Protein AF-I0EUM6-F1 (afdb_monomer_lite)

pLDDT: mean 79.21, std 15.5, range [24.44, 98.31]

Sequence (733 aa):
MSYIPNLTALPLHEILLDNGYVYNKDKTSKNNPVLKHENEEGNLVIFKNKNENGSISYTYKDTHTDKVGNIITFCKDRNISVEDLLAGKLEDYRNKKDTLQARDNAQENNKEVQKIREEFKNLKPYDLNNATLIKKRGIDVKLLEPYKDHLKTDNFNNLILATYLAFEDKKLNVIPIQQCGVNKRLNTPLATDKEGNIRDKPLKSIAQGNKGIEVLMPKDFSLVKNVILTENIFDSLAYLELQNLEPKESILISTAGQFNAQKLELFFQSFFKQLHNRQQGVYNNYLRQEQKWQELVKLGKASDDFNSVVVETYTDIIKNYQKEKNMPIYNKQVEKTREFRKPKPISKPQESFNVILAFDNDIKGKGYKEKCEGILYAITQQFPTIYTPFSKDCNDDLKLAHIIGNKEVHLKSVSAFIKNALTDLQSQEKAQTALEILETIHSLKPFKSTFKQSLNEPSKALDLLNHTSIFIENKHDEIIDTFNILKPLENNHPYFNNLDADLLENYKHSFKLDENKEVCVALFNAKGNKTAMQEISALNHSKDIKNISVLKNPTTKLDHIKQIIIANDPTNALSFMQLHRELDPKNSLVVSVFQSDFLETTKPFLDLLLQDVSKDTKIILSTNNEFSIPLTKYALNVTRKPPTIHTPFSQSFSNDLRLSKLLNTKTLNEESFKTAINAKIGILQKPCNSAFKQQTLNTLNQIDRLIALPFNFKKQLVAFNENLNNKQNRHAI

Secondary structure (DSSP, 8-state):
----TTGGGS-HHHHHHHTT-EE-TTT-BTTB-EEE-TTSSS-EEEEEEE-TTS-EEEEEEETTT--EE-HHHHHHHHT--HHHHHTT-HHHHHH----PPPEETTTHHHHHHHHHHHHHHHSEEP-STT-HHHHHTT--GGGGGGGGGG-EE-TT--EEEEEEEE---TT-SS--EEEEEEEEEEEEEEEE-TTSPEEEEEEEEEEEES--EEEE--S-GGG--EEEEESSHHHHHHHHHHTT--GGGEEEEE-TT---HHHHHHHHHHHHHHHHHHHHHHHHHHHHHHHHHHHHHHTTSS-SSTT-EEEEEEEEEEEEE-TTT--EEEEEEEEEEEEEEPPPP-PPPPSS-EEEE---SSHHHHHHHHHHHHHHHHHHSSPPEE---SSSSHHHHHHHHHHHT-S--SHHHHHHHHHHHHHHTTSTTTHHHHHHHHHHHHHHSPBPHHHHHHTTSHHHHHHHHHHS--B--SHHHHHHHHHHHSEEPPTTSTTTTTS-HHHHHHHGGGEEE-TTS-EEE--PPPTT-SSTTSSGGG---SS---S-EEEE-TT--GGG--EEEEESSHHHHHHHHHH-TTS-GGGEEEEE--TT-IIIIIHHHHHHHTTSS-TTPEEEEE--HHHHHHHHHHHHHHHSSPPEEE--SSS-HHHHHHHHHHHT-SS-SHHHHHHHHHHHHHHHHSS--HHHHHHHHHHHHHHHHHSPPPHHHHHHHHHHHHHHH-GGGTT--

Radius of gyration: 37.05 Å; chains: 1; bounding box: 90×75×125 Å

Organism: Helicobacter cetorum (strain ATCC BAA-540 / CCUG 52418 / MIT 99-5656) (NCBI:txid1163745)

Structure (mmCIF, N/CA/C/O backbone):
data_AF-I0EUM6-F1
#
_entry.id   AF-I0EUM6-F1
#
loop_
_atom_site.group_PDB
_atom_site.id
_atom_site.type_symbol
_atom_site.label_atom_id
_atom_site.label_alt_id
_atom_site.label_comp_id
_atom_site.label_asym_id
_atom_site.label_entity_id
_atom_site.label_seq_id
_atom_site.pdbx_PDB_ins_code
_atom_site.Cartn_x
_atom_site.Cartn_y
_atom_site.Cartn_z
_atom_site.occupancy
_atom_site.B_iso_or_equiv
_atom_site.auth_seq_id
_atom_site.auth_comp_id
_atom_site.auth_asym_id
_atom_site.auth_atom_id
_atom_site.pdbx_PDB_model_num
ATOM 1 N N . MET A 1 1 ? 25.614 43.577 -2.156 1.00 41.62 1 MET A N 1
ATOM 2 C CA . MET A 1 1 ? 24.260 43.006 -2.296 1.00 41.62 1 MET A CA 1
ATOM 3 C C . MET A 1 1 ? 23.255 44.127 -2.115 1.00 41.62 1 MET A C 1
ATOM 5 O O . MET A 1 1 ? 23.163 44.672 -1.022 1.00 41.62 1 MET A O 1
ATOM 9 N N . SER A 1 2 ? 22.577 44.541 -3.183 1.00 38.97 2 SER A N 1
ATOM 10 C CA . SER A 1 2 ? 21.417 45.428 -3.080 1.00 38.97 2 SER A CA 1
ATOM 11 C C . SER A 1 2 ? 20.310 44.664 -2.351 1.00 38.97 2 SER A C 1
ATOM 13 O O . SER A 1 2 ? 19.883 43.601 -2.788 1.00 38.97 2 SER A O 1
ATOM 15 N N . TYR A 1 3 ? 19.894 45.168 -1.193 1.00 43.41 3 TYR A N 1
ATOM 16 C CA . TYR A 1 3 ? 18.807 44.601 -0.401 1.00 43.41 3 TYR A CA 1
ATOM 17 C C . TYR A 1 3 ? 17.525 44.590 -1.245 1.00 43.41 3 TYR A C 1
ATOM 19 O O . TYR A 1 3 ? 16.993 45.655 -1.550 1.00 43.41 3 TYR A O 1
ATOM 27 N N . ILE A 1 4 ? 17.044 43.411 -1.653 1.00 55.72 4 ILE A N 1
ATOM 28 C CA . ILE A 1 4 ? 15.740 43.252 -2.308 1.00 55.72 4 ILE A CA 1
ATOM 29 C C . ILE A 1 4 ? 14.694 43.153 -1.190 1.00 55.72 4 ILE A C 1
ATOM 31 O O . ILE A 1 4 ? 14.635 42.121 -0.514 1.00 55.72 4 ILE A O 1
ATOM 35 N N . PRO A 1 5 ? 13.856 44.180 -0.947 1.00 57.34 5 PRO A N 1
ATOM 36 C CA . PRO A 1 5 ? 12.857 44.094 0.102 1.00 57.34 5 PRO A CA 1
ATOM 37 C C . PRO A 1 5 ? 11.810 43.041 -0.274 1.00 57.34 5 PRO A C 1
ATOM 39 O O . PRO A 1 5 ? 11.210 43.101 -1.347 1.00 57.34 5 PRO A O 1
ATOM 42 N N . ASN A 1 6 ? 11.589 42.106 0.649 1.00 77.00 6 ASN A N 1
ATOM 43 C CA . ASN A 1 6 ? 10.471 41.166 0.694 1.00 77.00 6 ASN A CA 1
ATOM 44 C C . ASN A 1 6 ? 10.327 40.198 -0.501 1.00 77.00 6 ASN A C 1
ATOM 46 O O . ASN A 1 6 ? 9.275 40.109 -1.130 1.00 77.00 6 ASN A O 1
ATOM 50 N N . LEU A 1 7 ? 11.365 39.391 -0.746 1.00 86.25 7 LEU A N 1
ATOM 51 C CA . LEU A 1 7 ? 11.354 38.281 -1.716 1.00 86.25 7 LEU A CA 1
ATOM 52 C C . LEU A 1 7 ? 10.148 37.339 -1.568 1.00 86.25 7 LEU A C 1
ATOM 54 O O . LEU A 1 7 ? 9.656 36.793 -2.550 1.00 86.25 7 LEU A O 1
ATOM 58 N N . THR A 1 8 ? 9.635 37.166 -0.347 1.00 88.88 8 THR A N 1
ATOM 59 C CA . THR A 1 8 ? 8.486 36.287 -0.093 1.00 88.88 8 THR A CA 1
ATOM 60 C C . THR A 1 8 ? 7.180 36.792 -0.704 1.00 88.88 8 THR A C 1
ATOM 62 O O . THR A 1 8 ? 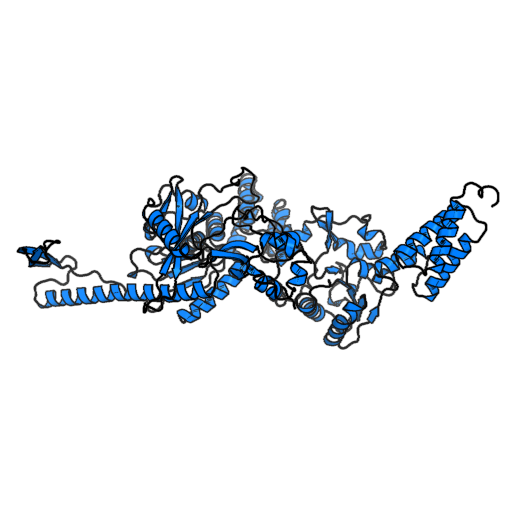6.245 36.011 -0.827 1.00 88.88 8 THR A O 1
ATOM 65 N N . ALA A 1 9 ? 7.106 38.059 -1.121 1.00 88.88 9 ALA A N 1
ATOM 66 C CA . ALA A 1 9 ? 5.945 38.630 -1.798 1.00 88.88 9 ALA A CA 1
ATOM 67 C C . ALA A 1 9 ? 5.942 38.395 -3.320 1.00 88.88 9 ALA A C 1
ATOM 69 O O . ALA A 1 9 ? 4.983 38.783 -3.985 1.00 88.88 9 ALA A O 1
ATOM 70 N N . LEU A 1 10 ? 6.987 37.783 -3.887 1.00 90.75 10 LEU A N 1
ATOM 71 C CA . LEU A 1 10 ? 7.046 37.499 -5.320 1.00 90.75 10 LEU A CA 1
ATOM 72 C C . LEU A 1 10 ? 6.200 36.262 -5.679 1.00 90.75 10 LEU A C 1
ATOM 74 O O . LEU A 1 10 ? 6.213 35.289 -4.919 1.00 90.75 10 LEU A O 1
ATOM 78 N N . PRO A 1 11 ? 5.491 36.261 -6.828 1.00 91.31 11 PRO A N 1
ATOM 79 C CA . PRO A 1 11 ? 4.606 35.171 -7.238 1.00 91.31 11 PRO A CA 1
ATOM 80 C C . PRO A 1 11 ? 5.397 33.895 -7.550 1.00 91.31 11 PRO A C 1
ATOM 82 O O . PRO A 1 11 ? 5.780 33.635 -8.688 1.00 91.31 11 PRO A O 1
ATOM 85 N N . LEU A 1 12 ? 5.618 33.072 -6.522 1.00 92.50 12 LEU A N 1
ATOM 86 C CA . LEU A 1 12 ? 6.504 31.907 -6.594 1.00 92.50 12 LEU A CA 1
ATOM 87 C C . LEU A 1 12 ? 6.133 30.935 -7.724 1.00 92.50 12 LEU A C 1
ATOM 89 O O . LEU A 1 12 ? 7.019 30.402 -8.374 1.00 92.50 12 LEU A O 1
ATOM 93 N N . HIS A 1 13 ? 4.842 30.723 -7.992 1.00 91.19 13 HIS A N 1
ATOM 94 C CA . HIS A 1 13 ? 4.418 29.826 -9.071 1.00 91.19 13 HIS A CA 1
ATOM 95 C C . HIS A 1 13 ? 4.868 30.307 -10.458 1.00 91.19 13 HIS A C 1
ATOM 97 O O . HIS A 1 13 ? 5.317 29.492 -11.250 1.00 91.19 13 HIS A O 1
ATOM 103 N N . GLU A 1 14 ? 4.796 31.610 -10.732 1.00 90.69 14 GLU A N 1
ATOM 104 C CA . GLU A 1 14 ? 5.239 32.199 -12.001 1.00 90.69 14 GLU A CA 1
ATOM 105 C C . GLU A 1 14 ? 6.754 32.082 -12.163 1.00 90.69 14 GLU A C 1
ATOM 107 O O . GLU A 1 14 ? 7.233 31.703 -13.225 1.00 90.69 14 GLU A O 1
ATOM 112 N N . ILE A 1 15 ? 7.499 32.343 -11.084 1.00 91.88 15 ILE A N 1
ATOM 113 C CA . ILE A 1 15 ? 8.960 32.199 -11.074 1.00 91.88 15 ILE A CA 1
ATOM 114 C C . ILE A 1 15 ? 9.349 30.755 -11.392 1.00 91.88 15 ILE A C 1
ATOM 116 O O . ILE A 1 15 ? 10.233 30.517 -12.207 1.00 91.88 15 ILE A O 1
ATOM 120 N N . LEU A 1 16 ? 8.689 29.781 -10.766 1.00 91.62 16 LEU A N 1
ATOM 121 C CA . LEU A 1 16 ? 9.000 28.370 -10.977 1.00 91.62 16 LEU A CA 1
ATOM 122 C C . LEU A 1 16 ? 8.635 27.899 -12.392 1.00 91.62 16 LEU A C 1
ATOM 124 O O . LEU A 1 16 ? 9.400 27.142 -12.983 1.00 91.62 16 LEU A O 1
ATOM 128 N N . LEU A 1 17 ? 7.513 28.360 -12.955 1.00 89.38 17 LEU A N 1
ATOM 129 C CA . LEU A 1 17 ? 7.123 28.048 -14.339 1.00 89.38 17 LEU A CA 1
ATOM 130 C C . LEU A 1 17 ? 8.163 28.545 -15.352 1.00 89.38 17 LEU A C 1
ATOM 132 O O . LEU A 1 17 ? 8.530 27.814 -16.269 1.00 89.38 17 LEU A O 1
ATOM 136 N N . ASP A 1 18 ? 8.693 29.751 -15.144 1.00 87.88 18 ASP A N 1
ATOM 137 C CA . ASP A 1 18 ? 9.780 30.307 -15.958 1.00 87.88 18 ASP A CA 1
ATOM 138 C C . ASP A 1 18 ? 11.104 29.531 -15.799 1.00 87.88 18 ASP A C 1
ATOM 140 O O . ASP A 1 18 ? 11.972 29.613 -16.666 1.00 87.88 18 ASP A O 1
ATOM 144 N N . ASN A 1 19 ? 11.245 28.754 -14.721 1.00 85.62 19 ASN A N 1
ATOM 145 C CA . ASN A 1 19 ? 12.410 27.927 -14.401 1.00 85.62 19 ASN A CA 1
ATOM 146 C C . ASN A 1 19 ? 12.154 26.424 -14.636 1.00 85.62 19 ASN A C 1
ATOM 148 O O . ASN A 1 19 ? 12.679 25.576 -13.919 1.00 85.62 19 ASN A O 1
ATOM 152 N N . GLY A 1 20 ? 11.331 26.080 -15.632 1.00 84.81 20 GLY A N 1
ATOM 153 C CA . GLY A 1 20 ? 11.174 24.699 -16.107 1.00 84.81 20 GLY A CA 1
ATOM 154 C C . GLY A 1 20 ? 10.168 23.844 -15.334 1.00 84.81 20 GLY A C 1
ATOM 155 O O . GLY A 1 20 ? 9.950 22.683 -15.685 1.00 84.81 20 GLY A O 1
ATOM 156 N N . TYR A 1 21 ? 9.496 24.388 -14.314 1.00 89.19 21 TYR A N 1
ATOM 157 C CA . TYR A 1 21 ? 8.378 23.682 -13.694 1.00 89.19 21 TYR A CA 1
ATOM 158 C C . TYR A 1 21 ? 7.157 23.694 -14.608 1.00 89.19 21 TYR A C 1
ATOM 160 O O . TYR A 1 21 ? 6.907 24.633 -15.358 1.00 89.19 21 TYR A O 1
ATOM 168 N N . VAL A 1 22 ? 6.328 22.664 -14.480 1.00 87.88 22 VAL A N 1
ATOM 169 C CA . VAL A 1 22 ? 5.065 22.544 -15.207 1.00 87.88 22 VAL A CA 1
ATOM 170 C C . VAL A 1 22 ? 3.917 22.250 -14.254 1.00 87.88 22 VAL A C 1
ATOM 172 O O . VAL A 1 22 ? 4.095 21.671 -13.181 1.00 87.88 22 VAL A O 1
ATOM 175 N N . TYR A 1 23 ? 2.697 22.607 -14.649 1.00 86.75 23 TYR A N 1
ATOM 176 C CA . TYR A 1 23 ? 1.513 22.244 -13.878 1.00 86.75 23 TYR A CA 1
ATOM 177 C C . TYR A 1 23 ? 1.317 20.724 -13.837 1.00 86.75 23 TYR A C 1
ATOM 179 O O . TYR A 1 23 ? 1.270 20.039 -14.863 1.00 86.75 23 TYR A O 1
ATOM 187 N N . ASN A 1 24 ? 1.102 20.194 -12.637 1.00 84.69 24 ASN A N 1
ATOM 188 C CA . ASN A 1 24 ? 0.516 18.880 -12.456 1.00 84.69 24 ASN A CA 1
ATOM 189 C C . ASN A 1 24 ? -1.000 18.978 -12.672 1.00 84.69 24 ASN A C 1
ATOM 191 O O . ASN A 1 24 ? -1.752 19.261 -11.736 1.00 84.69 24 ASN A O 1
ATOM 195 N N . LYS A 1 25 ? -1.436 18.751 -13.915 1.00 77.88 25 LYS A N 1
ATOM 196 C CA . LYS A 1 25 ? -2.840 18.879 -14.340 1.00 77.88 25 LYS A CA 1
ATOM 197 C C . LYS A 1 25 ? -3.817 18.068 -13.479 1.00 77.88 25 LYS A C 1
ATOM 199 O O . LYS A 1 25 ? -4.913 18.544 -13.217 1.00 77.88 25 LYS A O 1
ATOM 204 N N . ASP A 1 26 ? -3.403 16.918 -12.947 1.00 65.81 26 ASP A N 1
ATOM 205 C CA . ASP A 1 26 ? -4.278 16.055 -12.142 1.00 65.81 26 ASP A CA 1
ATOM 206 C C . ASP A 1 26 ? -4.578 16.598 -10.740 1.00 65.81 26 ASP A C 1
ATOM 208 O O . ASP A 1 26 ? -5.588 16.229 -10.126 1.00 65.81 26 ASP A O 1
ATOM 212 N N . LYS A 1 27 ? -3.667 17.425 -10.209 1.00 72.88 27 LYS A N 1
ATOM 213 C CA . LYS A 1 27 ? -3.660 17.880 -8.809 1.00 72.88 27 LYS A CA 1
ATOM 214 C C . LYS A 1 27 ? -3.813 19.390 -8.654 1.00 72.88 27 LYS A C 1
ATOM 216 O O . LYS A 1 27 ? -4.154 19.849 -7.565 1.00 72.88 27 LYS A O 1
ATOM 221 N N . THR A 1 28 ? -3.515 20.153 -9.701 1.00 81.19 28 THR A N 1
ATOM 222 C CA . THR A 1 28 ? -3.581 21.612 -9.684 1.00 81.19 28 THR A CA 1
ATOM 223 C C . THR A 1 28 ? -5.025 22.090 -9.535 1.00 81.19 28 THR A C 1
ATOM 225 O O . THR A 1 28 ? -5.963 21.452 -10.007 1.00 81.19 28 THR A O 1
ATOM 228 N N . SER A 1 29 ? -5.226 23.224 -8.868 1.00 74.88 29 SER A N 1
ATOM 229 C CA . SER A 1 29 ? -6.525 23.905 -8.832 1.00 74.88 29 SER A CA 1
ATOM 230 C C . SER A 1 29 ? -6.341 25.405 -9.025 1.00 74.88 29 SER A C 1
ATOM 232 O O . SER A 1 29 ? -5.254 25.924 -8.781 1.00 74.88 29 SER A O 1
ATOM 234 N N . LYS A 1 30 ? -7.415 26.113 -9.405 1.00 76.00 30 LYS A N 1
ATOM 235 C CA . LYS A 1 30 ? -7.385 27.551 -9.736 1.00 76.00 30 LYS A CA 1
ATOM 236 C C . LYS A 1 30 ? -6.648 28.421 -8.707 1.00 76.00 30 LYS A C 1
ATOM 238 O O . LYS A 1 30 ? -5.940 29.336 -9.094 1.00 76.00 30 LYS A O 1
ATOM 243 N N . ASN A 1 31 ? -6.814 28.130 -7.416 1.00 78.06 31 ASN A N 1
ATOM 244 C CA . ASN A 1 31 ? -6.220 28.918 -6.330 1.00 78.06 31 ASN A CA 1
ATOM 245 C C . ASN A 1 31 ? -4.992 28.256 -5.688 1.00 78.06 31 ASN A C 1
ATOM 247 O O . ASN A 1 31 ? -4.332 28.891 -4.875 1.00 78.06 31 ASN A O 1
ATOM 251 N N . ASN A 1 32 ? -4.697 26.993 -6.019 1.00 83.75 32 ASN A N 1
ATOM 252 C CA . ASN A 1 32 ? -3.558 26.251 -5.469 1.00 83.75 32 ASN A CA 1
ATOM 253 C C . ASN A 1 32 ? -2.858 25.503 -6.601 1.00 83.75 32 ASN A C 1
ATOM 255 O O . ASN A 1 32 ? -3.155 24.320 -6.828 1.00 83.75 32 ASN A O 1
ATOM 259 N N . PRO A 1 33 ? -1.980 26.197 -7.344 1.00 88.88 33 PRO A N 1
ATOM 260 C CA . PRO A 1 33 ? -1.124 25.583 -8.336 1.00 88.88 33 PRO A CA 1
ATOM 261 C C . PRO A 1 33 ? -0.350 24.428 -7.728 1.00 88.88 33 PRO A C 1
ATOM 263 O O . PRO A 1 33 ? 0.284 24.583 -6.687 1.00 88.88 33 PRO A O 1
ATOM 266 N N . VAL A 1 34 ? -0.385 23.279 -8.388 1.00 91.38 34 VAL A N 1
ATOM 267 C CA . VAL A 1 34 ? 0.514 22.175 -8.061 1.00 91.38 34 VAL A CA 1
ATOM 268 C C . VAL A 1 34 ? 1.516 22.082 -9.191 1.00 91.38 34 VAL A C 1
ATOM 270 O O . VAL A 1 34 ? 1.151 21.718 -10.306 1.00 91.38 34 VAL A O 1
ATOM 273 N N . LEU A 1 35 ? 2.754 22.462 -8.908 1.00 91.44 35 LEU A N 1
ATOM 274 C CA . LEU A 1 35 ? 3.849 22.447 -9.865 1.00 91.44 35 LEU A CA 1
ATOM 275 C C . LEU A 1 35 ? 4.684 21.186 -9.679 1.00 91.44 35 LEU A C 1
ATOM 277 O O . LEU A 1 35 ? 4.852 20.700 -8.563 1.00 91.44 35 LEU A O 1
ATOM 281 N N . LYS A 1 36 ? 5.201 20.652 -10.774 1.00 90.56 36 LYS A N 1
ATOM 282 C CA . LYS A 1 36 ? 6.155 19.546 -10.782 1.00 90.56 36 LYS A CA 1
ATOM 283 C C . LYS A 1 36 ? 7.339 19.933 -11.651 1.00 90.56 36 LYS A C 1
ATOM 285 O O . LYS A 1 36 ? 7.157 20.629 -12.649 1.00 90.56 36 LYS A O 1
ATOM 290 N N . HIS A 1 37 ? 8.515 19.473 -11.270 1.00 85.62 37 HIS A N 1
ATOM 291 C CA . HIS A 1 37 ? 9.716 19.578 -12.079 1.00 85.62 37 HIS A CA 1
ATOM 292 C C . HIS A 1 37 ? 10.161 18.171 -12.452 1.00 85.62 37 HIS A C 1
ATOM 294 O O . HIS A 1 37 ? 9.947 17.235 -11.686 1.00 85.62 37 HIS A O 1
ATOM 300 N N . GLU A 1 38 ? 10.739 18.009 -13.636 1.00 70.69 38 GLU A N 1
ATOM 301 C CA . GLU A 1 38 ? 11.194 16.698 -14.109 1.00 70.69 38 GLU A CA 1
ATOM 302 C C . GLU A 1 38 ? 12.314 16.111 -13.239 1.00 70.69 38 GLU A C 1
ATOM 304 O O . GLU A 1 38 ? 12.324 14.910 -12.996 1.00 70.69 38 GLU A O 1
ATOM 309 N N . ASN A 1 39 ? 13.178 16.972 -12.693 1.00 69.88 39 ASN A N 1
ATOM 310 C CA . ASN A 1 39 ? 14.335 16.588 -11.875 1.00 69.88 39 ASN A CA 1
ATOM 311 C C . ASN A 1 39 ? 14.059 16.577 -10.359 1.00 69.88 39 ASN A C 1
ATOM 313 O O . ASN A 1 39 ? 15.001 16.586 -9.573 1.00 69.88 39 ASN A O 1
ATOM 317 N N . GLU A 1 40 ? 12.796 16.633 -9.923 1.00 72.00 40 GLU A N 1
ATOM 318 C CA . GLU A 1 40 ? 12.462 16.666 -8.493 1.00 72.00 40 GLU A CA 1
ATOM 319 C C . GLU A 1 40 ? 11.414 15.628 -8.106 1.00 72.00 40 GLU A C 1
ATOM 321 O O . GLU A 1 40 ? 10.337 15.540 -8.701 1.00 72.00 40 GLU A O 1
ATOM 326 N N . GLU A 1 41 ? 11.695 14.881 -7.037 1.00 59.12 41 GLU A N 1
ATOM 327 C CA . GLU A 1 41 ? 10.704 13.995 -6.443 1.00 59.12 41 GLU A CA 1
ATOM 328 C C . GLU A 1 41 ? 9.657 14.799 -5.670 1.00 59.12 41 GLU A C 1
ATOM 330 O O . GLU A 1 41 ? 9.923 15.393 -4.629 1.00 59.12 41 GLU A O 1
ATOM 335 N N . GLY A 1 42 ? 8.418 14.766 -6.157 1.00 71.44 42 GLY A N 1
ATOM 336 C CA . GLY A 1 42 ? 7.291 15.408 -5.495 1.00 71.44 42 GLY A CA 1
ATOM 337 C C . GLY A 1 42 ? 6.631 16.470 -6.357 1.00 71.44 42 GLY A C 1
ATOM 338 O O . GLY A 1 42 ? 6.792 16.540 -7.568 1.00 71.44 42 GLY A O 1
ATOM 339 N N . ASN A 1 43 ? 5.762 17.245 -5.729 1.00 87.75 43 ASN A N 1
ATOM 340 C CA . ASN A 1 43 ? 5.097 18.377 -6.345 1.00 87.75 43 ASN A CA 1
ATOM 341 C C . ASN A 1 43 ? 5.124 19.512 -5.333 1.00 87.75 43 ASN A C 1
ATOM 343 O O . ASN A 1 43 ? 5.039 19.272 -4.129 1.00 87.75 43 ASN A O 1
ATOM 347 N N . LEU A 1 44 ? 5.164 20.739 -5.821 1.00 91.81 44 LEU A N 1
ATOM 348 C CA . LEU A 1 44 ? 5.090 21.934 -5.006 1.00 91.81 44 LEU A CA 1
ATOM 349 C C . LEU A 1 44 ? 3.677 22.490 -5.101 1.00 91.81 44 LEU A C 1
ATOM 351 O O . LEU A 1 44 ? 3.246 22.955 -6.154 1.00 91.81 44 LEU A O 1
ATOM 355 N N . VAL A 1 45 ? 2.937 22.420 -3.998 1.00 91.69 45 VAL A N 1
ATOM 356 C CA . VAL A 1 45 ? 1.647 23.102 -3.879 1.00 91.69 45 VAL A CA 1
ATOM 357 C C . VAL A 1 45 ? 1.922 24.544 -3.490 1.00 91.69 45 VAL A C 1
ATOM 359 O O . VAL A 1 45 ? 2.453 24.786 -2.410 1.00 91.69 45 VAL A O 1
ATOM 362 N N . ILE A 1 46 ? 1.583 25.491 -4.357 1.00 93.25 46 ILE A N 1
ATOM 363 C CA . ILE A 1 46 ? 1.833 26.914 -4.135 1.00 93.25 46 ILE A CA 1
ATOM 364 C C . ILE A 1 46 ? 0.622 27.556 -3.466 1.00 93.25 46 ILE A C 1
ATOM 366 O O . ILE A 1 46 ? -0.520 27.351 -3.881 1.00 93.25 46 ILE A O 1
ATOM 370 N N . PHE A 1 47 ? 0.889 28.365 -2.447 1.00 90.12 47 PHE A N 1
ATOM 371 C CA . PHE A 1 47 ? -0.104 29.132 -1.714 1.00 90.12 47 PHE A CA 1
ATOM 372 C C . PHE A 1 47 ? 0.227 30.613 -1.783 1.00 90.12 47 PHE A C 1
ATOM 374 O O . PHE A 1 47 ? 1.364 31.018 -1.542 1.00 90.12 47 PHE A O 1
ATOM 381 N N . LYS A 1 48 ? -0.798 31.419 -2.048 1.00 90.12 48 LYS A N 1
ATOM 382 C CA . LYS A 1 48 ? -0.781 32.857 -1.808 1.00 90.12 48 LYS A CA 1
ATOM 383 C C . LYS A 1 48 ? -1.464 33.123 -0.476 1.00 90.12 48 LYS A C 1
ATOM 385 O O . LYS A 1 48 ? -2.624 32.760 -0.292 1.00 90.12 48 LYS A O 1
ATOM 390 N N . ASN A 1 49 ? -0.755 33.763 0.438 1.00 86.56 49 ASN A N 1
ATOM 391 C CA . ASN A 1 49 ? -1.210 34.033 1.792 1.00 86.56 49 ASN A CA 1
ATOM 392 C C . ASN A 1 49 ? -1.332 35.538 2.007 1.00 86.56 49 ASN A C 1
ATOM 394 O O . ASN A 1 49 ? -0.492 36.310 1.545 1.00 86.56 49 ASN A O 1
ATOM 398 N N . LYS A 1 50 ? -2.357 35.937 2.750 1.00 84.88 50 LYS A N 1
ATOM 399 C CA . LYS A 1 50 ? -2.485 37.255 3.353 1.00 84.88 50 LYS A CA 1
ATOM 400 C C . LYS A 1 50 ? -2.055 37.142 4.814 1.00 84.88 50 LYS A C 1
ATOM 402 O O . LYS A 1 50 ? -2.602 36.348 5.576 1.00 84.88 50 LYS A O 1
ATOM 407 N N . ASN A 1 51 ? -1.024 37.891 5.171 1.00 80.69 51 ASN A N 1
ATOM 408 C CA . ASN A 1 51 ? -0.489 37.960 6.523 1.00 80.69 51 ASN A CA 1
ATOM 409 C C . ASN A 1 51 ? -1.391 38.852 7.397 1.00 80.69 51 ASN A C 1
ATOM 411 O O . ASN A 1 51 ? -2.163 39.658 6.877 1.00 80.69 51 ASN A O 1
ATOM 415 N N . GLU A 1 52 ? -1.257 38.767 8.724 1.00 73.31 52 GLU A N 1
ATOM 416 C CA . GLU A 1 52 ? -2.077 39.535 9.683 1.00 73.31 52 GLU A CA 1
ATOM 417 C C . GLU A 1 52 ? -2.018 41.054 9.455 1.00 73.31 52 GLU A C 1
ATOM 419 O O . GLU A 1 52 ? -3.013 41.757 9.603 1.00 73.31 52 GLU A O 1
ATOM 424 N N . ASN A 1 53 ? -0.864 41.563 9.017 1.00 77.12 53 ASN A N 1
ATOM 425 C CA . ASN A 1 53 ? -0.660 42.970 8.662 1.00 77.12 53 ASN A CA 1
ATOM 426 C C . ASN A 1 53 ? -1.191 43.345 7.259 1.00 77.12 53 ASN A C 1
ATOM 428 O O . ASN A 1 53 ? -0.891 44.422 6.750 1.00 77.12 53 ASN A O 1
ATOM 432 N N . GLY A 1 54 ? -1.921 42.446 6.595 1.00 76.81 54 GLY A N 1
ATOM 433 C CA . GLY A 1 54 ? -2.468 42.624 5.251 1.00 76.81 54 GLY A CA 1
ATOM 434 C C . GLY A 1 54 ? -1.473 42.404 4.105 1.00 76.81 54 GLY A C 1
ATOM 435 O O . GLY A 1 54 ? -1.892 42.405 2.948 1.00 76.81 54 GLY A O 1
ATOM 436 N N . SER A 1 55 ? -0.182 42.191 4.391 1.00 84.12 55 SER A N 1
ATOM 437 C CA . SER A 1 55 ? 0.827 41.931 3.355 1.00 84.12 55 SER A CA 1
ATOM 438 C C . SER A 1 55 ? 0.646 40.557 2.707 1.00 84.12 55 SER A C 1
ATOM 440 O O . SER A 1 55 ? 0.112 39.633 3.318 1.00 84.12 55 SER A O 1
ATOM 442 N N . ILE A 1 56 ? 1.103 40.414 1.462 1.00 87.44 56 ILE A N 1
ATOM 443 C CA . ILE A 1 56 ? 1.029 39.154 0.717 1.00 87.44 56 ILE A CA 1
ATOM 444 C C . ILE A 1 56 ? 2.351 38.396 0.824 1.00 87.44 56 ILE A C 1
ATOM 446 O O . ILE A 1 56 ? 3.423 38.992 0.723 1.00 87.44 56 ILE A O 1
ATOM 450 N N . SER A 1 57 ? 2.267 37.078 0.992 1.00 89.88 57 SER A N 1
ATOM 451 C CA . SER A 1 57 ? 3.406 36.169 0.878 1.00 89.88 57 SER A CA 1
ATOM 452 C C . SER A 1 57 ? 3.048 34.923 0.069 1.00 89.88 57 SER A C 1
ATOM 454 O O . SER A 1 57 ? 1.915 34.446 0.109 1.00 89.88 57 SER A O 1
ATOM 456 N N . TYR A 1 58 ? 4.020 34.375 -0.653 1.00 91.94 58 TYR A N 1
ATOM 457 C CA . TYR A 1 58 ? 3.900 33.112 -1.366 1.00 91.94 58 TYR A CA 1
ATOM 458 C C . TYR A 1 58 ? 4.736 32.048 -0.670 1.00 91.94 58 TYR A C 1
ATOM 460 O O . TYR A 1 58 ? 5.916 32.243 -0.363 1.00 91.94 58 TYR A O 1
ATOM 468 N N . THR A 1 59 ? 4.112 30.902 -0.437 1.00 92.75 59 THR A N 1
ATOM 469 C CA . THR A 1 59 ? 4.766 29.721 0.120 1.00 92.75 59 THR A CA 1
ATOM 470 C C . THR A 1 59 ? 4.505 28.522 -0.772 1.00 92.75 59 THR A C 1
ATOM 472 O O . THR A 1 59 ? 3.563 28.504 -1.564 1.00 92.75 59 THR A O 1
ATOM 475 N N . TYR A 1 60 ? 5.348 27.508 -0.652 1.00 92.94 60 TYR A N 1
ATOM 476 C CA . TYR A 1 60 ? 5.113 26.202 -1.236 1.00 92.94 60 TYR A CA 1
ATOM 477 C C . TYR A 1 60 ? 5.015 25.156 -0.132 1.00 92.94 60 TYR A C 1
ATOM 479 O O . TYR A 1 60 ? 5.617 25.305 0.932 1.00 92.94 60 TYR A O 1
ATOM 487 N N . LYS A 1 61 ? 4.282 24.078 -0.403 1.00 88.50 61 LYS A N 1
ATOM 488 C CA . LYS A 1 61 ? 4.372 22.827 0.341 1.00 88.50 61 LYS A CA 1
ATOM 489 C C . LYS A 1 61 ? 4.804 21.714 -0.595 1.00 88.50 61 LYS A C 1
ATOM 491 O O . LYS A 1 61 ? 4.118 21.432 -1.576 1.00 88.50 61 LYS A O 1
ATOM 496 N N . ASP A 1 62 ? 5.914 21.081 -0.264 1.00 84.00 62 ASP A N 1
ATOM 497 C CA . ASP A 1 62 ? 6.408 19.908 -0.966 1.00 84.00 62 ASP A CA 1
ATOM 498 C C . ASP A 1 62 ? 5.571 18.680 -0.579 1.00 84.00 62 ASP A C 1
ATOM 500 O O . ASP A 1 62 ? 5.407 18.357 0.596 1.00 84.00 62 ASP A O 1
ATOM 504 N N . THR A 1 63 ? 4.989 18.003 -1.569 1.00 74.56 63 THR A N 1
ATOM 505 C CA . THR A 1 63 ? 4.161 16.814 -1.340 1.00 74.56 63 THR A CA 1
ATOM 506 C C . THR A 1 63 ? 4.951 15.562 -0.965 1.00 74.56 63 THR A C 1
ATOM 508 O O . THR A 1 63 ? 4.331 14.611 -0.498 1.00 74.56 63 THR A O 1
ATOM 511 N N . HIS A 1 64 ? 6.259 15.519 -1.226 1.00 68.94 64 HIS A N 1
ATOM 512 C CA . HIS A 1 64 ? 7.115 14.387 -0.875 1.00 68.94 64 HIS A CA 1
ATOM 513 C C . HIS A 1 64 ? 7.573 14.488 0.584 1.00 68.94 64 HIS A C 1
ATOM 515 O O . HIS A 1 64 ? 7.406 13.547 1.357 1.00 68.94 64 HIS A O 1
ATOM 521 N N . THR A 1 65 ? 8.083 15.655 0.981 1.00 68.88 65 THR A N 1
ATOM 522 C CA . THR A 1 65 ? 8.634 15.879 2.330 1.00 68.88 65 THR A CA 1
ATOM 523 C C . THR A 1 65 ? 7.635 16.472 3.329 1.00 68.88 65 THR A C 1
ATOM 525 O O . THR A 1 65 ? 7.937 16.572 4.516 1.00 68.88 65 THR A O 1
ATOM 528 N N . ASP A 1 66 ? 6.458 16.911 2.869 1.00 67.00 66 ASP A N 1
ATOM 529 C CA . ASP A 1 66 ? 5.511 17.755 3.616 1.00 67.00 66 ASP A CA 1
ATOM 530 C C . ASP A 1 66 ? 6.102 19.105 4.090 1.00 67.00 66 ASP A C 1
ATOM 532 O O . ASP A 1 66 ? 5.425 19.852 4.810 1.00 67.00 66 ASP A O 1
ATOM 536 N N . LYS A 1 67 ? 7.328 19.457 3.667 1.00 77.06 67 LYS A N 1
ATOM 537 C CA . LYS A 1 67 ? 8.018 20.691 4.053 1.00 77.06 67 LYS A CA 1
ATOM 538 C C . LYS A 1 67 ? 7.311 21.903 3.461 1.00 77.06 67 LYS A C 1
ATOM 540 O O . LYS A 1 67 ? 6.956 21.923 2.284 1.00 77.06 67 LYS A O 1
ATOM 545 N N . VAL A 1 68 ? 7.128 22.929 4.289 1.00 83.44 68 VAL A N 1
ATOM 546 C CA . VAL A 1 68 ? 6.620 24.235 3.862 1.00 83.44 68 VAL A CA 1
ATOM 547 C C . VAL A 1 68 ? 7.795 25.197 3.769 1.00 83.44 68 VAL A C 1
ATOM 549 O O . VAL A 1 68 ? 8.585 25.303 4.706 1.00 83.44 68 VAL A O 1
ATOM 552 N N . GLY A 1 69 ? 7.908 25.897 2.648 1.00 89.31 69 GLY A N 1
ATOM 553 C CA . GLY A 1 69 ? 8.970 26.865 2.411 1.00 89.31 69 GLY A CA 1
ATOM 554 C C . GLY A 1 69 ? 8.478 28.081 1.640 1.00 89.31 69 GLY A C 1
ATOM 555 O O . GLY A 1 69 ? 7.323 28.171 1.230 1.00 89.31 69 GLY A O 1
ATOM 556 N N . ASN A 1 70 ? 9.371 29.038 1.444 1.00 93.25 70 ASN A N 1
ATOM 557 C CA . ASN A 1 70 ? 9.190 30.175 0.547 1.00 93.25 70 ASN A CA 1
ATOM 558 C C . ASN A 1 70 ? 10.362 30.218 -0.442 1.00 93.25 70 ASN A C 1
ATOM 560 O O . ASN A 1 70 ? 11.217 29.335 -0.421 1.00 93.25 70 ASN A O 1
ATOM 564 N N . ILE A 1 71 ? 10.430 31.245 -1.288 1.00 91.94 71 ILE A N 1
ATOM 565 C CA . ILE A 1 71 ? 11.508 31.391 -2.278 1.00 91.94 71 ILE A CA 1
ATOM 566 C C . ILE A 1 71 ? 12.923 31.306 -1.668 1.00 91.94 71 ILE A C 1
ATOM 568 O O . ILE A 1 71 ? 13.813 30.712 -2.261 1.00 91.94 71 ILE A O 1
ATOM 572 N N . ILE A 1 72 ? 13.129 31.811 -0.448 1.00 90.25 72 ILE A N 1
ATOM 573 C CA . ILE A 1 72 ? 14.440 31.788 0.220 1.00 90.25 72 ILE A CA 1
ATOM 574 C C . ILE A 1 72 ? 14.798 30.354 0.614 1.00 90.25 72 ILE A C 1
ATOM 576 O O . ILE A 1 72 ? 15.913 29.892 0.381 1.00 90.25 72 ILE A O 1
ATOM 580 N N . THR A 1 73 ? 13.843 29.632 1.206 1.00 90.62 73 THR A N 1
ATOM 581 C CA . THR A 1 73 ? 14.046 28.225 1.583 1.00 90.62 73 THR A CA 1
ATOM 582 C C . THR A 1 73 ? 14.211 27.349 0.348 1.00 90.62 73 THR A C 1
ATOM 584 O O . THR A 1 73 ? 15.058 26.469 0.344 1.00 90.62 73 THR A O 1
ATOM 587 N N . PHE A 1 74 ? 13.449 27.629 -0.711 1.00 91.38 74 PHE A N 1
ATOM 588 C CA . PHE A 1 74 ? 13.552 26.961 -2.003 1.00 91.38 74 PHE A CA 1
ATOM 589 C C . PHE A 1 74 ? 14.974 27.036 -2.576 1.00 91.38 74 PHE A C 1
ATOM 591 O O . PHE A 1 74 ? 15.567 25.997 -2.860 1.00 91.38 74 PHE A O 1
ATOM 598 N N . CYS A 1 75 ? 15.522 28.253 -2.677 1.00 87.06 75 CYS A N 1
ATOM 599 C CA . CYS A 1 75 ? 16.886 28.519 -3.132 1.00 87.06 75 CYS A CA 1
ATOM 600 C C . CYS A 1 75 ? 17.924 27.796 -2.266 1.00 87.06 75 CYS A C 1
ATOM 602 O O . CYS A 1 75 ? 18.783 27.084 -2.783 1.00 87.06 75 CYS A O 1
ATOM 604 N N . LYS A 1 76 ? 17.800 27.913 -0.936 1.00 87.06 76 LYS A N 1
ATOM 605 C CA . LYS A 1 76 ? 18.716 27.272 0.015 1.00 87.06 76 LYS A CA 1
ATOM 606 C C . LYS A 1 76 ? 18.737 25.751 -0.131 1.00 87.06 76 LYS A C 1
ATOM 608 O O . LYS A 1 76 ? 19.810 25.162 -0.154 1.00 87.06 76 LYS A O 1
ATOM 613 N N . ASP A 1 77 ? 17.566 25.129 -0.221 1.00 83.62 77 ASP A N 1
ATOM 614 C CA . ASP A 1 77 ? 17.437 23.671 -0.284 1.00 83.62 77 ASP A CA 1
ATOM 615 C C . ASP A 1 77 ? 18.012 23.086 -1.581 1.00 83.62 77 ASP A C 1
ATOM 617 O O . ASP A 1 77 ? 18.406 21.926 -1.604 1.00 83.62 77 ASP A O 1
ATOM 621 N N . ARG A 1 78 ? 18.066 23.887 -2.651 1.00 83.75 78 ARG A N 1
ATOM 622 C CA . ARG A 1 78 ? 18.568 23.483 -3.974 1.00 83.75 78 ARG A CA 1
ATOM 623 C C . ARG A 1 78 ? 19.969 24.005 -4.275 1.00 83.75 78 ARG A C 1
ATOM 625 O O . ARG A 1 78 ? 20.482 23.759 -5.359 1.00 83.75 78 ARG A O 1
ATOM 632 N N . ASN A 1 79 ? 20.585 24.708 -3.324 1.00 84.25 79 ASN A N 1
ATOM 633 C CA . ASN A 1 79 ? 21.882 25.357 -3.493 1.00 84.25 79 ASN A CA 1
ATOM 634 C C . ASN A 1 79 ? 21.933 26.297 -4.723 1.00 84.25 79 ASN A C 1
ATOM 636 O O . ASN A 1 79 ? 22.925 26.330 -5.446 1.00 84.25 79 ASN A O 1
ATOM 640 N N . ILE A 1 80 ? 20.849 27.050 -4.957 1.00 86.50 80 ILE A N 1
ATOM 641 C CA . ILE A 1 80 ? 20.712 28.041 -6.042 1.00 86.50 80 ILE A CA 1
ATOM 642 C C . ILE A 1 80 ? 20.632 29.436 -5.414 1.00 86.50 80 ILE A C 1
ATOM 644 O O . ILE A 1 80 ? 19.999 29.604 -4.368 1.00 86.50 80 ILE A O 1
ATOM 648 N N . SER A 1 81 ? 21.246 30.449 -6.031 1.00 85.69 81 SER A N 1
ATOM 649 C CA . SER A 1 81 ? 21.088 31.834 -5.573 1.00 85.69 81 SER A CA 1
ATOM 650 C C . SER A 1 81 ? 19.708 32.397 -5.949 1.00 85.69 81 SER A C 1
ATOM 652 O O . SER A 1 81 ? 19.033 31.917 -6.861 1.00 85.69 81 SER A O 1
ATOM 654 N N . VAL A 1 82 ? 19.244 33.419 -5.228 1.00 85.19 82 VAL A N 1
ATOM 655 C CA . VAL A 1 82 ? 17.964 34.067 -5.563 1.00 85.19 82 VAL A CA 1
ATOM 656 C C . VAL A 1 82 ? 18.098 34.834 -6.880 1.00 85.19 82 VAL A C 1
ATOM 658 O O . VAL A 1 82 ? 17.161 34.884 -7.672 1.00 85.19 82 VAL A O 1
ATOM 661 N N . GLU A 1 83 ? 19.270 35.411 -7.121 1.00 84.25 83 GLU A N 1
ATOM 662 C CA . GLU A 1 83 ? 19.617 36.147 -8.328 1.00 84.25 83 GLU A CA 1
ATOM 663 C C . GLU A 1 83 ? 19.535 35.256 -9.572 1.00 84.25 83 GLU A C 1
ATOM 665 O O . GLU A 1 83 ? 18.918 35.661 -10.561 1.00 84.25 83 GLU A O 1
ATOM 670 N N . ASP A 1 84 ? 20.070 34.033 -9.493 1.00 83.94 84 ASP A N 1
ATOM 671 C CA . ASP A 1 84 ? 20.012 33.054 -10.583 1.00 83.94 84 ASP A CA 1
ATOM 672 C C . ASP A 1 84 ? 18.572 32.609 -10.851 1.00 83.94 84 ASP A C 1
ATOM 674 O O . ASP A 1 84 ? 18.143 32.575 -12.001 1.00 83.94 84 ASP A O 1
ATOM 678 N N . LEU A 1 85 ? 17.791 32.342 -9.795 1.00 87.31 85 LEU A N 1
ATOM 679 C CA . LEU A 1 85 ? 16.393 31.918 -9.929 1.00 87.31 85 LEU A CA 1
ATOM 680 C C . LEU A 1 85 ? 15.509 33.004 -10.566 1.00 87.31 85 LEU A C 1
ATOM 682 O O . LEU A 1 85 ? 14.582 32.709 -11.321 1.00 87.31 85 LEU A O 1
ATOM 686 N N . LEU A 1 86 ? 15.767 34.273 -10.247 1.00 87.69 86 LEU A N 1
ATOM 687 C CA . LEU A 1 86 ? 15.033 35.395 -10.831 1.00 87.69 86 LEU A CA 1
ATOM 688 C C . LEU A 1 86 ? 15.532 35.754 -12.236 1.00 87.69 86 LEU A C 1
ATOM 690 O O . LEU A 1 86 ? 14.794 36.414 -12.968 1.00 87.69 86 LEU A O 1
ATOM 694 N N . ALA A 1 87 ? 16.752 35.349 -12.605 1.00 82.50 87 ALA A N 1
ATOM 695 C CA . ALA A 1 87 ? 17.365 35.531 -13.923 1.00 82.50 87 ALA A CA 1
ATOM 696 C C . ALA A 1 87 ? 17.224 36.964 -14.488 1.00 82.50 87 ALA A C 1
ATOM 698 O O . ALA A 1 87 ? 16.928 37.164 -15.665 1.00 82.50 87 ALA A O 1
ATOM 699 N N . GLY A 1 88 ? 17.372 37.984 -13.633 1.00 77.19 88 GLY A N 1
ATOM 700 C CA . GLY A 1 88 ? 17.241 39.398 -14.016 1.00 77.19 88 GLY A CA 1
ATOM 701 C C . GLY A 1 88 ? 15.805 39.916 -14.211 1.00 77.19 88 GLY A C 1
ATOM 702 O O . GLY A 1 88 ? 15.632 41.104 -14.465 1.00 77.19 88 GLY A O 1
ATOM 703 N N . LYS A 1 89 ? 14.770 39.085 -14.024 1.00 83.12 89 LYS A N 1
ATOM 704 C CA . LYS A 1 89 ? 13.345 39.432 -14.223 1.00 83.12 89 LYS A CA 1
ATOM 705 C C . LYS A 1 89 ? 12.631 39.954 -12.963 1.00 83.12 89 LYS A C 1
ATOM 707 O O . LYS A 1 89 ? 11.414 39.842 -12.831 1.00 83.12 89 LYS A O 1
ATOM 712 N N . LEU A 1 90 ? 13.364 40.503 -11.990 1.00 83.44 90 LEU A N 1
ATOM 713 C CA . LEU A 1 90 ? 12.798 40.918 -10.694 1.00 83.44 90 LEU A CA 1
ATOM 714 C C . LEU A 1 90 ? 11.633 41.915 -10.845 1.00 83.44 90 LEU A C 1
ATOM 716 O O . LEU A 1 90 ? 10.601 41.759 -10.189 1.00 83.44 90 LEU A O 1
ATOM 720 N N . GLU A 1 91 ? 11.793 42.927 -11.698 1.00 81.94 91 GLU A N 1
ATOM 721 C CA . GLU A 1 91 ? 10.763 43.950 -11.916 1.00 81.94 91 GLU A CA 1
ATOM 722 C C . GLU A 1 91 ? 9.549 43.410 -12.688 1.00 81.94 91 GLU A C 1
ATOM 724 O O . GLU A 1 91 ? 8.422 43.835 -12.420 1.00 81.94 91 GLU A O 1
ATOM 729 N N . ASP A 1 92 ? 9.733 42.406 -13.550 1.00 84.31 92 ASP A N 1
ATOM 730 C CA . ASP A 1 92 ? 8.619 41.734 -14.226 1.00 84.31 92 ASP A CA 1
ATOM 731 C C . ASP A 1 92 ? 7.729 41.028 -13.201 1.00 84.31 92 ASP A C 1
ATOM 733 O O . ASP A 1 92 ? 6.512 41.208 -13.199 1.00 84.31 92 ASP A O 1
ATOM 737 N N . TYR A 1 93 ? 8.323 40.283 -12.263 1.00 86.75 93 TYR A N 1
ATOM 738 C CA . TYR A 1 93 ? 7.570 39.568 -11.230 1.00 86.75 93 TYR A CA 1
ATOM 739 C C . TYR A 1 93 ? 6.883 40.493 -10.222 1.00 86.75 93 TYR A C 1
ATOM 741 O O . TYR A 1 93 ? 5.809 40.152 -9.729 1.00 86.75 93 TYR A O 1
ATOM 749 N N . ARG A 1 94 ? 7.465 41.662 -9.922 1.00 83.19 94 ARG A N 1
ATOM 750 C CA . ARG A 1 94 ? 6.846 42.669 -9.040 1.00 83.19 94 ARG A CA 1
ATOM 751 C C . ARG A 1 94 ? 5.569 43.256 -9.628 1.00 83.19 94 ARG A C 1
ATOM 753 O O . ARG A 1 94 ? 4.621 43.509 -8.891 1.00 83.19 94 ARG A O 1
ATOM 760 N N . ASN A 1 95 ? 5.556 43.457 -10.943 1.00 79.56 95 ASN A N 1
ATOM 761 C CA . ASN A 1 95 ? 4.449 44.093 -11.652 1.00 79.56 95 ASN A CA 1
ATOM 762 C C . ASN A 1 95 ? 3.478 43.080 -12.282 1.00 79.56 95 ASN A C 1
ATOM 764 O O . ASN A 1 95 ? 2.420 43.467 -12.788 1.00 79.56 95 ASN A O 1
ATOM 768 N N . LYS A 1 96 ? 3.801 41.780 -12.246 1.00 79.94 96 LYS A N 1
ATOM 769 C CA . LYS A 1 96 ? 2.959 40.722 -12.812 1.00 79.94 96 LYS A CA 1
ATOM 770 C C . LYS A 1 96 ? 1.634 40.634 -12.059 1.00 79.94 96 LYS A C 1
ATOM 772 O O . LYS A 1 96 ? 1.582 40.456 -10.841 1.00 79.94 96 LYS A O 1
ATOM 777 N N . LYS A 1 97 ? 0.534 40.728 -12.805 1.00 70.50 97 LYS A N 1
ATOM 778 C CA . LYS A 1 97 ? -0.815 40.590 -12.257 1.00 70.50 97 LYS A CA 1
ATOM 779 C C . LYS A 1 97 ? -1.095 39.121 -11.946 1.00 70.50 97 LYS A C 1
ATOM 781 O O . LYS A 1 97 ? -1.400 38.342 -12.842 1.00 70.50 97 LYS A O 1
ATOM 786 N N . ASP A 1 98 ? -1.007 38.765 -10.672 1.00 72.81 98 ASP A N 1
ATOM 787 C CA . ASP A 1 98 ? -1.307 37.415 -10.203 1.00 72.81 98 ASP A CA 1
ATOM 788 C C . ASP A 1 98 ? -2.825 37.147 -10.136 1.00 72.81 98 ASP A C 1
ATOM 790 O O . ASP A 1 98 ? -3.609 37.973 -9.658 1.00 72.81 98 ASP A O 1
ATOM 794 N N . THR A 1 99 ? -3.229 35.963 -10.596 1.00 73.31 99 THR A N 1
ATOM 795 C CA . THR A 1 99 ? -4.617 35.485 -10.641 1.00 73.31 99 THR A CA 1
ATOM 796 C C . THR A 1 99 ? -5.024 34.658 -9.417 1.00 73.31 99 THR A C 1
ATOM 798 O O . THR A 1 99 ? -6.218 34.402 -9.234 1.00 73.31 99 THR A O 1
ATOM 801 N N . LEU A 1 100 ? -4.076 34.274 -8.552 1.00 84.25 100 LEU A N 1
ATOM 802 C CA . LEU A 1 100 ? -4.368 33.518 -7.336 1.00 84.25 100 LEU A CA 1
ATOM 803 C C . LEU A 1 100 ? -5.089 34.376 -6.290 1.00 84.25 100 LEU A C 1
ATOM 805 O O . LEU A 1 100 ? -4.732 35.531 -6.024 1.00 84.25 100 LEU A O 1
ATOM 809 N N . GLN A 1 101 ? -6.084 33.776 -5.634 1.00 81.50 101 GLN A N 1
ATOM 810 C CA . GLN A 1 101 ? -6.736 34.365 -4.466 1.00 81.50 101 GLN A CA 1
ATOM 811 C C . GLN A 1 101 ? -5.890 34.139 -3.209 1.00 81.50 101 GLN A C 1
ATOM 813 O O . GLN A 1 101 ? -5.441 33.023 -2.948 1.00 81.50 101 GLN A O 1
ATOM 818 N N . ALA A 1 102 ? -5.671 35.205 -2.434 1.00 79.62 102 ALA A N 1
ATOM 819 C CA . ALA A 1 102 ? -4.926 35.127 -1.183 1.00 79.62 102 ALA A CA 1
ATOM 820 C C . ALA A 1 102 ? -5.787 34.500 -0.079 1.00 79.62 102 ALA A C 1
ATOM 822 O O . ALA A 1 102 ? -6.928 34.915 0.122 1.00 79.62 102 ALA A O 1
ATOM 823 N N . ARG A 1 103 ? -5.224 33.526 0.634 1.00 74.19 103 ARG A N 1
ATOM 824 C CA . ARG A 1 103 ? -5.833 32.875 1.801 1.00 74.19 103 ARG A CA 1
ATOM 825 C C . ARG A 1 103 ? -5.587 33.693 3.063 1.00 74.19 103 ARG A C 1
ATOM 827 O O . ARG A 1 103 ? -4.485 34.218 3.227 1.00 74.19 103 ARG A O 1
ATOM 834 N N . ASP A 1 104 ? -6.575 33.794 3.949 1.00 60.94 104 ASP A N 1
ATOM 835 C CA . ASP A 1 104 ? -6.459 34.560 5.195 1.00 60.94 104 ASP A CA 1
ATOM 836 C C . ASP A 1 104 ? -6.103 33.614 6.360 1.00 60.94 104 ASP A C 1
ATOM 838 O O . ASP A 1 104 ? -6.957 33.071 7.066 1.00 60.94 104 ASP A O 1
ATOM 842 N N . ASN A 1 105 ? -4.800 33.377 6.551 1.00 52.69 105 ASN A N 1
ATOM 843 C CA . ASN A 1 105 ? -4.291 32.368 7.492 1.00 52.69 105 ASN A CA 1
ATOM 844 C C . ASN A 1 105 ? -4.514 32.731 8.976 1.00 52.69 105 ASN A C 1
ATOM 846 O O . ASN A 1 105 ? -4.290 31.889 9.846 1.00 52.69 105 ASN A O 1
ATOM 850 N N . ALA A 1 106 ? -4.957 33.958 9.279 1.00 46.66 106 ALA A N 1
ATOM 851 C CA . ALA A 1 106 ? -5.103 34.467 10.644 1.00 46.66 106 ALA A CA 1
ATOM 852 C C . ALA A 1 106 ? -6.249 33.803 11.441 1.00 46.66 106 ALA A C 1
ATOM 854 O O . ALA A 1 106 ? -6.253 33.855 12.671 1.00 46.66 106 ALA A O 1
ATOM 855 N N . GLN A 1 107 ? -7.233 33.170 10.778 1.00 43.00 107 GLN A N 1
ATOM 856 C CA . GLN A 1 107 ? -8.395 32.549 11.450 1.00 43.00 107 GLN A CA 1
ATOM 857 C C . GLN A 1 107 ? -8.918 31.236 10.825 1.00 43.00 107 GLN A C 1
ATOM 859 O O . GLN A 1 107 ? -9.759 30.571 11.442 1.00 43.00 107 GLN A O 1
ATOM 864 N N . GLU A 1 108 ? -8.455 30.838 9.634 1.00 44.69 108 GLU A N 1
ATOM 865 C CA . GLU A 1 108 ? -9.074 29.756 8.842 1.00 44.69 108 GLU A CA 1
ATOM 866 C C . GLU A 1 108 ? -8.975 28.360 9.483 1.00 44.69 108 GLU A C 1
ATOM 868 O O . GLU A 1 108 ? -9.975 27.640 9.523 1.00 44.69 108 GLU A O 1
ATOM 873 N N . ASN A 1 109 ? -7.842 27.993 10.097 1.00 53.81 109 ASN A N 1
ATOM 874 C CA . ASN A 1 109 ? -7.647 26.621 10.591 1.00 53.81 109 ASN A CA 1
ATOM 875 C C . ASN A 1 109 ? -8.609 26.199 11.718 1.00 53.81 109 ASN A C 1
ATOM 877 O O . ASN A 1 109 ? -8.859 25.007 11.862 1.00 53.81 109 ASN A O 1
ATOM 881 N N . ASN A 1 110 ? -9.165 27.124 12.510 1.00 62.56 110 ASN A N 1
ATOM 882 C CA . ASN A 1 110 ? -10.112 26.765 13.576 1.00 62.56 110 ASN A CA 1
ATOM 883 C C . ASN A 1 110 ? -11.576 26.851 13.128 1.00 62.56 110 ASN A C 1
ATOM 885 O O . ASN A 1 110 ? -12.346 25.948 13.449 1.00 62.56 110 ASN A O 1
ATOM 889 N N . LYS A 1 111 ? -11.972 27.886 12.371 1.00 71.56 111 LYS A N 1
ATOM 890 C CA . LYS A 1 111 ? -13.369 28.055 11.924 1.00 71.56 111 LYS A CA 1
ATOM 891 C C . LYS A 1 111 ? -13.771 27.022 10.870 1.00 71.56 111 LYS A C 1
ATOM 893 O O . LYS A 1 111 ? -14.857 26.455 10.958 1.00 71.56 111 LYS A O 1
ATOM 898 N N . GLU A 1 112 ? -12.900 26.737 9.901 1.00 75.44 112 GLU A N 1
ATOM 899 C CA . GLU A 1 112 ? -13.171 25.727 8.869 1.00 75.44 112 GLU A CA 1
ATOM 900 C C . GLU A 1 112 ? -13.222 24.320 9.477 1.00 75.44 112 GLU A C 1
ATOM 902 O O . GLU A 1 112 ? -14.148 23.556 9.212 1.00 75.44 112 GLU A O 1
ATOM 907 N N . VAL A 1 113 ? -12.285 23.997 10.374 1.00 79.88 113 VAL A N 1
ATOM 908 C CA . VAL A 1 113 ? -12.283 22.712 11.085 1.00 79.88 113 VAL A CA 1
ATOM 909 C C . VAL A 1 113 ? -13.513 22.570 11.987 1.00 79.88 113 VAL A C 1
ATOM 911 O O . VAL A 1 113 ? -14.091 21.486 12.044 1.00 79.88 113 VAL A O 1
ATOM 914 N N . GLN A 1 114 ? -13.959 23.637 12.659 1.00 85.00 114 GLN A N 1
ATOM 915 C CA . GLN A 1 114 ? -15.219 23.631 13.414 1.00 85.00 114 GLN A CA 1
ATOM 916 C C . GLN A 1 114 ? -16.418 23.343 12.508 1.00 85.00 114 GLN A C 1
ATOM 918 O O . GLN A 1 114 ? -17.202 22.449 12.819 1.00 85.00 114 GLN A O 1
ATOM 923 N N . LYS A 1 115 ? -16.509 24.015 11.357 1.00 88.81 115 LYS A N 1
ATOM 924 C CA . LYS A 1 115 ? -17.561 23.763 10.368 1.00 88.81 115 LYS A CA 1
ATOM 925 C C . LYS A 1 115 ? -17.560 22.306 9.893 1.00 88.81 115 LYS A C 1
ATOM 927 O O . LYS A 1 115 ? -18.604 21.665 9.907 1.00 88.81 115 LYS A O 1
ATOM 932 N N . ILE A 1 116 ? -16.395 21.748 9.555 1.00 89.38 116 ILE A N 1
ATOM 933 C CA . ILE A 1 116 ? -16.265 20.340 9.137 1.00 89.38 116 ILE A CA 1
ATOM 934 C C . ILE A 1 116 ? -16.720 19.383 10.249 1.00 89.38 116 ILE A C 1
ATOM 936 O O . ILE A 1 116 ? -17.386 18.385 9.972 1.00 89.38 116 ILE A O 1
ATOM 940 N N . ARG A 1 117 ? -16.389 19.672 11.516 1.00 90.56 117 ARG A N 1
ATOM 941 C CA . ARG A 1 117 ? -16.846 18.872 12.668 1.00 90.56 117 ARG A CA 1
ATOM 942 C C . ARG A 1 117 ? -18.367 18.890 12.797 1.00 90.56 117 ARG A C 1
ATOM 944 O O . ARG A 1 117 ? -18.970 17.842 13.023 1.00 90.56 117 ARG A O 1
ATOM 951 N N . GLU A 1 118 ? -18.980 20.062 12.665 1.00 92.50 118 GLU A N 1
ATOM 952 C CA . GLU A 1 118 ? -20.435 20.224 12.735 1.00 92.50 118 GLU A CA 1
ATOM 953 C C . GLU A 1 118 ? -21.137 19.519 11.571 1.00 92.50 118 GLU A C 1
ATOM 955 O O . GLU A 1 118 ? -22.078 18.757 11.794 1.00 92.50 118 GLU A O 1
ATOM 960 N N . GLU A 1 119 ? -20.636 19.690 10.345 1.00 92.88 119 GLU A N 1
ATOM 961 C CA . GLU A 1 119 ? -21.140 18.998 9.157 1.00 92.88 119 GLU A CA 1
ATOM 962 C C . GLU A 1 119 ? -21.056 17.479 9.323 1.00 92.88 119 GLU A C 1
ATOM 964 O O . GLU A 1 119 ? -22.062 16.791 9.155 1.00 92.88 119 GLU A O 1
ATOM 969 N N . PHE A 1 120 ? -19.899 16.951 9.739 1.00 94.88 120 PHE A N 1
ATOM 970 C CA . PHE A 1 120 ? -19.708 15.518 9.969 1.00 94.88 120 PHE A CA 1
ATOM 971 C C . PHE A 1 120 ? -20.657 14.961 11.037 1.00 94.88 120 PHE A C 1
ATOM 973 O O . PHE A 1 120 ? -21.225 13.879 10.867 1.00 94.88 120 PHE A O 1
ATOM 980 N N . LYS A 1 121 ? -20.871 15.704 12.131 1.00 93.44 121 LYS A N 1
ATOM 981 C CA . LYS A 1 121 ? -21.795 15.309 13.203 1.00 93.44 121 LYS A CA 1
ATOM 982 C C . LYS A 1 121 ? -23.233 15.172 12.696 1.00 93.44 121 LYS A C 1
ATOM 984 O O . LYS A 1 121 ? -23.940 14.265 13.138 1.00 93.44 121 LYS A O 1
ATOM 989 N N . ASN A 1 122 ? -23.632 16.031 11.759 1.00 94.75 122 ASN A N 1
ATOM 990 C CA . ASN A 1 122 ? -24.969 16.054 11.167 1.00 94.75 122 ASN A CA 1
ATOM 991 C C . ASN A 1 122 ? -25.163 15.026 10.037 1.00 94.75 122 ASN A C 1
ATOM 993 O O . ASN A 1 122 ? -26.291 14.831 9.582 1.00 94.75 122 ASN A O 1
ATOM 997 N N . LEU A 1 123 ? -24.102 14.343 9.586 1.00 96.19 123 LEU A N 1
ATOM 998 C CA . LEU A 1 123 ? -24.221 13.279 8.590 1.00 96.19 123 LEU A CA 1
ATOM 999 C C . LEU A 1 123 ? -24.970 12.063 9.142 1.00 96.19 123 LEU A C 1
ATOM 1001 O O . LEU A 1 123 ? -24.838 11.670 10.314 1.00 96.19 123 LEU A O 1
ATOM 1005 N N . LYS A 1 124 ? -25.711 11.416 8.240 1.00 96.06 124 LYS A N 1
ATOM 1006 C CA . LYS A 1 124 ? -26.417 10.166 8.522 1.00 96.06 124 LYS A CA 1
ATOM 1007 C C . LYS A 1 124 ? -25.408 9.045 8.818 1.00 96.06 124 LYS A C 1
ATOM 1009 O O . LYS A 1 124 ? -24.317 9.048 8.236 1.00 96.06 124 LYS A O 1
ATOM 1014 N N . PRO A 1 125 ? -25.739 8.094 9.711 1.00 96.50 125 PRO A N 1
ATOM 1015 C CA . PRO A 1 125 ? -24.965 6.865 9.864 1.00 96.50 125 PRO A CA 1
ATOM 1016 C C . PRO A 1 125 ? -24.823 6.131 8.527 1.00 96.50 125 PRO A C 1
ATOM 1018 O O . PRO A 1 125 ? -25.729 6.182 7.694 1.00 96.50 125 PRO A O 1
ATOM 1021 N N . TYR A 1 126 ? -23.688 5.470 8.323 1.00 96.12 126 TYR A N 1
ATOM 1022 C CA . TYR A 1 126 ? -23.444 4.667 7.128 1.00 96.12 126 TYR A CA 1
ATOM 1023 C C . TYR A 1 126 ? -24.368 3.443 7.087 1.00 96.12 126 TYR A C 1
ATOM 1025 O O . TYR A 1 126 ? -24.520 2.740 8.087 1.00 96.12 126 TYR A O 1
ATOM 1033 N N . ASP A 1 127 ? -24.983 3.185 5.931 1.00 92.62 127 ASP A N 1
ATOM 1034 C CA . ASP A 1 127 ? -25.878 2.044 5.745 1.00 92.62 127 ASP A CA 1
ATOM 1035 C C . ASP A 1 127 ? -25.073 0.772 5.453 1.00 92.62 127 ASP A C 1
ATOM 1037 O O . ASP A 1 127 ? -24.615 0.537 4.332 1.00 92.62 127 ASP A O 1
ATOM 1041 N N . LEU A 1 128 ? -24.920 -0.068 6.478 1.00 93.00 128 LEU A N 1
ATOM 1042 C CA . LEU A 1 128 ? -24.205 -1.335 6.362 1.00 93.00 128 LEU A CA 1
ATOM 1043 C C . LEU A 1 128 ? -24.899 -2.310 5.396 1.00 93.00 128 LEU A C 1
ATOM 1045 O O . LEU A 1 128 ? -24.219 -3.020 4.656 1.00 93.00 128 LEU A O 1
ATOM 1049 N N . ASN A 1 129 ? -26.230 -2.304 5.289 1.00 89.69 129 ASN A N 1
ATOM 1050 C CA . ASN A 1 129 ? -26.933 -3.215 4.377 1.00 89.69 129 ASN A CA 1
ATOM 1051 C C . ASN A 1 129 ? -26.574 -2.922 2.910 1.00 89.69 129 ASN A C 1
ATOM 1053 O O . ASN A 1 129 ? -26.371 -3.843 2.106 1.00 89.69 129 ASN A O 1
ATOM 1057 N N . ASN A 1 130 ? -26.387 -1.637 2.597 1.00 89.88 130 ASN A N 1
ATOM 1058 C CA . ASN A 1 130 ? -26.015 -1.130 1.279 1.00 89.88 130 ASN A CA 1
ATOM 1059 C C . ASN A 1 130 ? -24.533 -0.728 1.173 1.00 89.88 130 ASN A C 1
ATOM 1061 O O . ASN A 1 130 ? -24.184 0.122 0.354 1.00 89.88 130 ASN A O 1
ATOM 1065 N N . ALA A 1 131 ? -23.639 -1.358 1.943 1.00 91.88 131 ALA A N 1
ATOM 1066 C CA . ALA A 1 131 ? -22.200 -1.076 1.942 1.00 91.88 131 ALA A CA 1
ATOM 1067 C C . ALA A 1 131 ? -21.469 -1.559 0.667 1.00 91.88 131 ALA A C 1
ATOM 1069 O O . ALA A 1 131 ? -20.589 -2.421 0.707 1.00 91.88 131 ALA A O 1
ATOM 1070 N N . THR A 1 132 ? -21.825 -1.015 -0.500 1.00 90.69 132 THR A N 1
ATOM 1071 C CA . THR A 1 132 ? -21.315 -1.445 -1.812 1.00 90.69 132 THR A CA 1
ATOM 1072 C C . THR A 1 132 ? -19.799 -1.349 -1.929 1.00 90.69 132 THR A C 1
ATOM 1074 O O . THR A 1 132 ? -19.178 -2.231 -2.515 1.00 90.69 132 THR A O 1
ATOM 1077 N N . LEU A 1 133 ? -19.188 -0.307 -1.356 1.00 92.69 133 LEU A N 1
ATOM 1078 C CA . LEU A 1 133 ? -17.735 -0.128 -1.373 1.00 92.69 133 LEU A CA 1
ATOM 1079 C C . LEU A 1 133 ? -17.003 -1.257 -0.636 1.00 92.69 133 LEU A C 1
ATOM 1081 O O . LEU A 1 133 ? -15.972 -1.725 -1.110 1.00 92.69 133 LEU A O 1
ATOM 1085 N N . ILE A 1 134 ? -17.551 -1.690 0.500 1.00 94.75 134 ILE A N 1
ATOM 1086 C CA . ILE A 1 134 ? -16.981 -2.743 1.349 1.00 94.75 134 ILE A CA 1
ATOM 1087 C C . ILE A 1 134 ? -17.093 -4.095 0.640 1.00 94.75 134 ILE A C 1
ATOM 1089 O O . ILE A 1 134 ? -16.096 -4.794 0.482 1.00 94.75 134 ILE A O 1
ATOM 1093 N N . LYS A 1 135 ? -18.274 -4.392 0.080 1.00 93.19 135 LYS A N 1
ATOM 1094 C CA . LYS A 1 135 ? -18.523 -5.617 -0.697 1.00 93.19 135 LYS A CA 1
ATOM 1095 C C . LYS A 1 135 ? -17.619 -5.720 -1.930 1.00 93.19 135 LYS A C 1
ATOM 1097 O O . LYS A 1 135 ? -17.042 -6.772 -2.172 1.00 93.19 135 LYS A O 1
ATOM 1102 N N . LYS A 1 136 ? -17.416 -4.623 -2.678 1.00 91.69 136 LYS A N 1
ATOM 1103 C CA . LYS A 1 136 ? -16.487 -4.580 -3.833 1.00 91.69 136 LYS A CA 1
ATOM 1104 C C . LYS A 1 136 ? -15.034 -4.887 -3.455 1.00 91.69 136 LYS A C 1
ATOM 1106 O O . LYS A 1 136 ? -14.250 -5.268 -4.318 1.00 91.69 136 LYS A O 1
ATOM 1111 N N . ARG A 1 137 ? -14.662 -4.681 -2.191 1.00 91.75 137 ARG A N 1
ATOM 1112 C CA . ARG A 1 137 ? -13.334 -5.007 -1.660 1.00 91.75 137 ARG A CA 1
ATOM 1113 C C . ARG A 1 137 ? -13.225 -6.429 -1.121 1.00 91.75 137 ARG A C 1
ATOM 1115 O O . ARG A 1 137 ? -12.134 -6.798 -0.699 1.00 91.75 137 ARG A O 1
ATOM 1122 N N . GLY A 1 138 ? -14.319 -7.191 -1.156 1.00 92.88 138 GLY A N 1
ATOM 1123 C CA . GLY A 1 138 ? -14.387 -8.557 -0.655 1.00 92.88 138 GLY A CA 1
ATOM 1124 C C . GLY A 1 138 ? -14.352 -8.658 0.867 1.00 92.88 138 GLY A C 1
ATOM 1125 O O . GLY A 1 138 ? -14.026 -9.722 1.348 1.00 92.88 138 GLY A O 1
ATOM 1126 N N . ILE A 1 139 ? -14.640 -7.587 1.612 1.00 95.94 139 ILE A N 1
ATOM 1127 C CA . ILE A 1 139 ? -14.587 -7.586 3.085 1.00 95.94 139 ILE A CA 1
ATOM 1128 C C . ILE A 1 139 ? -15.969 -7.936 3.651 1.00 95.94 139 ILE A C 1
ATOM 1130 O O . ILE A 1 139 ? -16.976 -7.401 3.166 1.00 95.94 139 ILE A O 1
ATOM 1134 N N . ASP A 1 140 ? -16.032 -8.767 4.699 1.00 95.19 140 ASP A N 1
ATOM 1135 C CA . ASP A 1 140 ? -17.290 -9.026 5.409 1.00 95.19 140 ASP A CA 1
ATOM 1136 C C . ASP A 1 140 ? -17.790 -7.753 6.110 1.00 95.19 140 ASP A C 1
ATOM 1138 O O . ASP A 1 140 ? -17.187 -7.202 7.035 1.00 95.19 140 ASP A O 1
ATOM 1142 N N . VAL A 1 141 ? -18.962 -7.289 5.680 1.00 95.69 141 VAL A N 1
ATOM 1143 C CA . VAL A 1 141 ? -19.626 -6.095 6.205 1.00 95.69 141 VAL A CA 1
ATOM 1144 C C . VAL A 1 141 ? -19.929 -6.215 7.702 1.00 95.69 141 VAL A C 1
ATOM 1146 O O . VAL A 1 141 ? -19.945 -5.198 8.396 1.00 95.69 141 VAL A O 1
ATOM 1149 N N . LYS A 1 142 ? -20.131 -7.429 8.234 1.00 94.75 142 LYS A N 1
ATOM 1150 C CA . LYS A 1 142 ? -20.422 -7.640 9.664 1.00 94.75 142 LYS A CA 1
ATOM 1151 C C . LYS A 1 142 ? -19.295 -7.156 10.577 1.00 94.75 142 LYS A C 1
ATOM 1153 O O . LYS A 1 142 ? -19.568 -6.765 11.711 1.00 94.75 142 LYS A O 1
ATOM 1158 N N . LEU A 1 143 ? -18.056 -7.110 10.079 1.00 95.62 143 LEU A N 1
ATOM 1159 C CA . LEU A 1 143 ? -16.894 -6.613 10.824 1.00 95.62 143 LEU A CA 1
ATOM 1160 C C . LEU A 1 143 ? -17.022 -5.129 11.199 1.00 95.62 143 LEU A C 1
ATOM 1162 O O . LEU A 1 143 ? -16.385 -4.676 12.146 1.00 95.62 143 LEU A O 1
ATOM 1166 N N . LEU A 1 144 ? -17.856 -4.368 10.485 1.00 95.94 144 LEU A N 1
ATOM 1167 C CA . LEU A 1 144 ? -18.064 -2.939 10.723 1.00 95.94 144 LEU A CA 1
ATOM 1168 C C . LEU A 1 144 ? -19.051 -2.634 11.853 1.00 95.94 144 LEU A C 1
ATOM 1170 O O . LEU A 1 144 ? -19.081 -1.499 12.330 1.00 95.94 144 LEU A O 1
ATOM 1174 N N . GLU A 1 145 ? -19.851 -3.611 12.291 1.00 95.50 145 GLU A N 1
ATOM 1175 C CA . GLU A 1 145 ? -20.928 -3.384 13.263 1.00 95.50 145 GLU A CA 1
ATOM 1176 C C . GLU A 1 145 ? -20.421 -2.761 14.579 1.00 95.50 145 GLU A C 1
ATOM 1178 O O . GLU A 1 145 ? -21.033 -1.796 15.051 1.00 95.50 145 GLU A O 1
ATOM 1183 N N . PRO A 1 146 ? -19.275 -3.188 15.156 1.00 96.31 146 PRO A N 1
ATOM 1184 C CA . PRO A 1 146 ? -18.741 -2.557 16.367 1.00 96.31 146 PRO A CA 1
ATOM 1185 C C . PRO A 1 146 ? -18.248 -1.119 16.173 1.00 96.31 146 PRO A C 1
ATOM 1187 O O . PRO A 1 146 ? -18.103 -0.400 17.161 1.00 96.31 146 PRO A O 1
ATOM 1190 N N . TYR A 1 147 ? -18.027 -0.688 14.927 1.00 96.88 147 TYR A N 1
ATOM 1191 C CA . TYR A 1 147 ? -17.487 0.627 14.573 1.00 96.88 147 TYR A CA 1
ATOM 1192 C C . TYR A 1 147 ? -18.537 1.599 14.024 1.00 96.88 147 TYR A C 1
ATOM 1194 O O . TYR A 1 147 ? -18.186 2.726 13.675 1.00 96.88 147 TYR A O 1
ATOM 1202 N N . LYS A 1 148 ? -19.814 1.204 13.936 1.00 94.69 148 LYS A N 1
ATOM 1203 C CA . LYS A 1 148 ? -20.878 1.960 13.246 1.00 94.69 148 LYS A CA 1
ATOM 1204 C C . LYS A 1 148 ? -21.023 3.426 13.662 1.00 94.69 148 LYS A C 1
ATOM 1206 O O . LYS A 1 148 ? -21.380 4.258 12.834 1.00 94.69 148 LYS A O 1
ATOM 1211 N N . ASP A 1 149 ? -20.688 3.762 14.908 1.00 92.56 149 ASP A N 1
ATOM 1212 C CA . ASP A 1 149 ? -20.755 5.133 15.430 1.00 92.56 149 ASP A CA 1
ATOM 1213 C C . ASP A 1 149 ? -19.740 6.079 14.748 1.00 92.56 149 ASP A C 1
ATOM 1215 O O . ASP A 1 149 ? -19.930 7.298 14.734 1.00 92.56 149 ASP A O 1
ATOM 1219 N N . HIS A 1 150 ? -18.691 5.523 14.135 1.00 95.19 150 HIS A N 1
ATOM 1220 C CA . HIS A 1 150 ? -17.660 6.252 13.392 1.00 95.19 150 HIS A CA 1
ATOM 1221 C C . HIS A 1 150 ? -17.959 6.382 11.893 1.00 95.19 150 HIS A C 1
ATOM 1223 O O . HIS A 1 150 ? -17.319 7.182 11.209 1.00 95.19 150 HIS A O 1
ATOM 1229 N N . LEU A 1 151 ? -18.907 5.599 11.371 1.00 96.75 151 LEU A N 1
ATOM 1230 C CA . LEU A 1 151 ? -19.159 5.478 9.939 1.00 96.75 151 LEU A CA 1
ATOM 1231 C C . LEU A 1 151 ? -20.303 6.408 9.534 1.00 96.75 151 LEU A C 1
ATOM 1233 O O . LEU A 1 151 ? -21.441 6.257 9.985 1.00 96.75 151 LEU A O 1
ATOM 1237 N N . LYS A 1 152 ? -20.013 7.370 8.657 1.00 97.19 152 LYS A N 1
ATOM 1238 C CA . LYS A 1 152 ? -20.995 8.335 8.150 1.00 97.19 152 LYS A CA 1
ATOM 1239 C C . LYS A 1 152 ? -21.191 8.210 6.648 1.00 97.19 152 LYS A C 1
ATOM 1241 O O . LYS A 1 152 ? -20.350 7.649 5.946 1.00 97.19 152 LYS A O 1
ATOM 1246 N N . THR A 1 153 ? -22.297 8.760 6.155 1.00 96.25 153 THR A N 1
ATOM 1247 C CA . THR A 1 153 ? -22.596 8.789 4.725 1.00 96.25 153 THR A CA 1
ATOM 1248 C C . THR A 1 153 ? -23.222 10.088 4.246 1.00 96.25 153 THR A C 1
ATOM 1250 O O . THR A 1 153 ? -23.792 10.854 5.025 1.00 96.25 153 THR A O 1
ATOM 1253 N N . ASP A 1 154 ? -23.104 10.320 2.941 1.00 92.50 154 ASP A N 1
ATOM 1254 C CA . ASP A 1 154 ? -23.773 11.392 2.215 1.00 92.50 154 ASP A CA 1
ATOM 1255 C C . ASP A 1 154 ? -24.944 10.859 1.374 1.00 92.50 154 ASP A C 1
ATOM 1257 O O . ASP A 1 154 ? -25.283 9.677 1.390 1.00 92.50 154 ASP A O 1
ATOM 1261 N N . ASN A 1 155 ? -25.549 11.739 0.578 1.00 90.88 155 ASN A N 1
ATOM 1262 C CA . ASN A 1 155 ? -26.674 11.391 -0.294 1.00 90.88 155 ASN A CA 1
ATOM 1263 C C . ASN A 1 155 ? -26.310 10.424 -1.439 1.00 90.88 155 ASN A C 1
ATOM 1265 O O . ASN A 1 155 ? -27.203 9.939 -2.123 1.00 90.88 155 ASN A O 1
ATOM 1269 N N . PHE A 1 156 ? -25.023 10.140 -1.655 1.00 90.12 156 PHE A N 1
ATOM 1270 C CA . PHE A 1 156 ? -24.531 9.209 -2.675 1.00 90.12 156 PHE A CA 1
ATOM 1271 C C . PHE A 1 156 ? -24.052 7.883 -2.057 1.00 90.12 156 PHE A C 1
ATOM 1273 O O . PHE A 1 156 ? -23.377 7.087 -2.718 1.00 90.12 156 PHE A O 1
ATOM 1280 N N . ASN A 1 157 ? -24.376 7.653 -0.780 1.00 91.62 157 ASN A N 1
ATOM 1281 C CA . ASN A 1 157 ? -23.985 6.480 -0.006 1.00 91.62 157 ASN A CA 1
ATOM 1282 C C . ASN A 1 157 ? -22.454 6.289 0.110 1.00 91.62 157 ASN A C 1
ATOM 1284 O O . ASN A 1 157 ? -21.959 5.175 0.295 1.00 91.62 157 ASN A O 1
ATOM 1288 N N . ASN A 1 158 ? -21.664 7.358 -0.040 1.00 94.50 158 ASN A N 1
ATOM 1289 C CA . ASN A 1 158 ? -20.210 7.276 0.103 1.00 94.50 158 ASN A CA 1
ATOM 1290 C C . ASN A 1 158 ? -19.833 7.030 1.568 1.00 94.50 158 ASN A C 1
ATOM 1292 O O . ASN A 1 158 ? -20.520 7.506 2.473 1.00 94.50 158 ASN A O 1
ATOM 1296 N N . LEU A 1 159 ? -18.726 6.327 1.811 1.00 96.31 159 LEU A N 1
ATOM 1297 C CA . LEU A 1 159 ? -18.214 6.141 3.169 1.00 96.31 159 LEU A CA 1
ATOM 1298 C C . LEU A 1 159 ? -17.422 7.382 3.586 1.00 96.31 159 LEU A C 1
ATOM 1300 O O . LEU A 1 159 ? -16.463 7.753 2.911 1.00 96.31 159 LEU A O 1
ATOM 1304 N N . ILE A 1 160 ? -17.805 8.016 4.691 1.00 96.56 160 ILE A N 1
ATOM 1305 C CA . ILE A 1 160 ? -17.145 9.212 5.220 1.00 96.56 160 ILE A CA 1
ATOM 1306 C C . ILE A 1 160 ? -16.586 8.899 6.605 1.00 96.56 160 ILE A C 1
ATOM 1308 O O . ILE A 1 160 ? -17.328 8.498 7.502 1.00 96.56 160 ILE A O 1
ATOM 1312 N N . LEU A 1 161 ? -15.282 9.116 6.768 1.00 96.88 161 LEU A N 1
ATOM 1313 C CA . LEU A 1 161 ? -14.542 8.900 8.010 1.00 96.88 161 LEU A CA 1
ATOM 1314 C C . LEU A 1 161 ? -13.943 10.212 8.503 1.00 96.88 161 LEU A C 1
ATOM 1316 O O . LEU A 1 161 ? -13.472 11.021 7.706 1.00 96.88 161 LEU A O 1
ATOM 1320 N N . ALA A 1 162 ? -13.945 10.424 9.815 1.00 95.81 162 ALA A N 1
ATOM 1321 C CA . ALA A 1 162 ? -13.250 11.550 10.422 1.00 95.81 162 ALA A CA 1
ATOM 1322 C C . ALA A 1 162 ? -11.738 11.294 10.486 1.00 95.81 162 ALA A C 1
ATOM 1324 O O . ALA A 1 162 ? -11.298 10.171 10.730 1.00 95.81 162 ALA A O 1
ATOM 1325 N N . THR A 1 163 ? -10.953 12.357 10.310 1.00 94.62 163 THR A N 1
ATOM 1326 C CA . THR A 1 163 ? -9.502 12.342 10.524 1.00 94.62 163 THR A CA 1
ATOM 1327 C C . THR A 1 163 ? -9.146 13.160 11.758 1.00 94.62 163 THR A C 1
ATOM 1329 O O . THR A 1 163 ? -9.771 14.186 12.043 1.00 94.62 163 THR A O 1
ATOM 1332 N N . TYR A 1 164 ? -8.135 12.716 12.500 1.00 93.75 164 TYR A N 1
ATOM 1333 C CA . TYR A 1 164 ? -7.759 13.271 13.795 1.00 93.75 164 TYR A CA 1
ATOM 1334 C C . TYR A 1 164 ? -6.277 13.639 13.852 1.00 93.75 164 TYR A C 1
ATOM 1336 O O . TYR A 1 164 ? -5.431 12.999 13.227 1.00 93.75 164 TYR A O 1
ATOM 1344 N N . LEU A 1 165 ? -5.962 14.661 14.644 1.00 89.88 165 LEU A N 1
ATOM 1345 C CA . LEU A 1 165 ? -4.599 15.032 15.013 1.00 89.88 165 LEU A CA 1
ATOM 1346 C C . LEU A 1 165 ? -4.538 15.360 16.503 1.00 89.88 165 LEU A C 1
ATOM 1348 O O . LEU A 1 165 ? -5.529 15.789 17.101 1.00 89.88 165 LEU A O 1
ATOM 1352 N N . ALA A 1 166 ? -3.360 15.158 17.082 1.00 87.62 166 ALA A N 1
ATOM 1353 C CA . ALA A 1 166 ? -3.028 15.625 18.416 1.00 87.62 166 ALA A CA 1
ATOM 1354 C C . ALA A 1 166 ? -2.263 16.947 18.334 1.00 87.62 166 ALA A C 1
ATOM 1356 O O . ALA A 1 166 ? -1.473 17.158 17.412 1.00 87.62 166 ALA A O 1
ATOM 1357 N N . PHE A 1 167 ? -2.502 17.825 19.302 1.00 80.19 167 PHE A N 1
ATOM 1358 C CA . PHE A 1 167 ? -1.822 19.112 19.403 1.00 80.19 167 PHE A CA 1
ATOM 1359 C C . PHE A 1 167 ? -1.420 19.357 20.849 1.00 80.19 167 PHE A C 1
ATOM 1361 O O . PHE A 1 167 ? -2.182 19.045 21.763 1.00 80.19 167 PHE A O 1
ATOM 1368 N N . GLU A 1 168 ? -0.242 19.931 21.057 1.00 71.50 168 GLU A N 1
ATOM 1369 C CA . GLU A 1 168 ? 0.153 20.415 22.374 1.00 71.50 168 GLU A CA 1
ATOM 1370 C C . GLU A 1 168 ? -0.568 21.729 22.675 1.00 71.50 168 GLU A C 1
ATOM 1372 O O . GLU A 1 168 ? -0.467 22.699 21.923 1.00 71.50 168 GLU A O 1
ATOM 1377 N N . ASP A 1 169 ? -1.284 21.772 23.795 1.00 69.00 169 ASP A N 1
ATOM 1378 C CA . ASP A 1 169 ? -1.811 23.011 24.352 1.00 69.00 169 ASP A CA 1
ATOM 1379 C C . ASP A 1 169 ? -1.079 23.284 25.662 1.00 69.00 169 ASP A C 1
ATOM 1381 O O . ASP A 1 169 ? -1.276 22.580 26.648 1.00 69.00 169 ASP A O 1
ATOM 1385 N N . LYS A 1 170 ? -0.246 24.330 25.685 1.00 66.88 170 LYS A N 1
ATOM 1386 C CA . LYS A 1 170 ? 0.542 24.712 26.869 1.00 66.88 170 LYS A CA 1
ATOM 1387 C C . LYS A 1 170 ? -0.320 25.045 28.094 1.00 66.88 170 LYS A C 1
ATOM 1389 O O . LYS A 1 170 ? 0.212 25.127 29.196 1.00 66.88 170 LYS A O 1
ATOM 1394 N N . LYS A 1 171 ? -1.627 25.272 27.919 1.00 67.81 171 LYS A N 1
ATOM 1395 C CA . LYS A 1 171 ? -2.580 25.527 29.009 1.00 67.81 171 LYS A CA 1
ATOM 1396 C C . LYS A 1 171 ? -3.208 24.248 29.563 1.00 67.81 171 LYS A C 1
ATOM 1398 O O . LYS A 1 171 ? -3.805 24.292 30.636 1.00 67.81 171 LYS A O 1
ATOM 1403 N N . LEU A 1 172 ? -3.112 23.129 28.844 1.00 63.34 172 LEU A N 1
ATOM 1404 C CA . LEU A 1 172 ? -3.680 21.847 29.240 1.00 63.34 172 LEU A CA 1
ATOM 1405 C C . LEU A 1 172 ? -2.560 20.885 29.647 1.00 63.34 172 LEU A C 1
ATOM 1407 O O . LEU A 1 172 ? -1.618 20.653 28.902 1.00 63.34 172 LEU A O 1
ATOM 1411 N N . ASN A 1 173 ? -2.719 20.203 30.782 1.00 67.94 173 ASN A N 1
ATOM 1412 C CA . ASN A 1 173 ? -1.827 19.098 31.180 1.00 67.94 173 ASN A CA 1
ATOM 1413 C C . ASN A 1 173 ? -2.067 17.802 30.366 1.00 67.94 173 ASN A C 1
ATOM 1415 O O . ASN A 1 173 ? -1.690 16.702 30.780 1.00 67.94 173 ASN A O 1
ATOM 1419 N N . VAL A 1 174 ? -2.754 17.905 29.227 1.00 73.25 174 VAL A N 1
ATOM 1420 C CA . VAL A 1 174 ? -3.152 16.795 28.359 1.00 73.25 174 VAL A CA 1
ATOM 1421 C C . VAL A 1 174 ? -2.957 17.236 26.913 1.00 73.25 174 VAL A C 1
ATOM 1423 O O . VAL A 1 174 ? -3.251 18.377 26.582 1.00 73.25 174 VAL A O 1
ATOM 1426 N N . ILE A 1 175 ? -2.511 16.321 26.053 1.00 80.75 175 ILE A N 1
ATOM 1427 C CA . ILE A 1 175 ? -2.412 16.534 24.606 1.00 80.75 175 ILE A CA 1
ATOM 1428 C C . ILE A 1 175 ? -3.776 16.170 23.989 1.00 80.75 175 ILE A C 1
ATOM 1430 O O . ILE A 1 175 ? -4.062 14.979 23.858 1.00 80.75 175 ILE A O 1
ATOM 1434 N N . PRO A 1 176 ? -4.678 17.113 23.663 1.00 83.69 176 PRO A N 1
ATOM 1435 C CA . PRO A 1 176 ? -5.978 16.774 23.090 1.00 83.69 176 PRO A CA 1
ATOM 1436 C C . PRO A 1 176 ? -5.847 16.161 21.690 1.00 83.69 176 PRO A C 1
ATOM 1438 O O . PRO A 1 176 ? -5.136 16.685 20.835 1.00 83.69 176 PRO A O 1
ATOM 1441 N N . ILE A 1 177 ? -6.613 15.096 21.436 1.00 89.69 177 ILE A N 1
ATOM 1442 C CA . ILE A 1 177 ? -6.880 14.600 20.079 1.00 89.69 177 ILE A CA 1
ATOM 1443 C C . ILE A 1 177 ? -8.157 15.269 19.592 1.00 89.69 177 ILE A C 1
ATOM 1445 O O . ILE A 1 177 ? -9.193 15.195 20.256 1.00 89.69 177 ILE A O 1
ATOM 1449 N N . GLN A 1 178 ? -8.098 15.913 18.431 1.00 88.88 178 GLN A N 1
ATOM 1450 C CA . GLN A 1 178 ? -9.254 16.574 17.847 1.00 88.88 178 GLN A CA 1
ATOM 1451 C C . GLN A 1 178 ? -9.429 16.206 16.379 1.00 88.88 178 GLN A C 1
ATOM 1453 O O . GLN A 1 178 ? -8.458 16.008 15.649 1.00 88.88 178 GLN A O 1
ATOM 1458 N N . GLN A 1 179 ? -10.685 16.159 15.934 1.00 91.88 179 GLN A N 1
ATOM 1459 C CA . GLN A 1 179 ? -11.001 15.970 14.523 1.00 91.88 179 GLN A CA 1
ATOM 1460 C C . GLN A 1 179 ? -10.462 17.159 13.720 1.00 91.88 179 GLN A C 1
ATOM 1462 O O . GLN A 1 179 ? -10.756 18.310 14.038 1.00 91.88 179 GLN A O 1
ATOM 1467 N N . CYS A 1 180 ? -9.672 16.905 12.689 1.00 87.69 180 CYS A N 1
ATOM 1468 C CA . CYS A 1 180 ? -9.049 17.939 11.866 1.00 87.69 180 CYS A CA 1
ATOM 1469 C C . CYS A 1 180 ? -9.570 17.949 10.424 1.00 87.69 180 CYS A C 1
ATOM 1471 O O . CYS A 1 180 ? -9.311 18.903 9.692 1.00 87.69 180 CYS A O 1
ATOM 1473 N N . GLY A 1 181 ? -10.312 16.918 10.025 1.00 91.38 181 GLY A N 1
ATOM 1474 C CA . GLY A 1 181 ? -10.875 16.789 8.691 1.00 91.38 181 GLY A CA 1
ATOM 1475 C C . GLY A 1 181 ? -11.787 15.573 8.563 1.00 91.38 181 GLY A C 1
ATOM 1476 O O . GLY A 1 181 ? -12.186 14.953 9.556 1.00 91.38 181 GLY A O 1
ATOM 1477 N N . VAL A 1 182 ? -12.122 15.254 7.317 1.00 94.31 182 VAL A N 1
ATOM 1478 C CA . VAL A 1 182 ? -12.835 14.039 6.922 1.00 94.31 182 VAL A CA 1
ATOM 1479 C C . VAL A 1 182 ? -12.266 13.496 5.615 1.00 94.31 182 VAL A C 1
ATOM 1481 O O . VAL A 1 182 ? -11.764 14.242 4.771 1.00 94.31 182 VAL A O 1
ATOM 1484 N N . ASN A 1 183 ? -12.382 12.188 5.425 1.00 93.88 183 ASN A N 1
ATOM 1485 C CA . ASN A 1 183 ? -12.046 11.504 4.191 1.00 93.88 183 ASN A CA 1
ATOM 1486 C C . ASN A 1 183 ? -13.280 10.780 3.656 1.00 93.88 183 ASN A C 1
ATOM 1488 O O . ASN A 1 183 ? -13.885 9.948 4.332 1.00 93.88 183 ASN A O 1
ATOM 1492 N N . LYS A 1 184 ? -13.656 11.113 2.427 1.00 94.56 184 LYS A N 1
ATOM 1493 C CA . LYS A 1 184 ? -14.809 10.566 1.724 1.00 94.56 184 LYS A CA 1
ATOM 1494 C C . LYS A 1 184 ? -14.330 9.549 0.699 1.00 94.56 184 LYS A C 1
ATOM 1496 O O . LYS A 1 184 ? -13.713 9.922 -0.297 1.00 94.56 184 LYS A O 1
ATOM 1501 N N . ARG A 1 185 ? -14.629 8.269 0.909 1.00 94.69 185 ARG A N 1
ATOM 1502 C CA . ARG A 1 185 ? -14.344 7.180 -0.032 1.00 94.69 185 ARG A CA 1
ATOM 1503 C C . ARG A 1 185 ? -15.538 6.983 -0.963 1.00 94.69 185 ARG A C 1
ATOM 1505 O O . ARG A 1 185 ? -16.661 6.775 -0.506 1.00 94.69 185 ARG A O 1
ATOM 1512 N N . LEU A 1 186 ? -15.291 7.088 -2.265 1.00 93.06 186 LEU A N 1
ATOM 1513 C CA . LEU A 1 186 ? -16.344 7.142 -3.273 1.00 93.06 186 LEU A CA 1
ATOM 1514 C C . LEU A 1 186 ? -16.782 5.740 -3.708 1.00 93.06 186 LEU A C 1
ATOM 1516 O O . LEU A 1 186 ? -15.942 4.913 -4.060 1.00 93.06 186 LEU A O 1
ATOM 1520 N N . ASN A 1 187 ? -18.094 5.490 -3.752 1.00 91.06 187 ASN A N 1
ATOM 1521 C CA . ASN A 1 187 ? -18.652 4.261 -4.341 1.00 91.06 187 ASN A CA 1
ATOM 1522 C C . ASN A 1 187 ? -18.370 4.159 -5.845 1.00 91.06 187 ASN A C 1
ATOM 1524 O O . ASN A 1 187 ? -18.134 3.063 -6.373 1.00 91.06 187 ASN A O 1
ATOM 1528 N N . THR A 1 188 ? -18.408 5.316 -6.506 1.00 90.00 188 THR A N 1
ATOM 1529 C CA . THR A 1 188 ? -18.140 5.498 -7.930 1.00 90.00 188 THR A CA 1
ATOM 1530 C C . THR A 1 188 ? -16.981 6.483 -8.062 1.00 90.00 188 THR A C 1
ATOM 1532 O O . THR A 1 188 ? -17.155 7.663 -7.747 1.00 90.00 188 THR A O 1
ATOM 1535 N N . PRO A 1 189 ? -15.787 6.019 -8.469 1.00 89.88 189 PRO A N 1
ATOM 1536 C CA . PRO A 1 189 ? -14.650 6.898 -8.708 1.00 89.88 189 PRO A CA 1
ATOM 1537 C C . PRO A 1 189 ? -14.961 7.965 -9.764 1.00 89.88 189 PRO A C 1
ATOM 1539 O O . PRO A 1 189 ? -15.663 7.694 -10.736 1.00 89.88 189 PRO A O 1
ATOM 1542 N N . LEU A 1 190 ? -14.406 9.167 -9.601 1.00 87.94 190 LEU A N 1
ATOM 1543 C CA . LEU A 1 190 ? -14.581 10.251 -10.571 1.00 87.94 190 LEU A CA 1
ATOM 1544 C C . LEU A 1 190 ? -13.545 10.113 -11.687 1.00 87.94 190 LEU A C 1
ATOM 1546 O O . LEU A 1 190 ? -12.350 10.283 -11.441 1.00 87.94 190 LEU A O 1
ATOM 1550 N N . ALA A 1 191 ? -14.000 9.798 -12.899 1.00 88.00 191 ALA A N 1
ATOM 1551 C CA . ALA A 1 191 ? -13.140 9.626 -14.071 1.00 88.00 191 ALA A CA 1
ATOM 1552 C C . ALA A 1 191 ? -12.791 10.947 -14.776 1.00 88.00 191 ALA A C 1
ATOM 1554 O O . ALA A 1 191 ? -11.836 10.984 -15.543 1.00 88.00 191 ALA A O 1
ATOM 1555 N N . THR A 1 192 ? -13.526 12.027 -14.502 1.00 82.69 192 THR A N 1
ATOM 1556 C CA . THR A 1 192 ? -13.310 13.341 -15.119 1.00 82.69 192 THR A CA 1
ATOM 1557 C C . THR A 1 192 ? -12.993 14.420 -14.082 1.00 82.69 192 THR A C 1
ATOM 1559 O O . THR A 1 192 ? -13.245 14.260 -12.880 1.00 82.69 192 THR A O 1
ATOM 1562 N N . ASP A 1 193 ? -12.372 15.513 -14.519 1.00 77.38 193 ASP A N 1
ATOM 1563 C CA . ASP A 1 193 ? -12.235 16.737 -13.726 1.00 77.38 193 ASP A CA 1
ATOM 1564 C C . ASP A 1 193 ? -13.522 17.589 -13.755 1.00 77.38 193 ASP A C 1
ATOM 1566 O O . ASP A 1 193 ? -14.583 17.122 -14.181 1.00 77.38 193 ASP A O 1
ATOM 1570 N N . LYS A 1 194 ? -13.461 18.811 -13.208 1.00 74.25 194 LYS A N 1
ATOM 1571 C CA . LYS A 1 194 ? -14.630 19.706 -13.143 1.00 74.25 194 LYS A CA 1
ATOM 1572 C C . LYS A 1 194 ? -14.960 20.315 -14.506 1.00 74.25 194 LYS A C 1
ATOM 1574 O O . LYS A 1 194 ? -16.089 20.740 -14.723 1.00 74.25 194 LYS A O 1
ATOM 1579 N N . GLU A 1 195 ? -13.974 20.363 -15.386 1.00 77.75 195 GLU A N 1
ATOM 1580 C CA . GLU A 1 195 ? -14.011 20.908 -16.733 1.00 77.75 195 GLU A CA 1
ATOM 1581 C C . GLU A 1 195 ? -14.441 19.849 -17.768 1.00 77.75 195 GLU A C 1
ATOM 1583 O O . GLU A 1 195 ? -14.663 20.178 -18.930 1.00 77.75 195 GLU A O 1
ATOM 1588 N N . GLY A 1 196 ? -14.611 18.593 -17.339 1.00 79.12 196 GLY A N 1
ATOM 1589 C CA . GLY A 1 196 ? -15.048 17.471 -18.167 1.00 79.12 196 GLY A CA 1
ATOM 1590 C C . GLY A 1 196 ? -13.908 16.699 -18.833 1.00 79.12 196 GLY A C 1
ATOM 1591 O O . GLY A 1 196 ? -14.179 15.754 -19.573 1.00 79.12 196 GLY A O 1
ATOM 1592 N N . ASN A 1 197 ? -12.645 17.040 -18.564 1.00 78.19 197 ASN A N 1
ATOM 1593 C CA . ASN A 1 197 ? -11.506 16.312 -19.118 1.00 78.19 197 ASN A CA 1
ATOM 1594 C C . ASN A 1 197 ? -11.340 14.960 -18.422 1.00 78.19 197 ASN A C 1
ATOM 1596 O O . ASN A 1 197 ? -11.551 14.830 -17.213 1.00 78.19 197 ASN A O 1
ATOM 1600 N N . ILE A 1 198 ? -10.917 13.956 -19.189 1.00 81.19 198 ILE A N 1
ATOM 1601 C CA . ILE A 1 198 ? -10.617 12.616 -18.682 1.00 81.19 198 ILE A CA 1
ATOM 1602 C C . ILE A 1 198 ? -9.365 12.681 -17.803 1.00 81.19 198 ILE A C 1
ATOM 1604 O O . ILE A 1 198 ? -8.357 13.272 -18.181 1.00 81.19 198 ILE A O 1
ATOM 1608 N N . ARG A 1 199 ? -9.437 12.060 -16.626 1.00 76.50 199 ARG A N 1
ATOM 1609 C CA . ARG A 1 199 ? -8.298 11.883 -15.723 1.00 76.50 199 ARG A CA 1
ATOM 1610 C C . ARG A 1 199 ? -7.511 10.640 -16.110 1.00 76.50 199 ARG A C 1
ATOM 1612 O O . ARG A 1 199 ? -8.110 9.587 -16.320 1.00 76.50 199 ARG A O 1
ATOM 1619 N N . ASP A 1 200 ? -6.187 10.720 -16.022 1.00 73.56 200 ASP A N 1
ATOM 1620 C CA . ASP A 1 200 ? -5.304 9.557 -16.194 1.00 73.56 200 ASP A CA 1
ATOM 1621 C C . ASP A 1 200 ? -5.597 8.457 -15.158 1.00 73.56 200 ASP A C 1
ATOM 1623 O O . ASP A 1 200 ? -5.481 7.262 -15.431 1.00 73.56 200 ASP A O 1
ATOM 1627 N N . LYS A 1 201 ? -6.001 8.853 -13.940 1.00 78.31 201 LYS A N 1
ATOM 1628 C CA . LYS A 1 201 ? -6.446 7.939 -12.878 1.00 78.31 201 LYS A CA 1
ATOM 1629 C C . LYS A 1 201 ? -7.745 8.433 -12.236 1.00 78.31 201 LYS A C 1
ATOM 1631 O O . LYS A 1 201 ? -7.772 9.555 -11.721 1.00 78.31 201 LYS A O 1
ATOM 1636 N N . PRO A 1 202 ? -8.799 7.595 -12.172 1.00 84.56 202 PRO A N 1
ATOM 1637 C CA . PRO A 1 202 ? -10.036 7.962 -11.496 1.00 84.56 202 PRO A CA 1
ATOM 1638 C C . PRO A 1 202 ? -9.817 8.282 -10.015 1.00 84.56 202 PRO A C 1
ATOM 1640 O O . PRO A 1 202 ? -9.139 7.544 -9.291 1.00 84.56 202 PRO A O 1
ATOM 1643 N N . LEU A 1 203 ? -10.435 9.362 -9.538 1.00 85.56 203 LEU A N 1
ATOM 1644 C CA . LEU A 1 203 ? -10.345 9.777 -8.143 1.00 85.56 203 LEU A CA 1
ATOM 1645 C C . LEU A 1 203 ? -11.247 8.887 -7.279 1.00 85.56 203 LEU A C 1
ATOM 1647 O O . LEU A 1 203 ? -12.465 8.898 -7.433 1.00 85.56 203 LEU A O 1
ATOM 1651 N N . LYS A 1 204 ? -10.652 8.118 -6.362 1.00 90.00 204 LYS A N 1
ATOM 1652 C CA . LYS A 1 204 ? -11.366 7.160 -5.490 1.00 90.00 204 LYS A CA 1
ATOM 1653 C C . LYS A 1 204 ? -11.789 7.751 -4.139 1.00 90.00 204 LYS A C 1
ATOM 1655 O O . LYS A 1 204 ? -12.616 7.165 -3.443 1.00 90.00 204 LYS A O 1
ATOM 1660 N N . SER A 1 205 ? -11.216 8.886 -3.745 1.00 90.44 205 SER A N 1
ATOM 1661 C CA . SER A 1 205 ? -11.486 9.525 -2.457 1.00 90.44 205 SER A CA 1
ATOM 1662 C C . SER A 1 205 ? -11.293 11.036 -2.501 1.00 90.44 205 SER A C 1
ATOM 1664 O O . SER A 1 205 ? -10.516 11.545 -3.305 1.00 90.44 205 SER A O 1
ATOM 1666 N N . ILE A 1 206 ? -11.975 11.744 -1.604 1.00 88.88 206 ILE A N 1
ATOM 1667 C CA . ILE A 1 206 ? -11.899 13.197 -1.446 1.00 88.88 206 ILE A CA 1
ATOM 1668 C C . ILE A 1 206 ? -11.618 13.500 0.025 1.00 88.88 206 ILE A C 1
ATOM 1670 O O . ILE A 1 206 ? -12.396 13.112 0.893 1.00 88.88 206 ILE A O 1
ATOM 1674 N N . ALA A 1 207 ? -10.529 14.213 0.300 1.00 87.50 207 ALA A N 1
ATOM 1675 C CA . ALA A 1 207 ? -10.220 14.712 1.635 1.00 87.50 207 ALA A CA 1
ATOM 1676 C C . ALA A 1 207 ? -10.727 16.153 1.793 1.00 87.50 207 ALA A C 1
ATOM 1678 O O . ALA A 1 207 ? -10.605 16.959 0.869 1.00 87.50 207 ALA A O 1
ATOM 1679 N N . GLN A 1 208 ? -11.278 16.472 2.962 1.00 86.94 208 GLN A N 1
ATOM 1680 C CA . GLN A 1 208 ? -11.689 17.821 3.351 1.00 86.94 208 GLN A CA 1
ATOM 1681 C C . GLN A 1 208 ? -11.089 18.162 4.717 1.00 86.94 208 GLN A C 1
ATOM 1683 O O . GLN A 1 208 ? -11.060 17.320 5.616 1.00 86.94 208 GLN A O 1
ATOM 1688 N N . GLY A 1 209 ? -10.610 19.394 4.878 1.00 83.69 209 GLY A N 1
ATOM 1689 C CA . GLY A 1 209 ? -9.847 19.810 6.053 1.00 83.69 209 GLY A CA 1
ATOM 1690 C C . GLY A 1 209 ? -8.412 19.277 6.056 1.00 83.69 209 GLY A C 1
ATOM 1691 O O . GLY A 1 209 ? -7.824 18.971 5.016 1.00 83.69 209 GLY A O 1
ATOM 1692 N N . ASN A 1 210 ? -7.830 19.175 7.248 1.00 78.38 210 ASN A N 1
ATOM 1693 C CA . ASN A 1 210 ? -6.446 18.758 7.422 1.00 78.38 210 ASN A CA 1
ATOM 1694 C C . ASN A 1 210 ? -6.289 17.236 7.305 1.00 78.38 210 ASN A C 1
ATOM 1696 O O . ASN A 1 210 ? -7.075 16.463 7.861 1.00 78.38 210 ASN A O 1
ATOM 1700 N N . LYS A 1 211 ? -5.205 16.805 6.644 1.00 82.19 211 LYS A N 1
ATOM 1701 C CA . LYS A 1 211 ? -4.772 15.401 6.664 1.00 82.19 211 LYS A CA 1
ATOM 1702 C C . LYS A 1 211 ? -4.456 14.981 8.099 1.00 82.19 211 LYS A C 1
ATOM 1704 O O . LYS A 1 211 ? -3.627 15.609 8.762 1.00 82.19 211 LYS A O 1
ATOM 1709 N N . GLY A 1 212 ? -5.067 13.894 8.535 1.00 88.94 212 GLY A N 1
ATOM 1710 C CA . GLY A 1 212 ? -4.890 13.326 9.863 1.00 88.94 212 GLY A CA 1
ATOM 1711 C C . GLY A 1 212 ? -5.109 11.824 9.822 1.00 88.94 212 GLY A C 1
ATOM 1712 O O . GLY A 1 212 ? -5.200 11.242 8.748 1.00 88.94 212 GLY A O 1
ATOM 1713 N N . ILE A 1 213 ? -5.213 11.232 11.000 1.00 95.12 213 ILE A N 1
ATOM 1714 C CA . ILE A 1 213 ? -5.284 9.788 11.200 1.00 95.12 213 ILE A CA 1
ATOM 1715 C C . ILE A 1 213 ? -6.750 9.369 11.304 1.00 95.12 213 ILE A C 1
ATOM 1717 O O . ILE A 1 213 ? -7.533 10.016 11.999 1.00 95.12 213 ILE A O 1
ATOM 1721 N N . GLU A 1 214 ? -7.129 8.302 10.612 1.00 97.12 214 GLU A N 1
ATOM 1722 C CA . GLU A 1 214 ? -8.452 7.680 10.710 1.00 97.12 214 GLU A CA 1
ATOM 1723 C C . GLU A 1 214 ? -8.437 6.661 11.860 1.00 97.12 214 GLU A C 1
ATOM 1725 O O . GLU A 1 214 ? -7.492 5.881 11.987 1.00 97.12 214 GLU A O 1
ATOM 1730 N N . VAL A 1 215 ? -9.474 6.659 12.705 1.00 97.00 215 VAL A N 1
ATOM 1731 C CA . VAL A 1 215 ? -9.589 5.722 13.837 1.00 97.00 215 VAL A CA 1
ATOM 1732 C C . VAL A 1 215 ? -10.994 5.142 13.902 1.00 97.00 215 VAL A C 1
ATOM 1734 O O . VAL A 1 215 ? -11.968 5.888 14.014 1.00 97.00 215 VAL A O 1
ATOM 1737 N N . LEU A 1 216 ? -11.087 3.815 13.901 1.00 97.31 216 LEU A N 1
ATOM 1738 C CA . LEU A 1 216 ? -12.299 3.065 14.213 1.00 97.31 216 LEU A CA 1
ATOM 1739 C C . LEU A 1 216 ? -12.078 2.314 15.525 1.00 97.31 216 LEU A C 1
ATOM 1741 O O . LEU A 1 216 ? -11.161 1.504 15.635 1.00 97.31 216 LEU A O 1
ATOM 1745 N N . MET A 1 217 ? -12.905 2.595 16.527 1.00 94.75 217 MET A N 1
ATOM 1746 C CA . MET A 1 217 ? -12.806 1.984 17.853 1.00 94.75 217 MET A CA 1
ATOM 1747 C C . MET A 1 217 ? -14.156 1.387 18.266 1.00 94.75 217 MET A C 1
ATOM 1749 O O . MET A 1 217 ? -15.198 1.940 17.910 1.00 94.75 217 MET A O 1
ATOM 1753 N N . PRO A 1 218 ? -14.167 0.260 18.993 1.00 94.00 218 PRO A N 1
ATOM 1754 C CA . PRO A 1 218 ? -15.401 -0.299 19.513 1.00 94.00 218 PRO A CA 1
ATOM 1755 C C . PRO A 1 218 ? -15.937 0.569 20.657 1.00 94.00 218 PRO A C 1
ATOM 1757 O O . PRO A 1 218 ? -15.196 1.293 21.326 1.00 94.00 218 PRO A O 1
ATOM 1760 N N . LYS A 1 219 ? -17.243 0.469 20.915 1.00 89.31 219 LYS A N 1
ATOM 1761 C CA . LYS A 1 219 ? -17.906 1.229 21.986 1.00 89.31 219 LYS A CA 1
ATOM 1762 C C . LYS A 1 219 ? -17.423 0.842 23.390 1.00 89.31 219 LYS A C 1
ATOM 1764 O O . LYS A 1 219 ? -17.365 1.696 24.274 1.00 89.31 219 LYS A O 1
ATOM 1769 N N . ASP A 1 220 ? -17.114 -0.437 23.599 1.00 87.88 220 ASP A N 1
ATOM 1770 C CA . ASP A 1 220 ? -16.627 -0.950 24.879 1.00 87.88 220 ASP A CA 1
ATOM 1771 C C . ASP A 1 220 ? -15.096 -1.023 24.895 1.00 87.88 220 ASP A C 1
ATOM 1773 O O . ASP A 1 220 ? -14.483 -1.971 24.410 1.00 87.88 220 ASP A O 1
ATOM 1777 N N . PHE A 1 221 ? -14.475 -0.002 25.485 1.00 84.56 221 PHE A N 1
ATOM 1778 C CA . PHE A 1 221 ? -13.019 0.097 25.592 1.00 84.56 221 PHE A CA 1
ATOM 1779 C C . PHE A 1 221 ? -12.399 -0.973 26.495 1.00 84.56 221 PHE A C 1
ATOM 1781 O O . PHE A 1 221 ? -11.204 -1.235 26.372 1.00 84.56 221 PHE A O 1
ATOM 1788 N N . SER A 1 222 ? -13.170 -1.581 27.404 1.00 83.69 222 SER A N 1
ATOM 1789 C CA . SER A 1 222 ? -12.644 -2.571 28.355 1.00 83.69 222 SER A CA 1
ATOM 1790 C C . SER A 1 222 ? -12.258 -3.896 27.694 1.00 83.69 222 SER A C 1
ATOM 1792 O O . SER A 1 222 ? -11.448 -4.642 28.239 1.00 83.69 222 SER A O 1
ATOM 1794 N N . LEU A 1 223 ? -12.801 -4.162 26.503 1.00 88.12 223 LEU A N 1
ATOM 1795 C CA . LEU A 1 223 ? -12.544 -5.374 25.728 1.00 88.12 223 LEU A CA 1
ATOM 1796 C C . LEU A 1 223 ? -11.355 -5.237 24.775 1.00 88.12 223 LEU A C 1
ATOM 1798 O O . LEU A 1 223 ? -10.910 -6.233 24.215 1.00 88.12 223 LEU A O 1
ATOM 1802 N N . VAL A 1 224 ? -10.850 -4.020 24.564 1.00 92.25 224 VAL A N 1
ATOM 1803 C CA . VAL A 1 224 ? -9.790 -3.761 23.585 1.00 92.25 224 VAL A CA 1
ATOM 1804 C C . VAL A 1 224 ? -8.483 -4.425 24.014 1.00 92.25 224 VAL A C 1
ATOM 1806 O O . VAL A 1 224 ? -7.970 -4.148 25.099 1.00 92.25 224 VAL A O 1
ATOM 1809 N N . LYS A 1 225 ? -7.932 -5.240 23.111 1.00 92.94 225 LYS A N 1
ATOM 1810 C CA . LYS A 1 225 ? -6.640 -5.933 23.232 1.00 92.94 225 LYS A CA 1
ATOM 1811 C C . LYS A 1 225 ? -5.699 -5.600 22.074 1.00 92.94 225 LYS A C 1
ATOM 1813 O O . LYS A 1 225 ? -4.490 -5.520 22.272 1.00 92.94 225 LYS A O 1
ATOM 1818 N N . ASN A 1 226 ? -6.251 -5.384 20.876 1.00 95.88 226 ASN A N 1
ATOM 1819 C CA . ASN A 1 226 ? -5.474 -5.194 19.651 1.00 95.88 226 ASN A CA 1
ATOM 1820 C C . ASN A 1 226 ? -5.569 -3.755 19.130 1.00 95.88 226 ASN A C 1
ATOM 1822 O O . ASN A 1 226 ? -6.643 -3.149 19.129 1.00 95.88 226 ASN A O 1
ATOM 1826 N N . VAL A 1 227 ? -4.456 -3.237 18.611 1.00 97.19 227 VAL A N 1
ATOM 1827 C CA . VAL A 1 227 ? -4.390 -1.974 17.864 1.00 97.19 227 VAL A CA 1
ATOM 1828 C C . VAL A 1 227 ? -3.725 -2.249 16.518 1.00 97.19 227 VAL A C 1
ATOM 1830 O O . VAL A 1 227 ? -2.533 -2.525 16.466 1.00 97.19 227 VAL A O 1
ATOM 1833 N N . ILE A 1 228 ? -4.491 -2.181 15.431 1.00 98.25 228 ILE A N 1
ATOM 1834 C CA . ILE A 1 228 ? -4.031 -2.496 14.072 1.00 98.25 228 ILE A CA 1
ATOM 1835 C C . ILE A 1 228 ? -3.780 -1.191 13.318 1.00 98.25 228 ILE A C 1
ATOM 1837 O O . ILE A 1 228 ? -4.718 -0.429 13.079 1.00 98.25 228 ILE A O 1
ATOM 1841 N N . LEU A 1 229 ? -2.531 -0.947 12.922 1.00 97.44 229 LEU A N 1
ATOM 1842 C CA . LEU A 1 229 ? -2.095 0.244 12.200 1.00 97.44 229 LEU A CA 1
ATOM 1843 C C . LEU A 1 229 ? -1.709 -0.091 10.752 1.00 97.44 229 LEU A C 1
ATOM 1845 O O . LEU A 1 229 ? -0.857 -0.945 10.506 1.00 97.44 229 LEU A O 1
ATOM 1849 N N . THR A 1 230 ? -2.311 0.626 9.802 1.00 96.56 230 THR A N 1
ATOM 1850 C CA . THR A 1 230 ? -2.078 0.475 8.354 1.00 96.56 230 THR A CA 1
ATOM 1851 C C . THR A 1 230 ? -2.034 1.833 7.646 1.00 96.56 230 THR A C 1
ATOM 1853 O O . THR A 1 230 ? -2.279 2.882 8.253 1.00 96.56 230 THR A O 1
ATOM 1856 N N . GLU A 1 231 ? -1.760 1.854 6.338 1.00 91.50 231 GLU A N 1
ATOM 1857 C C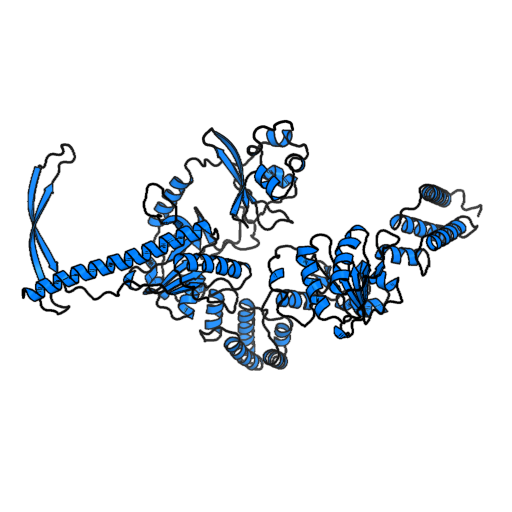A . GLU A 1 231 ? -1.887 3.083 5.542 1.00 91.50 231 GLU A CA 1
ATOM 1858 C C . GLU A 1 231 ? -3.343 3.487 5.323 1.00 91.50 231 GLU A C 1
ATOM 1860 O O . GLU A 1 231 ? -3.683 4.674 5.327 1.00 91.50 231 GLU A O 1
ATOM 1865 N N . ASN A 1 232 ? -4.233 2.510 5.170 1.00 92.75 232 ASN A N 1
ATOM 1866 C CA . ASN A 1 232 ? -5.611 2.710 4.754 1.00 92.75 232 ASN A CA 1
ATOM 1867 C C . ASN A 1 232 ? -6.546 1.769 5.520 1.00 92.75 232 ASN A C 1
ATOM 1869 O O . ASN A 1 232 ? -6.305 0.577 5.638 1.00 92.75 232 ASN A O 1
ATOM 1873 N N . ILE A 1 233 ? -7.667 2.300 6.008 1.00 95.25 233 ILE A N 1
ATOM 1874 C CA . ILE A 1 233 ? -8.571 1.575 6.908 1.00 95.25 233 ILE A CA 1
ATOM 1875 C C . ILE A 1 233 ? -9.118 0.256 6.335 1.00 95.25 233 ILE A C 1
ATOM 1877 O O . ILE A 1 233 ? -9.466 -0.650 7.090 1.00 95.25 233 ILE A O 1
ATOM 1881 N N . PHE A 1 234 ? -9.192 0.135 5.005 1.00 95.81 234 PHE A N 1
ATOM 1882 C CA . PHE A 1 234 ? -9.599 -1.109 4.350 1.00 95.81 234 PHE A CA 1
ATOM 1883 C C . PHE A 1 234 ? -8.574 -2.228 4.537 1.00 95.81 234 PHE A C 1
ATOM 1885 O O . PHE A 1 234 ? -8.974 -3.384 4.620 1.00 95.81 234 PHE A O 1
ATOM 1892 N N . ASP A 1 235 ? -7.292 -1.893 4.659 1.00 96.50 235 ASP A N 1
ATOM 1893 C CA . ASP A 1 235 ? -6.231 -2.856 4.942 1.00 96.50 235 ASP A CA 1
ATOM 1894 C C . ASP A 1 235 ? -6.291 -3.309 6.398 1.00 96.50 235 ASP A C 1
ATOM 1896 O O . ASP A 1 235 ? -6.151 -4.499 6.667 1.00 96.50 235 ASP A O 1
ATOM 1900 N N . SER A 1 236 ? -6.633 -2.411 7.333 1.00 97.25 236 SER A N 1
ATOM 1901 C CA . SER A 1 236 ? -6.897 -2.804 8.725 1.00 97.25 236 SER A CA 1
ATOM 1902 C C . SER A 1 236 ? -8.072 -3.782 8.828 1.00 97.25 236 SER A C 1
ATOM 1904 O O . SER A 1 236 ? -7.993 -4.754 9.574 1.00 97.25 236 SER A O 1
ATOM 1906 N N . LEU A 1 237 ? -9.156 -3.543 8.079 1.00 97.50 237 LEU A N 1
ATOM 1907 C CA . LEU A 1 237 ? -10.311 -4.448 8.023 1.00 97.50 237 LEU A CA 1
ATOM 1908 C C . LEU A 1 237 ? -9.959 -5.787 7.364 1.00 97.50 237 LEU A C 1
ATOM 1910 O O . LEU A 1 237 ? -10.362 -6.834 7.860 1.00 97.50 237 LEU A O 1
ATOM 1914 N N . ALA A 1 238 ? -9.190 -5.761 6.275 1.00 97.50 238 ALA A N 1
ATOM 1915 C CA . ALA A 1 238 ? -8.765 -6.976 5.596 1.00 97.50 238 ALA A CA 1
ATOM 1916 C C . ALA A 1 238 ? -7.848 -7.831 6.479 1.00 97.50 238 ALA A C 1
ATOM 1918 O O . ALA A 1 238 ? -8.041 -9.040 6.580 1.00 97.50 238 ALA A O 1
ATOM 1919 N N . TYR A 1 239 ? -6.909 -7.202 7.186 1.00 97.19 239 TYR A N 1
ATOM 1920 C CA . TYR A 1 239 ? -6.057 -7.876 8.159 1.00 97.19 239 TYR A CA 1
ATOM 1921 C C . TYR A 1 239 ? -6.870 -8.492 9.309 1.00 97.19 239 TYR A C 1
ATOM 1923 O O . TYR A 1 239 ? -6.645 -9.646 9.674 1.00 97.19 239 TYR A O 1
ATOM 1931 N N . LEU A 1 240 ? -7.843 -7.749 9.852 1.00 96.62 240 LEU A N 1
ATOM 1932 C CA . LEU A 1 240 ? -8.754 -8.234 10.894 1.00 96.62 240 LEU A CA 1
ATOM 1933 C C . LEU A 1 240 ? -9.454 -9.538 10.461 1.00 96.62 240 LEU A C 1
ATOM 1935 O O . LEU A 1 240 ? -9.505 -10.496 11.232 1.00 96.62 240 LEU A O 1
ATOM 1939 N N . GLU A 1 241 ? -9.933 -9.594 9.215 1.00 96.31 241 GLU A N 1
ATOM 1940 C CA . GLU A 1 241 ? -10.606 -10.763 8.638 1.00 96.31 241 GLU A CA 1
ATOM 1941 C C . GLU A 1 241 ? -9.656 -11.938 8.354 1.00 96.31 241 GLU A C 1
ATOM 1943 O O . GLU A 1 241 ? -9.984 -13.092 8.660 1.00 96.31 241 GLU A O 1
ATOM 1948 N N . LEU A 1 242 ? -8.475 -11.649 7.794 1.00 95.88 242 LEU A N 1
ATOM 1949 C CA . LEU A 1 242 ? -7.428 -12.633 7.503 1.00 95.88 242 LEU A CA 1
ATOM 1950 C C . LEU A 1 242 ? -6.979 -13.359 8.775 1.00 95.88 242 LEU A C 1
ATOM 1952 O O . LEU A 1 242 ? -6.853 -14.581 8.777 1.00 95.88 242 LEU A O 1
ATOM 1956 N N . GLN A 1 243 ? -6.800 -12.616 9.867 1.00 94.81 243 GLN A N 1
ATOM 1957 C CA . GLN A 1 243 ? -6.308 -13.148 11.138 1.00 94.81 243 GLN A CA 1
ATOM 1958 C C . GLN A 1 243 ? -7.415 -13.634 12.086 1.00 94.81 243 GLN A C 1
ATOM 1960 O O . GLN A 1 243 ? -7.116 -14.055 13.201 1.00 94.81 243 GLN A O 1
ATOM 1965 N N . ASN A 1 244 ? -8.688 -13.592 11.669 1.00 93.88 244 ASN A N 1
ATOM 1966 C CA . ASN A 1 244 ? -9.845 -13.930 12.513 1.00 93.88 244 ASN A CA 1
ATOM 1967 C C . ASN A 1 244 ? -9.865 -13.174 13.857 1.00 93.88 244 ASN A C 1
ATOM 1969 O O . ASN A 1 244 ? -10.234 -13.735 14.890 1.00 93.88 244 ASN A O 1
ATOM 1973 N N . LEU A 1 245 ? -9.445 -11.909 13.860 1.00 95.25 245 LEU A N 1
ATOM 1974 C CA . LEU A 1 245 ? -9.442 -11.096 15.072 1.00 95.25 245 LEU A CA 1
ATOM 1975 C C . LEU A 1 245 ? -10.848 -10.565 15.370 1.00 95.25 245 LEU A C 1
ATOM 1977 O O . LEU A 1 245 ? -11.572 -10.135 14.473 1.00 95.25 245 LEU A O 1
ATOM 1981 N N . GLU A 1 246 ? -11.224 -10.552 16.650 1.00 95.88 246 GLU A N 1
ATOM 1982 C CA . GLU A 1 246 ? -12.538 -10.073 17.084 1.00 95.88 246 GLU A CA 1
ATOM 1983 C C . GLU A 1 246 ? -12.629 -8.538 16.934 1.00 95.88 246 GLU A C 1
ATOM 1985 O O . GLU A 1 246 ? -11.857 -7.811 17.579 1.00 95.88 246 GLU A O 1
ATOM 1990 N N . PRO A 1 247 ? -13.581 -7.997 16.144 1.00 96.62 247 PRO A N 1
ATOM 1991 C CA . PRO A 1 247 ? -13.676 -6.552 15.926 1.00 96.62 247 PRO A CA 1
ATOM 1992 C C . PRO A 1 247 ? -14.010 -5.772 17.208 1.00 96.62 247 PRO A C 1
ATOM 1994 O O . PRO A 1 247 ? -13.551 -4.647 17.400 1.00 96.62 247 PRO A O 1
ATOM 1997 N N . LYS A 1 248 ? -14.758 -6.373 18.146 1.00 95.94 248 LYS A N 1
ATOM 1998 C CA . LYS A 1 248 ? -15.060 -5.753 19.452 1.00 95.94 248 LYS A CA 1
ATOM 1999 C C . LYS A 1 248 ? -13.836 -5.593 20.355 1.00 95.94 248 LYS A C 1
ATOM 2001 O O . LYS A 1 248 ? -13.873 -4.777 21.271 1.00 95.94 248 LYS A O 1
ATOM 2006 N N . GLU A 1 249 ? -12.771 -6.348 20.100 1.00 95.44 249 GLU A N 1
ATOM 2007 C CA . GLU A 1 249 ? -11.524 -6.312 20.871 1.00 95.44 249 GLU A CA 1
ATOM 2008 C C . GLU A 1 249 ? -10.407 -5.541 20.147 1.00 95.44 249 GLU A C 1
ATOM 2010 O O . GLU A 1 249 ? -9.272 -5.495 20.627 1.00 95.44 249 GLU A O 1
ATOM 2015 N N . SER A 1 250 ? -10.703 -4.931 18.994 1.00 97.44 250 SER A N 1
ATOM 2016 C CA . SER A 1 250 ? -9.683 -4.412 18.080 1.00 97.44 250 SER A CA 1
ATOM 2017 C C . SER A 1 250 ? -9.961 -2.966 17.675 1.00 97.44 250 SER A C 1
ATOM 2019 O O . SER A 1 250 ? -11.058 -2.637 17.226 1.00 97.44 250 SER A O 1
ATOM 2021 N N . ILE A 1 251 ? -8.960 -2.094 17.804 1.00 97.88 251 ILE A N 1
ATOM 2022 C CA . ILE A 1 251 ? -8.981 -0.730 17.261 1.00 97.88 251 ILE A CA 1
ATOM 2023 C C . ILE A 1 251 ? -8.262 -0.725 15.916 1.00 97.88 251 ILE A C 1
ATOM 2025 O O . ILE A 1 251 ? -7.159 -1.258 15.799 1.00 97.88 251 ILE A O 1
ATOM 2029 N N . LEU A 1 252 ? -8.864 -0.083 14.918 1.00 98.31 252 LEU A N 1
ATOM 2030 C CA . LEU A 1 252 ? -8.288 0.073 13.588 1.00 98.31 252 LEU A CA 1
ATOM 2031 C C . LEU A 1 252 ? -7.822 1.515 13.411 1.00 98.31 252 LEU A C 1
ATOM 2033 O O . LEU A 1 252 ? -8.606 2.453 13.563 1.00 98.31 252 LEU A O 1
ATOM 2037 N N . ILE A 1 253 ? -6.548 1.689 13.084 1.00 97.69 253 ILE A N 1
ATOM 2038 C CA . ILE A 1 253 ? -5.925 2.983 12.832 1.00 97.69 253 ILE A CA 1
ATOM 2039 C C . ILE A 1 253 ? -5.370 2.979 11.411 1.00 97.69 253 ILE A C 1
ATOM 2041 O O . ILE A 1 253 ? -4.686 2.044 11.001 1.00 97.69 253 ILE A O 1
ATOM 2045 N N . SER A 1 254 ? -5.647 4.045 10.669 1.00 95.56 254 SER A N 1
ATOM 2046 C CA . SER A 1 254 ? -5.061 4.281 9.355 1.00 95.56 254 SER A CA 1
ATOM 2047 C C . SER A 1 254 ? -4.373 5.636 9.325 1.00 95.56 254 SER A C 1
ATOM 2049 O O . SER A 1 254 ? -4.939 6.644 9.752 1.00 95.56 254 SER A O 1
ATOM 2051 N N . THR A 1 255 ? -3.151 5.677 8.794 1.00 90.75 255 THR A N 1
ATOM 2052 C CA . THR A 1 255 ? -2.422 6.942 8.636 1.00 90.75 255 THR A CA 1
ATOM 2053 C C . THR A 1 255 ? -3.085 7.861 7.610 1.00 90.75 255 THR A C 1
ATOM 2055 O O . THR A 1 255 ? -2.867 9.067 7.658 1.00 90.75 255 THR A O 1
ATOM 2058 N N . ALA A 1 256 ? -3.887 7.323 6.682 1.00 85.38 256 ALA A N 1
ATOM 2059 C CA . ALA A 1 256 ? -4.612 8.058 5.644 1.00 85.38 256 ALA A CA 1
ATOM 2060 C C . ALA A 1 256 ? -3.724 9.058 4.870 1.00 85.38 256 ALA A C 1
ATOM 2062 O O . ALA A 1 256 ? -4.161 10.136 4.452 1.00 85.38 256 ALA A O 1
ATOM 2063 N N . GLY A 1 257 ? -2.447 8.707 4.685 1.00 74.44 257 GLY A N 1
ATOM 2064 C CA . GLY A 1 257 ? -1.455 9.557 4.029 1.00 74.44 257 GLY A CA 1
ATOM 2065 C C . GLY A 1 257 ? -0.843 10.656 4.910 1.00 74.44 257 GLY A C 1
ATOM 2066 O O . GLY A 1 257 ? -0.269 11.600 4.362 1.00 74.44 257 GLY A O 1
ATOM 2067 N N . GLN A 1 258 ? -0.988 10.583 6.239 1.00 76.94 258 GLN A N 1
ATOM 2068 C CA . GLN A 1 258 ? -0.289 11.411 7.225 1.00 76.94 258 GLN A CA 1
ATOM 2069 C C . GLN A 1 258 ? 0.951 10.673 7.746 1.00 76.94 258 GLN A C 1
ATOM 2071 O O . GLN A 1 258 ? 0.844 9.793 8.593 1.00 76.94 258 GLN A O 1
ATOM 2076 N N . PHE A 1 259 ? 2.132 11.066 7.268 1.00 75.19 259 PHE A N 1
ATOM 2077 C CA . PHE A 1 259 ? 3.405 10.419 7.617 1.00 75.19 259 PHE A CA 1
ATOM 2078 C C . PHE A 1 259 ? 4.415 11.363 8.275 1.00 75.19 259 PHE A C 1
ATOM 2080 O O . PHE A 1 259 ? 5.605 11.057 8.368 1.00 75.19 259 PHE A O 1
ATOM 2087 N N . ASN A 1 260 ? 3.955 12.522 8.749 1.00 81.31 260 ASN A N 1
ATOM 2088 C CA . ASN A 1 260 ? 4.786 13.408 9.548 1.00 81.31 260 ASN A CA 1
ATOM 2089 C C . ASN A 1 260 ? 5.061 12.770 10.923 1.00 81.31 260 ASN A C 1
ATOM 2091 O O . ASN A 1 260 ? 4.144 12.615 11.729 1.00 81.31 260 ASN A O 1
ATOM 2095 N N . ALA A 1 261 ? 6.327 12.434 11.185 1.00 76.44 261 ALA A N 1
ATOM 2096 C CA . ALA A 1 261 ? 6.748 11.701 12.379 1.00 76.44 261 ALA A CA 1
ATOM 2097 C C . ALA A 1 261 ? 6.342 12.390 13.691 1.00 76.44 261 ALA A C 1
ATOM 2099 O O . ALA A 1 261 ? 5.782 11.738 14.562 1.00 76.44 261 ALA A O 1
ATOM 2100 N N . GLN A 1 262 ? 6.518 13.712 13.799 1.00 79.56 262 GLN A N 1
ATOM 2101 C CA . GLN A 1 262 ? 6.160 14.467 15.008 1.00 79.56 262 GLN A CA 1
ATOM 2102 C C . GLN A 1 262 ? 4.652 14.423 15.281 1.00 79.56 262 GLN A C 1
ATOM 2104 O O . GLN A 1 262 ? 4.213 14.254 16.416 1.00 79.56 262 GLN A O 1
ATOM 2109 N N . LYS A 1 263 ? 3.831 14.549 14.231 1.00 84.88 263 LYS A N 1
ATOM 2110 C CA . LYS A 1 263 ? 2.370 14.454 14.366 1.00 84.88 263 LYS A CA 1
ATOM 2111 C C . LYS A 1 263 ? 1.921 13.048 14.757 1.00 84.88 263 LYS A C 1
ATOM 2113 O O . LYS A 1 263 ? 0.990 12.924 15.549 1.00 84.88 263 LYS A O 1
ATOM 2118 N N . LEU A 1 264 ? 2.558 12.017 14.197 1.00 88.31 264 LEU A N 1
ATOM 2119 C CA . LEU A 1 264 ? 2.299 10.621 14.554 1.00 88.31 264 LEU A CA 1
ATOM 2120 C C . LEU A 1 264 ? 2.686 10.345 16.010 1.00 88.31 264 LEU A C 1
ATOM 2122 O O . LEU A 1 264 ? 1.889 9.774 16.744 1.00 88.31 264 LEU A O 1
ATOM 2126 N N . GLU A 1 265 ? 3.859 10.803 16.441 1.00 90.12 265 GLU A N 1
ATOM 2127 C CA . GLU A 1 265 ? 4.353 10.656 17.812 1.00 90.12 265 GLU A CA 1
ATOM 2128 C C . GLU A 1 265 ? 3.407 11.300 18.829 1.00 90.12 265 GLU A C 1
ATOM 2130 O O . GLU A 1 265 ? 2.906 10.613 19.721 1.00 90.12 265 GLU A O 1
ATOM 2135 N N . LEU A 1 266 ? 3.062 12.580 18.637 1.00 89.31 266 LEU A N 1
ATOM 2136 C CA . LEU A 1 266 ? 2.100 13.284 19.492 1.00 89.31 266 LEU A CA 1
ATOM 2137 C C . LEU A 1 266 ? 0.745 12.574 19.535 1.00 89.31 266 LEU A C 1
ATOM 2139 O O . LEU A 1 266 ? 0.104 12.480 20.588 1.00 89.31 266 LEU A O 1
ATOM 2143 N N . PHE A 1 267 ? 0.293 12.074 18.383 1.00 92.94 267 PHE A N 1
ATOM 2144 C CA . PHE A 1 267 ? -0.961 11.348 18.305 1.00 92.94 267 PHE A CA 1
ATOM 2145 C C . PHE A 1 267 ? -0.906 10.037 19.079 1.00 92.94 267 PHE A C 1
ATOM 2147 O O . PHE A 1 267 ? -1.772 9.821 19.924 1.00 92.94 267 PHE A O 1
ATOM 2154 N N . PHE A 1 268 ? 0.090 9.183 18.838 1.00 94.00 268 PHE A N 1
ATOM 2155 C CA . PHE A 1 268 ? 0.204 7.891 19.510 1.00 94.00 268 PHE A CA 1
ATOM 2156 C C . PHE A 1 268 ? 0.402 8.060 21.014 1.00 94.00 268 PHE A C 1
ATOM 2158 O O . PHE A 1 268 ? -0.270 7.382 21.790 1.00 94.00 268 PHE A O 1
ATOM 2165 N N . GLN A 1 269 ? 1.219 9.024 21.441 1.00 92.19 269 GLN A N 1
ATOM 2166 C CA . GLN A 1 269 ? 1.431 9.315 22.856 1.00 92.19 269 GLN A CA 1
ATOM 2167 C C . GLN A 1 269 ? 0.110 9.676 23.544 1.00 92.19 269 GLN A C 1
ATOM 2169 O O . GLN A 1 269 ? -0.231 9.127 24.596 1.00 92.19 269 GLN A O 1
ATOM 2174 N N . SER A 1 270 ? -0.670 10.574 22.935 1.00 92.25 270 SER A N 1
ATOM 2175 C CA . SER A 1 270 ? -1.982 10.939 23.464 1.00 92.25 270 SER A CA 1
ATOM 2176 C C . SER A 1 270 ? -2.974 9.776 23.403 1.00 92.25 270 SER A C 1
ATOM 2178 O O . SER A 1 270 ? -3.705 9.531 24.364 1.00 92.25 270 SER A O 1
ATOM 2180 N N . PHE A 1 271 ? -2.989 9.041 22.293 1.00 94.19 271 PHE A N 1
ATOM 2181 C CA . PHE A 1 271 ? -3.931 7.963 22.030 1.00 94.19 271 PHE A CA 1
ATOM 2182 C C . PHE A 1 271 ? -3.780 6.826 23.044 1.00 94.19 271 PHE A C 1
ATOM 2184 O O . PHE A 1 271 ? -4.754 6.491 23.717 1.00 94.19 271 PHE A O 1
ATOM 2191 N N . PHE A 1 272 ? -2.568 6.291 23.226 1.00 92.44 272 PHE A N 1
ATOM 2192 C CA . PHE A 1 272 ? -2.323 5.202 24.176 1.00 92.44 272 PHE A CA 1
ATOM 2193 C C . PHE A 1 272 ? -2.565 5.640 25.623 1.00 92.44 272 PHE A C 1
ATOM 2195 O O . PHE A 1 272 ? -3.203 4.910 26.385 1.00 92.44 272 PHE A O 1
ATOM 2202 N N . LYS A 1 273 ? -2.168 6.868 25.990 1.00 90.62 273 LYS A N 1
ATOM 2203 C CA . LYS A 1 273 ? -2.464 7.433 27.316 1.00 90.62 273 LYS A CA 1
ATOM 2204 C C . LYS A 1 273 ? -3.971 7.524 27.567 1.00 90.62 273 LYS A C 1
ATOM 2206 O O . LYS A 1 273 ? -4.448 7.141 28.634 1.00 90.62 273 LYS A O 1
ATOM 2211 N N . GLN A 1 274 ? -4.740 8.027 26.600 1.00 89.81 274 GLN A N 1
ATOM 2212 C CA . GLN A 1 274 ? -6.198 8.111 26.714 1.00 89.81 274 GLN A CA 1
ATOM 2213 C C . GLN A 1 274 ? -6.857 6.730 26.757 1.00 89.81 274 GLN A C 1
ATOM 2215 O O . GLN A 1 274 ? -7.791 6.542 27.536 1.00 89.81 274 GLN A O 1
ATOM 2220 N N . LEU A 1 275 ? -6.384 5.775 25.954 1.00 90.56 275 LEU A N 1
ATOM 2221 C CA . LEU A 1 275 ? -6.910 4.412 25.919 1.00 90.56 275 LEU A CA 1
ATOM 2222 C C . LEU A 1 275 ? -6.727 3.711 27.272 1.00 90.56 275 LEU A C 1
ATOM 2224 O O . LEU A 1 275 ? -7.706 3.234 27.848 1.00 90.56 275 LEU A O 1
ATOM 2228 N N . HIS A 1 276 ? -5.510 3.741 27.822 1.00 90.06 276 HIS A N 1
ATOM 2229 C CA . HIS A 1 276 ? -5.211 3.169 29.135 1.00 90.06 276 HIS A CA 1
ATOM 2230 C C . HIS A 1 276 ? -6.039 3.838 30.245 1.00 90.06 276 HIS A C 1
ATOM 2232 O O . HIS A 1 276 ? -6.706 3.160 31.026 1.00 90.06 276 HIS A O 1
ATOM 2238 N N . ASN A 1 277 ? -6.106 5.176 30.262 1.00 89.12 277 ASN A N 1
ATOM 2239 C CA . ASN A 1 277 ? -6.902 5.912 31.249 1.00 89.12 277 ASN A CA 1
ATOM 2240 C C . ASN A 1 277 ? -8.399 5.578 31.181 1.00 89.12 277 ASN A C 1
ATOM 2242 O O . ASN A 1 277 ? -9.064 5.527 32.217 1.00 89.12 277 ASN A O 1
ATOM 2246 N N . ARG A 1 278 ? -8.950 5.350 29.980 1.00 88.31 278 ARG A N 1
ATOM 2247 C CA . ARG A 1 278 ? -10.350 4.932 29.815 1.00 88.31 278 ARG A CA 1
ATOM 2248 C C . ARG A 1 278 ? -10.582 3.534 30.380 1.00 88.31 278 ARG A C 1
ATOM 2250 O O . ARG A 1 278 ? -11.530 3.369 31.144 1.00 88.31 278 ARG A O 1
ATOM 2257 N N . GLN A 1 279 ? -9.717 2.564 30.072 1.00 90.44 279 GLN A N 1
ATOM 2258 C CA . GLN A 1 279 ? -9.813 1.217 30.652 1.00 90.44 279 GLN A CA 1
ATOM 2259 C C . GLN A 1 279 ? -9.703 1.256 32.181 1.00 90.44 279 GLN A C 1
ATOM 2261 O O . GLN A 1 279 ? -10.559 0.706 32.876 1.00 90.44 279 GLN A O 1
ATOM 2266 N N . GLN A 1 280 ? -8.722 1.991 32.711 1.00 90.62 280 GLN A N 1
ATOM 2267 C CA . GLN A 1 280 ? -8.544 2.170 34.151 1.00 90.62 280 GLN A CA 1
ATOM 2268 C C . GLN A 1 280 ? -9.760 2.835 34.804 1.00 90.62 280 GLN A C 1
ATOM 2270 O O . GLN A 1 280 ? -10.190 2.423 35.880 1.00 90.62 280 GLN A O 1
ATOM 2275 N N . GLY A 1 281 ? -10.345 3.849 34.162 1.00 89.94 281 GLY A N 1
ATOM 2276 C CA . GLY A 1 281 ? -11.545 4.526 34.649 1.00 89.94 281 GLY A CA 1
ATOM 2277 C C . GLY A 1 281 ? -12.758 3.597 34.733 1.00 89.94 281 GLY A C 1
ATOM 2278 O O . GLY A 1 281 ? -13.449 3.589 35.754 1.00 89.94 281 GLY A O 1
ATOM 2279 N N . VAL A 1 282 ? -12.990 2.784 33.695 1.00 88.31 282 VAL A N 1
ATOM 2280 C CA . VAL A 1 282 ? -14.067 1.778 33.672 1.00 88.31 282 VAL A CA 1
ATOM 2281 C C . VAL A 1 282 ? -13.854 0.737 34.772 1.00 88.31 282 VAL A C 1
ATOM 2283 O O . VAL A 1 282 ? -14.777 0.464 35.540 1.00 88.31 282 VAL A O 1
ATOM 2286 N N . TYR A 1 283 ? -12.632 0.224 34.915 1.00 90.94 283 TYR A N 1
ATOM 2287 C CA . TYR A 1 283 ? -12.303 -0.769 35.935 1.00 90.94 283 TYR A CA 1
ATOM 2288 C C . TYR A 1 283 ? -12.416 -0.219 37.365 1.00 90.94 283 TYR A C 1
ATOM 2290 O O . TYR A 1 283 ? -13.013 -0.850 38.235 1.00 90.94 283 TYR A O 1
ATOM 2298 N N . ASN A 1 284 ? -11.936 1.002 37.615 1.00 91.69 284 ASN A N 1
ATOM 2299 C CA . ASN A 1 284 ? -12.082 1.662 38.914 1.00 91.69 284 ASN A CA 1
ATOM 2300 C C . ASN A 1 284 ? -13.557 1.901 39.272 1.00 91.69 284 ASN A C 1
ATOM 2302 O O . ASN A 1 284 ? -13.932 1.809 40.440 1.00 91.69 284 ASN A O 1
ATOM 2306 N N . ASN A 1 285 ? -14.402 2.218 38.286 1.00 90.56 285 ASN A N 1
ATOM 2307 C CA . ASN A 1 285 ? -15.841 2.345 38.506 1.00 90.56 285 ASN A CA 1
ATOM 2308 C C . ASN A 1 285 ? -16.473 0.992 38.863 1.00 90.56 285 ASN A C 1
ATOM 2310 O O . ASN A 1 285 ? -17.244 0.929 39.818 1.00 90.56 285 ASN A O 1
ATOM 2314 N N . TYR A 1 286 ? -16.094 -0.083 38.162 1.00 91.31 286 TYR A N 1
ATOM 2315 C CA . TYR A 1 286 ? -16.503 -1.448 38.504 1.00 91.31 286 TYR A CA 1
ATOM 2316 C C . TYR A 1 286 ? -16.120 -1.809 39.946 1.00 91.31 286 TYR A C 1
ATOM 2318 O O . TYR A 1 286 ? -16.997 -2.177 40.720 1.00 91.31 286 TYR A O 1
ATOM 2326 N N . LEU A 1 287 ? -14.862 -1.599 40.353 1.00 92.25 287 LEU A N 1
ATOM 2327 C CA . LEU A 1 287 ? -14.414 -1.886 41.723 1.00 92.25 287 LEU A CA 1
ATOM 2328 C C . LEU A 1 287 ? -15.225 -1.129 42.783 1.00 92.25 287 LEU A C 1
ATOM 2330 O O . LEU A 1 287 ? -15.582 -1.702 43.809 1.00 92.25 287 LEU A O 1
ATOM 2334 N N . ARG A 1 288 ? -15.561 0.144 42.536 1.00 92.06 288 ARG A N 1
ATOM 2335 C CA . ARG A 1 288 ? -16.408 0.929 43.452 1.00 92.06 288 ARG A CA 1
ATOM 2336 C C . ARG A 1 288 ? -17.832 0.386 43.537 1.00 92.06 288 ARG A C 1
ATOM 2338 O O . ARG A 1 288 ? -18.429 0.435 44.609 1.00 92.06 288 ARG A O 1
ATOM 2345 N N . GLN A 1 289 ? -18.402 -0.057 42.418 1.00 90.50 289 GLN A N 1
ATOM 2346 C CA . GLN A 1 289 ? -19.740 -0.651 42.396 1.00 90.50 289 GLN A CA 1
ATOM 2347 C C . GLN A 1 289 ? -19.746 -2.006 43.103 1.00 90.50 289 GLN A C 1
ATOM 2349 O O . GLN A 1 289 ? -20.644 -2.256 43.900 1.00 90.50 289 GLN A O 1
ATOM 2354 N N . GLU A 1 290 ? -18.724 -2.828 42.870 1.00 91.44 290 GLU A N 1
ATOM 2355 C CA . GLU A 1 290 ? -18.576 -4.141 43.493 1.00 91.44 290 GLU A CA 1
ATOM 2356 C C . GLU A 1 290 ? -18.395 -4.000 45.003 1.00 91.44 290 GLU A C 1
ATOM 2358 O O . GLU A 1 290 ? -19.101 -4.641 45.770 1.00 91.44 290 GLU A O 1
ATOM 2363 N N . GLN A 1 291 ? -17.543 -3.077 45.454 1.00 91.88 291 GLN A N 1
ATOM 2364 C CA . GLN A 1 291 ? -17.369 -2.801 46.880 1.00 91.88 291 GLN A CA 1
ATOM 2365 C C . GLN A 1 291 ? -18.689 -2.392 47.554 1.00 91.88 291 GLN A C 1
ATOM 2367 O O . GLN A 1 291 ? -19.031 -2.932 48.604 1.00 91.88 291 GLN A O 1
ATOM 2372 N N . LYS A 1 292 ? -19.460 -1.488 46.932 1.00 89.75 292 LYS A N 1
ATOM 2373 C CA . LYS A 1 292 ? -20.786 -1.087 47.435 1.00 89.75 292 LYS A CA 1
ATOM 2374 C C . LYS A 1 292 ? -21.774 -2.250 47.461 1.00 89.75 292 LYS A C 1
ATOM 2376 O O . LYS A 1 292 ? -22.561 -2.362 48.395 1.00 89.75 292 LYS A O 1
ATOM 2381 N N . TRP A 1 293 ? -21.751 -3.108 46.444 1.00 91.38 293 TRP A N 1
ATOM 2382 C CA . TRP A 1 293 ? -22.605 -4.289 46.399 1.00 91.38 293 TRP A CA 1
ATOM 2383 C C . TRP A 1 293 ? -22.258 -5.272 47.521 1.00 91.38 293 TRP A C 1
ATOM 2385 O O . TRP A 1 293 ? -23.141 -5.704 48.258 1.00 91.38 293 TRP A O 1
ATOM 2395 N N . GLN A 1 294 ? -20.968 -5.544 47.728 1.00 90.44 294 GLN A N 1
ATOM 2396 C CA . GLN A 1 294 ? -20.485 -6.399 48.812 1.00 90.44 294 GLN A CA 1
ATOM 2397 C C . GLN A 1 294 ? -20.836 -5.840 50.201 1.00 90.44 294 GLN A C 1
ATOM 2399 O O . GLN A 1 294 ? -21.110 -6.606 51.122 1.00 90.44 294 GLN A O 1
ATOM 2404 N N . GLU A 1 295 ? -20.888 -4.516 50.375 1.00 90.94 295 GLU A N 1
ATOM 2405 C CA . GLU A 1 295 ? -21.409 -3.894 51.601 1.00 90.94 295 GLU A CA 1
ATOM 2406 C C . GLU A 1 295 ? -22.908 -4.172 51.807 1.00 90.94 295 GLU A C 1
ATOM 2408 O O . GLU A 1 295 ? -23.311 -4.530 52.913 1.00 90.94 295 GLU A O 1
ATOM 2413 N N . LEU A 1 296 ? -23.735 -4.087 50.758 1.00 88.94 296 LEU A N 1
ATOM 2414 C CA . LEU A 1 296 ? -25.162 -4.436 50.838 1.00 88.94 296 LEU A CA 1
ATOM 2415 C C . LEU A 1 296 ? -25.379 -5.918 51.171 1.00 88.94 296 LEU A C 1
ATOM 2417 O O . LEU A 1 296 ? -26.258 -6.233 51.976 1.00 88.94 296 LEU A O 1
ATOM 2421 N N . VAL A 1 297 ? -24.563 -6.812 50.604 1.00 88.81 297 VAL A N 1
ATOM 2422 C CA . VAL A 1 297 ? -24.582 -8.249 50.925 1.00 88.81 297 VAL A CA 1
ATOM 2423 C C . VAL A 1 297 ? -24.212 -8.480 52.392 1.00 88.81 297 VAL A C 1
ATOM 2425 O O . VAL A 1 297 ? -24.930 -9.180 53.102 1.00 88.81 297 VAL A O 1
ATOM 2428 N N . LYS A 1 298 ? -23.150 -7.832 52.894 1.00 90.75 298 LYS A N 1
ATOM 2429 C CA . LYS A 1 298 ? -22.749 -7.910 54.314 1.00 90.75 298 LYS A CA 1
ATOM 2430 C C . LYS A 1 298 ? -23.829 -7.407 55.272 1.00 90.75 298 LYS A C 1
ATOM 2432 O O . LYS A 1 298 ? -23.969 -7.948 56.362 1.00 90.75 298 LYS A O 1
ATOM 2437 N N . LEU A 1 299 ? -24.589 -6.388 54.872 1.00 90.00 299 LEU A N 1
ATOM 2438 C CA . LEU A 1 299 ? -25.719 -5.857 55.641 1.00 90.00 299 LEU A CA 1
ATOM 2439 C C . LEU A 1 299 ? -26.993 -6.716 55.522 1.00 90.00 299 LEU A C 1
ATOM 2441 O O . LEU A 1 299 ? -28.023 -6.338 56.077 1.00 90.00 299 LEU A O 1
ATOM 2445 N N . GLY A 1 300 ? -26.958 -7.829 54.779 1.00 86.38 300 GLY A N 1
ATOM 2446 C CA . GLY A 1 300 ? -28.113 -8.700 54.545 1.00 86.38 300 GLY A CA 1
ATOM 2447 C C . GLY A 1 300 ? -29.197 -8.083 53.655 1.00 86.38 300 GLY A C 1
ATOM 2448 O O . GLY A 1 300 ? -30.302 -8.610 53.579 1.00 86.38 300 GLY A O 1
ATOM 2449 N N . LYS A 1 301 ? -28.902 -6.961 52.985 1.00 85.62 301 LYS A N 1
ATOM 2450 C CA . LYS A 1 301 ? -29.844 -6.239 52.112 1.00 85.62 301 LYS A CA 1
ATOM 2451 C C . LYS A 1 301 ? -29.880 -6.779 50.681 1.00 85.62 301 LYS A C 1
ATOM 2453 O O . LYS A 1 301 ? -30.803 -6.459 49.941 1.00 85.62 301 LYS A O 1
ATOM 2458 N N . ALA A 1 302 ? -28.874 -7.553 50.284 1.00 87.19 302 ALA A N 1
ATOM 2459 C CA . ALA A 1 302 ? -28.753 -8.162 48.963 1.00 87.19 302 ALA A CA 1
ATOM 2460 C C . ALA A 1 302 ? -28.231 -9.600 49.082 1.00 87.19 302 ALA A C 1
ATOM 2462 O O . ALA A 1 302 ? -27.508 -9.919 50.024 1.00 87.19 302 ALA A O 1
ATOM 2463 N N . SER A 1 303 ? -28.537 -10.449 48.100 1.00 85.56 303 SER A N 1
ATOM 2464 C CA . SER A 1 303 ? -27.811 -11.706 47.882 1.00 85.56 303 SER A CA 1
ATOM 2465 C C . SER A 1 303 ? -26.677 -11.520 46.867 1.00 85.56 303 SER A C 1
ATOM 2467 O O . SER A 1 303 ? -26.707 -10.600 46.045 1.00 85.56 303 SER A O 1
ATOM 2469 N N . ASP A 1 304 ? -25.684 -12.413 46.895 1.00 83.75 304 ASP A N 1
ATOM 2470 C CA . ASP A 1 304 ? -24.545 -12.403 45.963 1.00 83.75 304 ASP A CA 1
ATOM 2471 C C . ASP A 1 304 ? -24.883 -12.984 44.565 1.00 83.75 304 ASP A C 1
ATOM 2473 O O . ASP A 1 304 ? -24.029 -13.520 43.858 1.00 83.75 304 ASP A O 1
ATOM 2477 N N . ASP A 1 305 ? -26.144 -12.866 44.144 1.00 83.69 305 ASP A N 1
ATOM 2478 C CA . ASP A 1 305 ? -26.656 -13.291 42.837 1.00 83.69 305 ASP A CA 1
ATOM 2479 C C . ASP A 1 305 ? -26.752 -12.091 41.873 1.00 83.69 305 ASP A C 1
ATOM 2481 O O . ASP A 1 305 ? -27.114 -10.983 42.264 1.00 83.69 305 ASP A O 1
ATOM 2485 N N . PHE A 1 306 ? -26.473 -12.306 40.586 1.00 83.88 306 PHE A N 1
ATOM 2486 C CA . PHE A 1 306 ? -26.661 -11.304 39.533 1.00 83.88 306 PHE A CA 1
ATOM 2487 C C . PHE A 1 306 ? -28.128 -10.939 39.278 1.00 83.88 306 PHE A C 1
ATOM 2489 O O . PHE A 1 306 ? -28.392 -9.876 38.713 1.00 83.88 306 PHE A O 1
ATOM 2496 N N . ASN A 1 307 ? -29.078 -11.779 39.698 1.00 83.38 307 ASN A N 1
ATOM 2497 C CA . ASN A 1 307 ? -30.508 -11.469 39.610 1.00 83.38 307 ASN A CA 1
ATOM 2498 C C . ASN A 1 307 ? -31.022 -10.613 40.778 1.00 83.38 307 ASN A C 1
ATOM 2500 O O . ASN A 1 307 ? -32.150 -10.125 40.728 1.00 83.38 307 ASN A O 1
ATOM 2504 N N . SER A 1 308 ? -30.212 -10.421 41.821 1.00 82.62 308 SER A N 1
ATOM 2505 C CA . SER A 1 308 ? -30.571 -9.622 42.989 1.00 82.62 308 SER A CA 1
ATOM 2506 C C . SER A 1 308 ? -30.635 -8.133 42.636 1.00 82.62 308 SER A C 1
ATOM 2508 O O . SER A 1 308 ? -29.749 -7.581 41.974 1.00 82.62 308 SER A O 1
ATOM 2510 N N . VAL A 1 309 ? -31.706 -7.474 43.081 1.00 85.50 309 VAL A N 1
ATOM 2511 C CA . VAL A 1 309 ? -31.962 -6.046 42.870 1.00 85.50 309 VAL A CA 1
ATOM 2512 C C . VAL A 1 309 ? -32.329 -5.424 44.207 1.00 85.50 309 VAL A C 1
ATOM 2514 O O . VAL A 1 309 ? -33.239 -5.898 44.883 1.00 85.50 309 VAL A O 1
ATOM 2517 N N . VAL A 1 310 ? -31.647 -4.340 44.570 1.00 85.38 310 VAL A N 1
ATOM 2518 C CA . VAL A 1 310 ? -31.983 -3.537 45.750 1.00 85.38 310 VAL A CA 1
ATOM 2519 C C . VAL A 1 310 ? -32.554 -2.211 45.279 1.00 85.38 310 VAL A C 1
ATOM 2521 O O . VAL A 1 310 ? -31.910 -1.502 44.509 1.00 85.38 310 VAL A O 1
ATOM 2524 N N . VAL A 1 311 ? -33.751 -1.863 45.740 1.00 84.62 311 VAL A N 1
ATOM 2525 C CA . VAL A 1 311 ? -34.380 -0.571 45.452 1.00 84.62 311 VAL A CA 1
ATOM 2526 C C . VAL A 1 311 ? -34.362 0.260 46.725 1.00 84.62 311 VAL A C 1
ATOM 2528 O O . VAL A 1 311 ? -34.962 -0.127 47.724 1.00 84.62 311 VAL A O 1
ATOM 2531 N N . GLU A 1 312 ? -33.675 1.398 46.694 1.00 83.75 312 GLU A N 1
ATOM 2532 C CA . GLU A 1 312 ? -33.690 2.365 47.792 1.00 83.75 312 GLU A CA 1
ATOM 2533 C C . GLU A 1 312 ? -34.457 3.617 47.366 1.00 83.75 312 GLU A C 1
ATOM 2535 O O . GLU A 1 312 ? -34.150 4.240 46.344 1.00 83.75 312 GLU A O 1
ATOM 2540 N N . THR A 1 313 ? -35.458 3.994 48.157 1.00 81.81 313 THR A N 1
ATOM 2541 C CA . THR A 1 313 ? -36.188 5.254 47.994 1.00 81.81 313 THR A CA 1
ATOM 2542 C C . THR A 1 313 ? -35.487 6.339 48.803 1.00 81.81 313 THR A C 1
ATOM 2544 O O . THR A 1 313 ? -35.169 6.136 49.974 1.00 81.81 313 THR A O 1
ATOM 2547 N N . TYR A 1 314 ? -35.229 7.490 48.190 1.00 79.81 314 TYR A N 1
ATOM 2548 C CA . TYR A 1 314 ? -34.598 8.633 48.840 1.00 79.81 314 TYR A CA 1
ATOM 2549 C C . TYR A 1 314 ? -35.286 9.939 48.443 1.00 79.81 314 TYR A C 1
ATOM 2551 O O . TYR A 1 314 ? -35.782 10.096 47.326 1.00 79.81 314 TYR A O 1
ATOM 2559 N N . THR A 1 315 ? -35.293 10.904 49.356 1.00 79.38 315 THR A N 1
ATOM 2560 C CA . THR A 1 315 ? -35.859 12.232 49.109 1.00 79.38 315 THR A CA 1
ATOM 2561 C C . THR A 1 315 ? -34.779 13.143 48.533 1.00 79.38 315 THR A C 1
ATOM 2563 O O . THR A 1 315 ? -33.804 13.470 49.207 1.00 79.38 315 THR A O 1
ATOM 2566 N N . ASP A 1 316 ? -34.935 13.547 47.274 1.00 77.25 316 ASP A N 1
ATOM 2567 C CA . ASP A 1 316 ? -34.052 14.495 46.590 1.00 77.25 316 ASP A CA 1
ATOM 2568 C C . ASP A 1 316 ? -34.625 15.918 46.680 1.00 77.25 316 ASP A C 1
ATOM 2570 O O . ASP A 1 316 ? -35.842 16.106 46.734 1.00 77.25 316 ASP A O 1
ATOM 2574 N N . ILE A 1 317 ? -33.769 16.940 46.674 1.00 76.56 317 ILE A N 1
ATOM 2575 C CA . ILE A 1 317 ? -34.200 18.344 46.721 1.00 76.56 317 ILE A CA 1
ATOM 2576 C C . ILE A 1 317 ? -33.899 18.996 45.376 1.00 76.56 317 ILE A C 1
ATOM 2578 O O . ILE A 1 317 ? -32.755 19.340 45.076 1.00 76.56 317 ILE A O 1
ATOM 2582 N N . ILE A 1 318 ? -34.938 19.230 44.571 1.00 71.50 318 ILE A N 1
ATOM 2583 C CA . ILE A 1 318 ? -34.803 19.974 43.317 1.00 71.50 318 ILE A CA 1
ATOM 2584 C C . ILE A 1 318 ? -34.843 21.470 43.636 1.00 71.50 318 ILE A C 1
ATOM 2586 O O . ILE A 1 318 ? -35.859 22.001 44.092 1.00 71.50 318 ILE A O 1
ATOM 2590 N N . LYS A 1 319 ? -33.724 22.154 43.384 1.00 66.81 319 LYS A N 1
ATOM 2591 C CA . LYS A 1 319 ? -33.608 23.610 43.514 1.00 66.81 319 LYS A CA 1
ATOM 2592 C C . LYS A 1 319 ? -34.017 24.276 42.201 1.00 66.81 319 LYS A C 1
ATOM 2594 O O . LYS A 1 319 ? -33.299 24.170 41.209 1.00 66.81 319 LYS A O 1
ATOM 2599 N N . ASN A 1 320 ? -35.152 24.975 42.199 1.00 58.28 320 ASN A N 1
ATOM 2600 C CA . ASN A 1 320 ? -35.557 25.822 41.077 1.00 58.28 320 ASN A CA 1
ATOM 2601 C C . ASN A 1 320 ? -34.982 27.236 41.245 1.00 58.28 320 ASN A C 1
ATOM 2603 O O . ASN A 1 320 ? -35.262 27.918 42.233 1.00 58.28 320 ASN A O 1
ATOM 2607 N N . TYR A 1 321 ? -34.201 27.677 40.258 1.00 57.66 321 TYR A N 1
ATOM 2608 C CA . TYR A 1 321 ? -33.634 29.024 40.182 1.00 57.66 321 TYR A CA 1
ATOM 2609 C C . TYR A 1 321 ? -34.410 29.858 39.150 1.00 57.66 321 TYR A C 1
ATOM 2611 O O . TYR A 1 321 ? -34.541 29.431 38.002 1.00 57.66 321 TYR A O 1
ATOM 2619 N N . GLN A 1 322 ? -34.882 31.063 39.506 1.00 55.81 322 GLN A N 1
ATOM 2620 C CA . GLN A 1 322 ? -35.234 32.057 38.481 1.00 55.81 322 GLN A CA 1
ATOM 2621 C C . GLN A 1 322 ? -33.939 32.622 37.906 1.00 55.81 322 GLN A C 1
ATOM 2623 O O . GLN A 1 322 ? -33.167 33.282 38.606 1.00 55.81 322 GLN A O 1
ATOM 2628 N N . LYS A 1 323 ? -33.734 32.382 36.609 1.00 51.34 323 LYS A N 1
ATOM 2629 C CA . LYS A 1 323 ? -32.557 32.814 35.843 1.00 51.34 323 LYS A CA 1
ATOM 2630 C C . LYS A 1 323 ? -32.279 34.324 35.909 1.00 51.34 323 LYS A C 1
ATOM 2632 O O . LYS A 1 323 ? -31.144 34.716 35.682 1.00 51.34 323 LYS A O 1
ATOM 2637 N N . GLU A 1 324 ? -33.272 35.153 36.229 1.00 53.94 324 GLU A N 1
ATOM 2638 C CA . GLU A 1 324 ? -33.156 36.619 36.169 1.00 53.94 324 GLU A CA 1
ATOM 2639 C C . GLU A 1 324 ? -32.756 37.298 37.489 1.00 53.94 324 GLU A C 1
ATOM 2641 O O . GLU A 1 324 ? -32.330 38.447 37.462 1.00 53.94 324 GLU A O 1
ATOM 2646 N N . LYS A 1 325 ? -32.863 36.627 38.649 1.00 54.44 325 LYS A N 1
ATOM 2647 C CA . LYS A 1 325 ? -32.614 37.271 39.962 1.00 54.44 325 LYS A CA 1
ATOM 2648 C C . LYS A 1 325 ? -31.676 36.520 40.906 1.00 54.44 325 LYS A C 1
ATOM 2650 O O . LYS A 1 325 ? -31.417 37.013 41.998 1.00 54.44 325 LYS A O 1
ATOM 2655 N N . ASN A 1 326 ? -31.170 35.347 40.515 1.00 54.12 326 ASN A N 1
ATOM 2656 C CA . ASN A 1 326 ? -30.256 34.526 41.325 1.00 54.12 326 ASN A CA 1
ATOM 2657 C C . ASN A 1 326 ? -30.732 34.280 42.780 1.00 54.12 326 ASN A C 1
ATOM 2659 O O . ASN A 1 326 ? -29.926 34.077 43.684 1.00 54.12 326 ASN A O 1
ATOM 2663 N N . MET A 1 327 ? -32.052 34.273 43.001 1.00 52.72 327 MET A N 1
ATOM 2664 C CA . MET A 1 327 ? -32.698 33.985 44.284 1.00 52.72 327 MET A CA 1
ATOM 2665 C C . MET A 1 327 ? -33.436 32.635 44.192 1.00 52.72 327 MET A C 1
ATOM 2667 O O . MET A 1 327 ? -34.121 32.392 43.191 1.00 52.72 327 MET A O 1
ATOM 2671 N N . PRO A 1 328 ? -33.301 31.734 45.185 1.00 53.72 328 PRO A N 1
ATOM 2672 C CA . PRO A 1 328 ? -34.011 30.454 45.206 1.00 53.72 328 PRO A CA 1
ATOM 2673 C C . PRO A 1 328 ? -35.501 30.667 45.507 1.00 53.72 328 PRO A C 1
ATOM 2675 O O . PRO A 1 328 ? -35.840 31.420 46.416 1.00 53.72 328 PRO A O 1
ATOM 2678 N N . ILE A 1 329 ? -36.393 30.011 44.753 1.00 58.28 329 ILE A N 1
ATOM 2679 C CA . ILE A 1 329 ? -37.841 30.297 44.836 1.00 58.28 329 ILE A CA 1
ATOM 2680 C C . ILE A 1 329 ? -38.606 29.296 45.678 1.00 58.28 329 ILE A C 1
ATOM 2682 O O . ILE A 1 329 ? -39.497 29.719 46.390 1.00 58.28 329 ILE A O 1
ATOM 2686 N N . TYR A 1 330 ? -38.264 28.009 45.651 1.00 58.44 330 TYR A N 1
ATOM 2687 C CA . TYR A 1 330 ? -38.665 27.025 46.663 1.00 58.44 330 TYR A CA 1
ATOM 2688 C C . TYR A 1 330 ? -37.895 25.721 46.411 1.00 58.44 330 TYR A C 1
ATOM 2690 O O . TYR A 1 330 ? -37.597 25.371 45.264 1.00 58.44 330 TYR A O 1
ATOM 2698 N N . ASN A 1 331 ? -37.587 24.994 47.483 1.00 63.22 331 ASN A N 1
ATOM 2699 C CA . ASN A 1 331 ? -37.009 23.654 47.423 1.00 63.22 331 ASN A CA 1
ATOM 2700 C C . ASN A 1 331 ? -38.153 22.640 47.310 1.00 63.22 331 ASN A C 1
ATOM 2702 O O . ASN A 1 331 ? -38.909 22.475 48.266 1.00 63.22 331 ASN A O 1
ATOM 2706 N N . LYS A 1 332 ? -38.295 21.960 46.166 1.00 71.00 332 LYS A N 1
ATOM 2707 C CA . LYS A 1 332 ? -39.267 20.865 46.038 1.00 71.00 332 LYS A CA 1
ATOM 2708 C C . LYS A 1 332 ? -38.583 19.558 46.424 1.00 71.00 332 LYS A C 1
ATOM 2710 O O . LYS A 1 332 ? -37.656 19.126 45.738 1.00 71.00 332 LYS A O 1
ATOM 2715 N N . GLN A 1 333 ? -39.036 18.949 47.516 1.00 76.12 333 GLN A N 1
ATOM 2716 C CA . GLN A 1 333 ? -38.669 17.579 47.856 1.00 76.12 333 GLN A CA 1
ATOM 2717 C C . GLN A 1 333 ? -39.379 16.626 46.893 1.00 76.12 333 GLN A C 1
ATOM 2719 O O . GLN A 1 333 ? -40.587 16.734 46.683 1.00 76.12 333 GLN A O 1
ATOM 2724 N N . VAL A 1 334 ? -38.618 15.739 46.261 1.00 78.75 334 VAL A N 1
ATOM 2725 C CA . VAL A 1 334 ? -39.130 14.731 45.334 1.00 78.75 334 VAL A CA 1
ATOM 2726 C C . VAL A 1 334 ? -38.561 13.388 45.751 1.00 78.75 334 VAL A C 1
ATOM 2728 O O . VAL A 1 334 ? -37.344 13.223 45.807 1.00 78.75 334 VAL A O 1
ATOM 2731 N N . GLU A 1 335 ? -39.434 12.428 46.034 1.00 81.81 335 GLU A N 1
ATOM 2732 C CA . GLU A 1 335 ? -39.013 11.044 46.224 1.00 81.81 335 GLU A CA 1
ATOM 2733 C C . GLU A 1 335 ? -38.505 10.475 44.901 1.00 81.81 335 GLU A C 1
ATOM 2735 O O . GLU A 1 335 ? -39.159 10.559 43.859 1.00 81.81 335 GLU A O 1
ATOM 2740 N N . LYS A 1 336 ? -37.305 9.911 44.947 1.00 81.69 336 LYS A N 1
ATOM 2741 C CA . LYS A 1 336 ? -36.686 9.189 43.846 1.00 81.69 336 LYS A CA 1
ATOM 2742 C C . LYS A 1 336 ? -36.319 7.801 44.325 1.00 81.69 336 LYS A C 1
ATOM 2744 O O . LYS A 1 336 ? -35.929 7.602 45.470 1.00 81.69 336 LYS A O 1
ATOM 2749 N N . THR A 1 337 ? -36.399 6.842 43.423 1.00 79.94 337 THR A N 1
ATOM 2750 C CA . THR A 1 337 ? -35.886 5.498 43.647 1.00 79.94 337 THR A CA 1
ATOM 2751 C C . THR A 1 337 ? -34.543 5.351 42.946 1.00 79.94 337 THR A C 1
ATOM 2753 O O . THR A 1 337 ? -34.320 5.882 41.854 1.00 79.94 337 THR A O 1
ATOM 2756 N N . ARG A 1 338 ? -33.616 4.639 43.584 1.00 83.44 338 ARG A N 1
ATOM 2757 C CA . ARG A 1 338 ? -32.383 4.167 42.959 1.00 83.44 338 ARG A CA 1
ATOM 2758 C C . ARG A 1 338 ? -32.360 2.650 43.041 1.00 83.44 338 ARG A C 1
ATOM 2760 O O . ARG A 1 338 ? -32.453 2.081 44.122 1.00 83.44 338 ARG A O 1
ATOM 2767 N N . GLU A 1 339 ? -32.207 2.016 41.887 1.00 85.88 339 GLU A N 1
ATOM 2768 C CA . GLU A 1 339 ? -31.945 0.584 41.808 1.00 85.88 339 GLU A CA 1
ATOM 2769 C C . GLU A 1 339 ? -30.437 0.328 41.849 1.00 85.88 339 GLU A C 1
ATOM 2771 O O . GLU A 1 339 ? -29.665 0.937 41.103 1.00 85.88 339 GLU A O 1
ATOM 2776 N N . PHE A 1 340 ? -30.024 -0.606 42.696 1.00 84.88 340 PHE A N 1
ATOM 2777 C CA . PHE A 1 340 ? -28.697 -1.197 42.715 1.00 84.88 340 PHE A CA 1
ATOM 2778 C C . PHE A 1 340 ? -28.794 -2.639 42.225 1.00 84.88 340 PHE A C 1
ATOM 2780 O O . PHE A 1 340 ? -29.713 -3.375 42.587 1.00 84.88 340 PHE A O 1
ATOM 2787 N N . ARG A 1 341 ? -27.825 -3.048 41.408 1.00 88.31 341 ARG A N 1
ATOM 2788 C CA . ARG A 1 341 ? -27.684 -4.413 40.893 1.00 88.31 341 ARG A CA 1
ATOM 2789 C C . ARG A 1 341 ? -26.235 -4.843 41.047 1.00 88.31 341 ARG A C 1
ATOM 2791 O O . ARG A 1 341 ? -25.352 -3.984 40.955 1.00 88.31 341 ARG A O 1
ATOM 2798 N N . LYS A 1 342 ? -25.994 -6.147 41.216 1.00 88.50 342 LYS A N 1
ATOM 2799 C CA . LYS A 1 342 ? -24.634 -6.697 41.199 1.00 88.50 342 LYS A CA 1
ATOM 2800 C C . LYS A 1 342 ? -23.954 -6.312 39.878 1.00 88.50 342 LYS A C 1
ATOM 2802 O O . LYS A 1 342 ? -24.487 -6.641 38.810 1.00 88.50 342 LYS A O 1
ATOM 2807 N N . PRO A 1 343 ? -22.826 -5.583 39.906 1.00 86.69 343 PRO A N 1
ATOM 2808 C CA . PRO A 1 343 ? -22.160 -5.177 38.679 1.00 86.69 343 PRO A CA 1
ATOM 2809 C C . PRO A 1 343 ? -21.544 -6.402 38.001 1.00 86.69 343 PRO A C 1
ATOM 2811 O O . PRO A 1 343 ? -20.971 -7.272 38.651 1.00 86.69 343 PRO A O 1
ATOM 2814 N N . LYS A 1 344 ? -21.653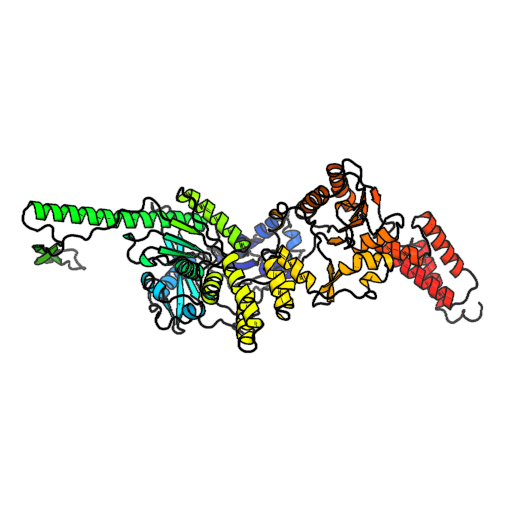 -6.487 36.673 1.00 86.44 344 LYS A N 1
ATOM 2815 C CA . LYS A 1 344 ? -21.013 -7.573 35.921 1.00 86.44 344 LYS A CA 1
ATOM 2816 C C . LYS A 1 344 ? -19.486 -7.426 35.987 1.00 86.44 344 LYS A C 1
ATOM 2818 O O . LYS A 1 344 ? -19.013 -6.300 35.825 1.00 86.44 344 LYS A O 1
ATOM 2823 N N . PRO A 1 345 ? -18.727 -8.523 36.170 1.00 84.75 345 PRO A N 1
ATOM 2824 C CA . PRO A 1 345 ? -17.273 -8.491 36.131 1.00 84.75 345 PRO A CA 1
ATOM 2825 C C . PRO A 1 345 ? -16.755 -7.862 34.839 1.00 84.75 345 PRO A C 1
ATOM 2827 O O . PRO A 1 345 ? -17.231 -8.190 33.752 1.00 84.75 345 PRO A O 1
ATOM 2830 N N . ILE A 1 346 ? -15.771 -6.973 34.971 1.00 84.62 346 ILE A N 1
ATOM 2831 C CA . ILE A 1 346 ? -15.069 -6.342 33.849 1.00 84.62 346 ILE A CA 1
ATOM 2832 C C . ILE A 1 346 ? -13.597 -6.751 33.905 1.00 84.62 346 ILE A C 1
ATOM 2834 O O . ILE A 1 346 ? -13.015 -6.863 34.987 1.00 84.62 346 ILE A O 1
ATOM 2838 N N . SER A 1 347 ? -12.994 -6.957 32.735 1.00 81.00 347 SER A N 1
ATOM 2839 C CA . SER A 1 347 ? -11.562 -7.212 32.593 1.00 81.00 347 SER A CA 1
ATOM 2840 C C . SER A 1 347 ? -10.723 -6.125 33.267 1.00 81.00 347 SER A C 1
ATOM 2842 O O . SER A 1 347 ? -11.043 -4.934 33.209 1.00 81.00 347 SER A O 1
ATOM 2844 N N . LYS A 1 348 ? -9.610 -6.538 33.882 1.00 84.00 348 LYS A N 1
ATOM 2845 C CA . LYS A 1 348 ? -8.581 -5.597 34.331 1.00 84.00 348 LYS A CA 1
ATOM 2846 C C . LYS A 1 348 ? -8.032 -4.815 33.127 1.00 84.00 348 LYS A C 1
ATOM 2848 O O . LYS A 1 348 ? -7.986 -5.375 32.029 1.00 84.00 348 LYS A O 1
ATOM 2853 N N . PRO A 1 349 ? -7.603 -3.556 33.319 1.00 84.69 349 PRO A N 1
ATOM 2854 C CA . PRO A 1 349 ? -6.939 -2.782 32.280 1.00 84.69 349 PRO A CA 1
ATOM 2855 C C . PRO A 1 349 ? -5.725 -3.539 31.753 1.00 84.69 349 PRO A C 1
ATOM 2857 O O . PRO A 1 349 ? -5.019 -4.194 32.521 1.00 84.69 349 PRO A O 1
ATOM 2860 N N . GLN A 1 350 ? -5.504 -3.454 30.447 1.00 79.38 350 GLN A N 1
ATOM 2861 C CA . GLN A 1 350 ? -4.350 -4.078 29.817 1.00 79.38 350 GLN A CA 1
ATOM 2862 C C . GLN A 1 350 ? -3.071 -3.375 30.301 1.00 79.38 350 GLN A C 1
ATOM 2864 O O . GLN A 1 350 ? -2.997 -2.141 30.289 1.00 79.38 350 GLN A O 1
ATOM 2869 N N . GLU A 1 351 ? -2.065 -4.152 30.713 1.00 79.25 351 GLU A N 1
ATOM 2870 C CA . GLU A 1 351 ? -0.717 -3.623 30.983 1.00 79.25 351 GLU A CA 1
ATOM 2871 C C . GLU A 1 351 ? -0.046 -3.175 29.681 1.00 79.25 351 GLU A C 1
ATOM 2873 O O . GLU A 1 351 ? 0.651 -2.162 29.652 1.00 79.25 351 GLU A O 1
ATOM 2878 N N . SER A 1 352 ? -0.327 -3.883 28.586 1.00 84.94 352 SER A N 1
ATOM 2879 C CA . SER A 1 352 ? 0.060 -3.491 27.240 1.00 84.94 352 SER A CA 1
ATOM 2880 C C . SER A 1 352 ? -0.927 -3.992 26.191 1.00 84.94 352 SER A C 1
ATOM 2882 O O . SER A 1 352 ? -1.691 -4.922 26.431 1.00 84.94 352 SER A O 1
ATOM 2884 N N . PHE A 1 353 ? -0.915 -3.353 25.022 1.00 90.12 353 PHE A N 1
ATOM 2885 C CA . PHE A 1 353 ? -1.766 -3.711 23.890 1.00 90.12 353 PHE A CA 1
ATOM 2886 C C . PHE A 1 353 ? -0.948 -4.451 22.837 1.00 90.12 353 PHE A C 1
ATOM 2888 O O . PHE A 1 353 ? 0.202 -4.094 22.586 1.00 90.12 353 PHE A O 1
ATOM 2895 N N . ASN A 1 354 ? -1.560 -5.418 22.157 1.00 93.94 354 ASN A N 1
ATOM 2896 C CA . ASN A 1 354 ? -0.966 -6.006 20.964 1.00 93.94 354 ASN A CA 1
ATOM 2897 C C . ASN A 1 354 ? -1.065 -5.000 19.810 1.00 93.94 354 ASN A C 1
ATOM 2899 O O . ASN A 1 354 ? -2.121 -4.844 19.188 1.00 93.94 354 ASN A O 1
ATOM 2903 N N . VAL A 1 355 ? 0.025 -4.275 19.561 1.00 96.75 355 VAL A N 1
ATOM 2904 C CA . VAL A 1 355 ? 0.115 -3.320 18.457 1.00 96.75 355 VAL A CA 1
ATOM 2905 C C . VAL A 1 355 ? 0.620 -4.043 17.220 1.00 96.75 355 VAL A C 1
ATOM 2907 O O . VAL A 1 355 ? 1.660 -4.692 17.265 1.00 96.75 355 VAL A O 1
ATOM 2910 N N . ILE A 1 356 ? -0.108 -3.925 16.116 1.00 97.75 356 ILE A N 1
ATOM 2911 C CA . ILE A 1 356 ? 0.182 -4.611 14.861 1.00 97.75 356 ILE A CA 1
ATOM 2912 C C . ILE A 1 356 ? 0.420 -3.576 13.769 1.00 97.75 356 ILE A C 1
ATOM 2914 O O . ILE A 1 356 ? -0.403 -2.679 13.578 1.00 97.75 356 ILE A O 1
ATOM 2918 N N . LEU A 1 357 ? 1.513 -3.730 13.025 1.00 97.44 357 LEU A N 1
ATOM 2919 C CA . LEU A 1 357 ? 1.809 -2.949 11.828 1.00 97.44 357 LEU A CA 1
ATOM 2920 C C . LEU A 1 357 ? 1.594 -3.808 10.586 1.00 97.44 357 LEU A C 1
ATOM 2922 O O . LEU A 1 357 ? 2.265 -4.824 10.422 1.00 97.44 357 LEU A O 1
ATOM 2926 N N . ALA A 1 358 ? 0.692 -3.379 9.705 1.00 96.50 358 ALA A N 1
ATOM 2927 C CA . ALA A 1 358 ? 0.371 -4.074 8.460 1.00 96.50 358 ALA A CA 1
ATOM 2928 C C . ALA A 1 358 ? 0.364 -3.083 7.279 1.00 96.50 358 ALA A C 1
ATOM 2930 O O . ALA A 1 358 ? -0.677 -2.749 6.715 1.00 96.50 358 ALA A O 1
ATOM 2931 N N . PHE A 1 359 ? 1.545 -2.542 6.971 1.00 94.19 359 PHE A N 1
ATOM 2932 C CA . PHE A 1 359 ? 1.763 -1.589 5.875 1.00 94.19 359 PHE A CA 1
ATOM 2933 C C . PHE A 1 359 ? 1.954 -2.299 4.530 1.00 94.19 359 PHE A C 1
ATOM 2935 O O . PHE A 1 359 ? 2.281 -3.487 4.489 1.00 94.19 359 PHE A O 1
ATOM 2942 N N . ASP A 1 360 ? 1.791 -1.551 3.438 1.00 91.94 360 ASP A N 1
ATOM 2943 C CA . ASP A 1 360 ? 2.004 -2.032 2.074 1.00 91.94 360 ASP A CA 1
ATOM 2944 C C . ASP A 1 360 ? 3.408 -2.644 1.913 1.00 91.94 360 ASP A C 1
ATOM 2946 O O . ASP A 1 360 ? 4.415 -2.134 2.416 1.00 91.94 360 ASP A O 1
ATOM 2950 N N . ASN A 1 361 ? 3.499 -3.728 1.146 1.00 87.38 361 ASN A N 1
ATOM 2951 C CA . ASN A 1 361 ? 4.755 -4.380 0.786 1.00 87.38 361 ASN A CA 1
ATOM 2952 C C . ASN A 1 361 ? 5.432 -3.690 -0.414 1.00 87.38 361 ASN A C 1
ATOM 2954 O O . ASN A 1 361 ? 5.921 -4.332 -1.345 1.00 87.38 361 ASN A O 1
ATOM 2958 N N . ASP A 1 362 ? 5.475 -2.361 -0.388 1.00 78.94 362 ASP A N 1
ATOM 2959 C CA . ASP A 1 362 ? 6.254 -1.547 -1.314 1.00 78.94 362 ASP A CA 1
ATOM 2960 C C . ASP A 1 362 ? 7.342 -0.750 -0.571 1.00 78.94 362 ASP A C 1
ATOM 2962 O O . ASP A 1 362 ? 7.515 -0.860 0.645 1.00 78.94 362 ASP A O 1
ATOM 2966 N N . ILE A 1 363 ? 8.156 0.005 -1.310 1.00 71.62 363 ILE A N 1
ATOM 2967 C CA . ILE A 1 363 ? 9.280 0.761 -0.732 1.00 71.62 363 ILE A CA 1
ATOM 2968 C C . ILE A 1 363 ? 8.777 1.806 0.279 1.00 71.62 363 ILE A C 1
ATOM 2970 O O . ILE A 1 363 ? 9.389 1.995 1.331 1.00 71.62 363 ILE A O 1
ATOM 2974 N N . LYS A 1 364 ? 7.649 2.467 -0.015 1.00 76.00 364 LYS A N 1
ATOM 2975 C CA . LYS A 1 364 ? 7.099 3.522 0.844 1.00 76.00 364 LYS A CA 1
ATOM 2976 C C . LYS A 1 364 ? 6.492 2.917 2.102 1.00 76.00 364 LYS A C 1
ATOM 2978 O O . LYS A 1 364 ? 6.839 3.367 3.193 1.00 76.00 364 LYS A O 1
ATOM 2983 N N . GLY A 1 365 ? 5.698 1.858 1.963 1.00 82.25 365 GLY A N 1
ATOM 2984 C CA . GLY A 1 365 ? 5.107 1.136 3.085 1.00 82.25 365 GLY A CA 1
ATOM 2985 C C . GLY A 1 365 ? 6.155 0.563 4.036 1.00 82.25 365 GLY A C 1
ATOM 2986 O O . GLY A 1 365 ? 6.027 0.716 5.252 1.00 82.25 365 GLY A O 1
ATOM 2987 N N . LYS A 1 366 ? 7.273 0.031 3.517 1.00 79.62 366 LYS A N 1
ATOM 2988 C CA . LYS A 1 366 ? 8.417 -0.405 4.345 1.00 79.62 366 LYS A CA 1
ATOM 2989 C C . LYS A 1 366 ? 9.031 0.744 5.144 1.00 79.62 366 LYS A C 1
ATOM 2991 O O . LYS A 1 366 ? 9.210 0.605 6.355 1.00 79.62 366 LYS A O 1
ATOM 2996 N N . GLY A 1 367 ? 9.272 1.887 4.501 1.00 77.25 367 GLY A N 1
ATOM 2997 C CA . GLY A 1 367 ? 9.782 3.080 5.182 1.00 77.25 367 GLY A CA 1
ATOM 2998 C C . GLY A 1 367 ? 8.803 3.648 6.218 1.00 77.25 367 GLY A C 1
ATOM 2999 O O . GLY A 1 367 ? 9.219 4.150 7.262 1.00 77.25 367 GLY A O 1
ATOM 3000 N N . TYR A 1 368 ? 7.493 3.561 5.975 1.00 84.75 368 TYR A N 1
ATOM 3001 C CA . TYR A 1 368 ? 6.475 3.987 6.939 1.00 84.75 368 TYR A CA 1
ATOM 3002 C C . TYR A 1 368 ? 6.348 3.038 8.128 1.00 84.75 368 TYR A C 1
ATOM 3004 O O . TYR A 1 368 ? 6.241 3.511 9.262 1.00 84.75 368 TYR A O 1
ATOM 3012 N N . LYS A 1 369 ? 6.432 1.728 7.887 1.00 90.00 369 LYS A N 1
ATOM 3013 C CA . LYS A 1 369 ? 6.502 0.698 8.926 1.00 90.00 369 LYS A CA 1
ATOM 3014 C C . LYS A 1 369 ? 7.681 0.955 9.867 1.00 90.00 369 LYS A C 1
ATOM 3016 O O . LYS A 1 369 ? 7.449 1.051 11.064 1.00 90.00 369 LYS A O 1
ATOM 3021 N N . GLU A 1 370 ? 8.895 1.164 9.349 1.00 85.88 370 GLU A N 1
ATOM 3022 C CA . GLU A 1 370 ? 10.090 1.443 10.175 1.00 85.88 370 GLU A CA 1
ATOM 3023 C C . GLU A 1 370 ? 9.930 2.695 11.044 1.00 85.88 370 GLU A C 1
ATOM 3025 O O . GLU A 1 370 ? 10.246 2.687 12.235 1.00 85.88 370 GLU A O 1
ATOM 3030 N N . LYS A 1 371 ? 9.374 3.772 10.477 1.00 85.31 371 LYS A N 1
ATOM 3031 C CA . LYS A 1 371 ? 9.089 5.000 11.235 1.00 85.31 371 LYS A CA 1
ATOM 3032 C C . LYS A 1 371 ? 8.083 4.755 12.359 1.00 85.31 371 LYS A C 1
ATOM 3034 O O . LYS A 1 371 ? 8.298 5.214 13.478 1.00 85.31 371 LYS A O 1
ATOM 3039 N N . CYS A 1 372 ? 6.984 4.057 12.069 1.00 90.94 372 CYS A N 1
ATOM 3040 C CA . CYS A 1 372 ? 5.958 3.771 13.070 1.00 90.94 372 CYS A CA 1
ATOM 3041 C C . CYS A 1 372 ? 6.477 2.822 14.153 1.00 90.94 372 CYS A C 1
ATOM 3043 O O . CYS A 1 372 ? 6.197 3.047 15.324 1.00 90.94 372 CYS A O 1
ATOM 3045 N N . GLU A 1 373 ? 7.259 1.811 13.781 1.00 92.44 373 GLU A N 1
ATOM 3046 C CA . GLU A 1 373 ? 7.901 0.871 14.700 1.00 92.44 373 GLU A CA 1
ATOM 3047 C C . GLU A 1 373 ? 8.784 1.598 15.721 1.00 92.44 373 GLU A C 1
ATOM 3049 O O . GLU A 1 373 ? 8.597 1.414 16.923 1.00 92.44 373 GLU A O 1
ATOM 3054 N N . GLY A 1 374 ? 9.664 2.498 15.263 1.00 88.62 374 GLY A N 1
ATOM 3055 C CA . GLY A 1 374 ? 10.522 3.288 16.151 1.00 88.62 374 GLY A CA 1
ATOM 3056 C C . GLY A 1 374 ? 9.737 4.187 17.115 1.00 88.62 374 GLY A C 1
ATOM 3057 O O . GLY A 1 374 ? 10.023 4.211 18.313 1.00 88.62 374 GLY A O 1
ATOM 3058 N N . ILE A 1 375 ? 8.710 4.886 16.617 1.00 90.31 375 ILE A N 1
ATOM 3059 C CA . ILE A 1 375 ? 7.846 5.746 17.444 1.00 90.31 375 ILE A CA 1
ATOM 3060 C C . ILE A 1 375 ? 7.081 4.914 18.485 1.00 90.31 375 ILE A C 1
ATOM 3062 O O . ILE A 1 375 ? 7.016 5.277 19.660 1.00 90.31 375 ILE A O 1
ATOM 3066 N N . LEU A 1 376 ? 6.493 3.792 18.069 1.00 93.06 376 LEU A N 1
ATOM 3067 C CA . LEU A 1 376 ? 5.691 2.941 18.945 1.00 93.06 376 LEU A CA 1
ATOM 3068 C C . LEU A 1 376 ? 6.541 2.260 20.010 1.00 93.06 376 LEU A C 1
ATOM 3070 O O . LEU A 1 376 ? 6.106 2.206 21.158 1.00 93.06 376 LEU A O 1
ATOM 3074 N N . TYR A 1 377 ? 7.750 1.812 19.674 1.00 91.56 377 TYR A N 1
ATOM 3075 C CA . TYR A 1 377 ? 8.685 1.277 20.658 1.00 91.56 377 TYR A CA 1
ATOM 3076 C C . TYR A 1 377 ? 9.032 2.328 21.721 1.00 91.56 377 TYR A C 1
ATOM 3078 O O . TYR A 1 377 ? 8.946 2.046 22.915 1.00 91.56 377 TYR A O 1
ATOM 3086 N N . ALA A 1 378 ? 9.324 3.569 21.315 1.00 89.12 378 ALA A N 1
ATOM 3087 C CA . ALA A 1 378 ? 9.623 4.653 22.252 1.00 89.12 378 ALA A CA 1
ATOM 3088 C C . ALA A 1 378 ? 8.453 4.958 23.210 1.00 89.12 378 ALA A C 1
ATOM 3090 O O . ALA A 1 378 ? 8.669 5.239 24.390 1.00 89.12 378 ALA A O 1
ATOM 3091 N N . ILE A 1 379 ? 7.211 4.872 22.727 1.00 89.19 379 ILE A N 1
ATOM 3092 C CA . ILE A 1 379 ? 6.009 5.194 23.513 1.00 89.19 379 ILE A CA 1
ATOM 3093 C C . ILE A 1 379 ? 5.560 4.023 24.393 1.00 89.19 379 ILE A C 1
ATOM 3095 O O . ILE A 1 379 ? 5.184 4.227 25.545 1.00 89.19 379 ILE A O 1
ATOM 3099 N N . THR A 1 380 ? 5.548 2.810 23.844 1.00 86.69 380 THR A N 1
ATOM 3100 C CA . THR A 1 380 ? 4.942 1.629 24.482 1.00 86.69 380 THR A CA 1
ATOM 3101 C C . THR A 1 380 ? 5.958 0.729 25.178 1.00 86.69 380 THR A C 1
ATOM 3103 O O . THR A 1 380 ? 5.557 -0.132 25.956 1.00 86.69 380 THR A O 1
ATOM 3106 N N . GLN A 1 381 ? 7.257 0.925 24.920 1.00 87.56 381 GLN A N 1
ATOM 3107 C CA . GLN A 1 381 ? 8.353 0.064 25.385 1.00 87.56 381 GLN A CA 1
ATOM 3108 C C . GLN A 1 381 ? 8.209 -1.402 24.930 1.00 87.56 381 GLN A C 1
ATOM 3110 O O . GLN A 1 381 ? 8.775 -2.310 25.537 1.00 87.56 381 GLN A O 1
ATOM 3115 N N . GLN A 1 382 ? 7.447 -1.641 23.857 1.00 87.94 382 GLN A N 1
ATOM 3116 C CA . GLN A 1 382 ? 7.228 -2.952 23.254 1.00 87.94 382 GLN A CA 1
ATOM 3117 C C . GLN A 1 382 ? 7.338 -2.845 21.735 1.00 87.94 382 GLN A C 1
ATOM 3119 O O . GLN A 1 382 ? 6.865 -1.882 21.128 1.00 87.94 382 GLN A O 1
ATOM 3124 N N . PHE A 1 383 ? 7.978 -3.835 21.113 1.00 89.31 383 PHE A N 1
ATOM 3125 C CA . PHE A 1 383 ? 7.997 -3.920 19.657 1.00 89.31 383 PHE A CA 1
ATOM 3126 C C . PHE A 1 383 ? 6.621 -4.355 19.149 1.00 89.31 383 PHE A C 1
ATOM 3128 O O . PHE A 1 383 ? 6.052 -5.309 19.689 1.00 89.31 383 PHE A O 1
ATOM 3135 N N . PRO A 1 384 ? 6.073 -3.680 18.126 1.00 94.12 384 PRO A N 1
ATOM 3136 C CA . PRO A 1 384 ? 4.821 -4.099 17.530 1.00 94.12 384 PRO A CA 1
ATOM 3137 C C . PRO A 1 384 ? 4.998 -5.396 16.728 1.00 94.12 384 PRO A C 1
ATOM 3139 O O . PRO A 1 384 ? 6.059 -5.675 16.170 1.00 94.12 384 PRO A O 1
ATOM 3142 N N . THR A 1 385 ? 3.923 -6.168 16.613 1.00 95.69 385 THR A N 1
ATOM 3143 C CA . THR A 1 385 ? 3.845 -7.315 15.708 1.00 95.69 385 THR A CA 1
ATOM 3144 C C . THR A 1 385 ? 3.838 -6.817 14.264 1.00 95.69 385 THR A C 1
ATOM 3146 O O . THR A 1 385 ? 3.007 -5.988 13.893 1.00 95.69 385 THR A O 1
ATOM 3149 N N . ILE A 1 386 ? 4.735 -7.333 13.426 1.00 95.25 386 ILE A N 1
ATOM 3150 C CA . ILE A 1 386 ? 4.824 -6.939 12.017 1.00 95.25 386 ILE A CA 1
ATOM 3151 C C . ILE A 1 386 ? 4.130 -7.980 11.139 1.00 95.25 386 ILE A C 1
ATOM 3153 O O . ILE A 1 386 ? 4.533 -9.141 11.106 1.00 95.25 386 ILE A O 1
ATOM 3157 N N . TYR A 1 387 ? 3.132 -7.545 10.373 1.00 95.00 387 TYR A N 1
ATOM 3158 C CA . TYR A 1 387 ? 2.569 -8.304 9.262 1.00 95.00 387 TYR A CA 1
ATOM 3159 C C . TYR A 1 387 ? 3.061 -7.708 7.944 1.00 95.00 387 TYR A C 1
ATOM 3161 O O . TYR A 1 387 ? 2.880 -6.521 7.682 1.00 95.00 387 TYR A O 1
ATOM 3169 N N . THR A 1 388 ? 3.690 -8.534 7.110 1.00 92.38 388 THR A N 1
ATOM 3170 C CA . THR A 1 388 ? 4.098 -8.139 5.756 1.00 92.38 388 THR A CA 1
ATOM 3171 C C . THR A 1 388 ? 3.183 -8.829 4.750 1.00 92.38 388 THR A C 1
ATOM 3173 O O . THR A 1 388 ? 3.238 -10.058 4.671 1.00 92.38 388 THR A O 1
ATOM 3176 N N . PRO A 1 389 ? 2.374 -8.080 3.979 1.00 93.81 389 PRO A N 1
ATOM 3177 C CA . PRO A 1 389 ? 1.512 -8.668 2.962 1.00 93.81 389 PRO A CA 1
ATOM 3178 C C . PRO A 1 389 ? 2.293 -9.503 1.938 1.00 93.81 389 PRO A C 1
ATOM 3180 O O . PRO A 1 389 ? 3.379 -9.108 1.498 1.00 93.81 389 PRO A O 1
ATOM 3183 N N . PHE A 1 390 ? 1.744 -10.649 1.529 1.00 92.62 390 PHE A N 1
ATOM 3184 C CA . PHE A 1 390 ? 2.343 -11.484 0.479 1.00 92.62 390 PHE A CA 1
ATOM 3185 C C . PHE A 1 390 ? 2.266 -10.794 -0.890 1.00 92.62 390 PHE A C 1
ATOM 3187 O O . PHE A 1 390 ? 3.234 -10.806 -1.663 1.00 92.62 390 PHE A O 1
ATOM 3194 N N . SER A 1 391 ? 1.114 -10.191 -1.179 1.00 92.00 391 SER A N 1
ATOM 3195 C CA . SER A 1 391 ? 0.843 -9.354 -2.345 1.00 92.00 391 SER A CA 1
ATOM 3196 C C . SER A 1 391 ? 1.357 -7.926 -2.132 1.00 92.00 391 SER A C 1
ATOM 3198 O O . SER A 1 391 ? 2.483 -7.740 -1.664 1.00 92.00 391 SER A O 1
ATOM 3200 N N . LYS A 1 392 ? 0.584 -6.921 -2.548 1.00 88.94 392 LYS A N 1
ATOM 3201 C CA . LYS A 1 392 ? 0.919 -5.513 -2.364 1.00 88.94 392 LYS A CA 1
ATOM 3202 C C . LYS A 1 392 ? 0.435 -4.992 -1.012 1.00 88.94 392 LYS A C 1
ATOM 3204 O O . LYS A 1 392 ? 1.210 -4.358 -0.307 1.00 88.94 392 LYS A O 1
ATOM 3209 N N . ASP A 1 393 ? -0.820 -5.250 -0.666 1.00 93.94 393 ASP A N 1
ATOM 3210 C CA . ASP A 1 393 ? -1.481 -4.747 0.538 1.00 93.94 393 ASP A CA 1
ATOM 3211 C C . ASP A 1 393 ? -2.366 -5.836 1.174 1.00 93.94 393 ASP A C 1
ATOM 3213 O O . ASP A 1 393 ? -2.540 -6.929 0.626 1.00 93.94 393 ASP A O 1
ATOM 3217 N N . CYS A 1 394 ? -2.899 -5.577 2.372 1.00 95.81 394 CYS A N 1
ATOM 3218 C CA . CYS A 1 394 ? -3.724 -6.569 3.070 1.00 95.81 394 CYS A CA 1
ATOM 3219 C C . CYS A 1 394 ? -5.045 -6.837 2.337 1.00 95.81 394 CYS A C 1
ATOM 3221 O O . CYS A 1 394 ? -5.586 -7.940 2.431 1.00 95.81 394 CYS A O 1
ATOM 3223 N N . ASN A 1 395 ? -5.597 -5.848 1.622 1.00 95.19 395 ASN A N 1
ATOM 3224 C CA . ASN A 1 395 ? -6.826 -6.046 0.861 1.00 95.19 395 ASN A CA 1
ATOM 3225 C C . ASN A 1 395 ? -6.634 -7.013 -0.313 1.00 95.19 395 ASN A C 1
ATOM 3227 O O . ASN A 1 395 ? -7.528 -7.816 -0.587 1.00 95.19 395 ASN A O 1
ATOM 3231 N N . ASP A 1 396 ? -5.497 -6.951 -0.996 1.00 95.50 396 ASP A N 1
ATOM 3232 C CA . ASP A 1 396 ? -5.154 -7.877 -2.069 1.00 95.50 396 ASP A CA 1
ATOM 3233 C C . ASP A 1 396 ? -4.842 -9.280 -1.526 1.00 95.50 396 ASP A C 1
ATOM 3235 O O . ASP A 1 396 ? -5.293 -10.264 -2.117 1.00 95.50 396 ASP A O 1
ATOM 3239 N N . ASP A 1 397 ? -4.215 -9.392 -0.348 1.00 96.50 397 ASP A N 1
ATOM 3240 C CA . ASP A 1 397 ? -4.074 -10.675 0.355 1.00 96.50 397 ASP A CA 1
ATOM 3241 C C . ASP A 1 397 ? -5.436 -11.286 0.709 1.00 96.50 397 ASP A C 1
ATOM 3243 O O . ASP A 1 397 ? -5.644 -12.475 0.489 1.00 96.50 397 ASP A O 1
ATOM 3247 N N . LEU A 1 398 ? -6.405 -10.498 1.187 1.00 96.94 398 LEU A N 1
ATOM 3248 C CA . LEU A 1 398 ? -7.753 -11.008 1.469 1.00 96.94 398 LEU A CA 1
ATOM 3249 C C . LEU A 1 398 ? -8.445 -11.534 0.204 1.00 96.94 398 LEU A C 1
ATOM 3251 O O . LEU A 1 398 ? -9.079 -12.589 0.230 1.00 96.94 398 LEU A O 1
ATOM 3255 N N . LYS A 1 399 ? -8.305 -10.839 -0.930 1.00 95.88 399 LYS A N 1
ATOM 3256 C CA . LYS A 1 399 ? -8.835 -11.340 -2.208 1.00 95.88 399 LYS A CA 1
ATOM 3257 C C . LYS A 1 399 ? -8.157 -12.642 -2.616 1.00 95.88 399 LYS A C 1
ATOM 3259 O O . LYS A 1 399 ? -8.850 -13.566 -3.036 1.00 95.88 399 LYS A O 1
ATOM 3264 N N . LEU A 1 400 ? -6.834 -12.735 -2.466 1.00 95.94 400 LEU A N 1
ATOM 3265 C CA . LEU A 1 400 ? -6.106 -13.980 -2.705 1.00 95.94 400 LEU A CA 1
ATOM 3266 C C . LEU A 1 400 ? -6.610 -15.096 -1.790 1.00 95.94 400 LEU A C 1
ATOM 3268 O O . LEU A 1 400 ? -6.854 -16.191 -2.285 1.00 95.94 400 LEU A O 1
ATOM 3272 N N . ALA A 1 401 ? -6.841 -14.818 -0.505 1.00 96.38 401 ALA A N 1
ATOM 3273 C CA . ALA A 1 401 ? -7.376 -15.787 0.447 1.00 96.38 401 ALA A CA 1
ATOM 3274 C C . ALA A 1 401 ? -8.732 -16.349 0.000 1.00 96.38 401 ALA A C 1
ATOM 3276 O O . ALA A 1 401 ? -8.958 -17.557 0.079 1.00 96.38 401 ALA A O 1
ATOM 3277 N N . HIS A 1 402 ? -9.613 -15.489 -0.518 1.00 95.50 402 HIS A N 1
ATOM 3278 C CA . HIS A 1 402 ? -10.903 -15.902 -1.073 1.00 95.50 402 HIS A CA 1
ATOM 3279 C C . HIS A 1 402 ? -10.766 -16.732 -2.347 1.00 95.50 402 HIS A C 1
ATOM 3281 O O . HIS A 1 402 ? -11.486 -17.715 -2.498 1.00 95.50 402 HIS A O 1
ATOM 3287 N N . ILE A 1 403 ? -9.830 -16.382 -3.233 1.00 94.62 403 ILE A N 1
ATOM 3288 C CA . ILE A 1 403 ? -9.565 -17.143 -4.461 1.00 94.62 403 ILE A CA 1
ATOM 3289 C C . ILE A 1 403 ? -9.040 -18.543 -4.131 1.00 94.62 403 ILE A C 1
ATOM 3291 O O . ILE A 1 403 ? -9.526 -19.524 -4.686 1.00 94.62 403 ILE A O 1
ATOM 3295 N N . ILE A 1 404 ? -8.062 -18.644 -3.225 1.00 94.62 404 ILE A N 1
ATOM 3296 C CA . ILE A 1 404 ? -7.418 -19.926 -2.904 1.00 94.62 404 ILE A CA 1
ATOM 3297 C C . ILE A 1 404 ? -8.179 -20.744 -1.850 1.00 94.62 404 ILE A C 1
ATOM 3299 O O . ILE A 1 404 ? -7.811 -21.887 -1.585 1.00 94.62 404 ILE A O 1
ATOM 3303 N N . GLY A 1 405 ? -9.203 -20.161 -1.216 1.00 93.56 405 GLY A N 1
ATOM 3304 C CA . GLY A 1 405 ? -9.962 -20.786 -0.131 1.00 93.56 405 GLY A CA 1
ATOM 3305 C C . GLY A 1 405 ? -9.152 -21.004 1.154 1.00 93.56 405 GLY A C 1
ATOM 3306 O O . GLY A 1 405 ? -9.466 -21.907 1.927 1.00 93.56 405 GLY A O 1
ATOM 3307 N N . ASN A 1 406 ? -8.096 -20.218 1.385 1.00 92.12 406 ASN A N 1
ATOM 3308 C CA . ASN A 1 406 ? -7.201 -20.348 2.537 1.00 92.12 406 ASN A CA 1
ATOM 3309 C C . ASN A 1 406 ? -6.770 -18.967 3.050 1.00 92.12 406 ASN A C 1
ATOM 3311 O O . ASN A 1 406 ? -6.257 -18.154 2.286 1.00 92.12 406 ASN A O 1
ATOM 3315 N N . LYS A 1 407 ? -6.945 -18.723 4.354 1.00 88.88 407 LYS A N 1
ATOM 3316 C CA . LYS A 1 407 ? -6.569 -17.461 5.011 1.00 88.88 407 LYS A CA 1
ATOM 3317 C C . LYS A 1 407 ? -5.058 -17.278 5.173 1.00 88.88 407 LYS A C 1
ATOM 3319 O O . LYS A 1 407 ? -4.591 -16.146 5.250 1.00 88.88 407 LYS A O 1
ATOM 3324 N N . GLU A 1 408 ? -4.285 -18.361 5.184 1.00 90.25 408 GLU A N 1
ATOM 3325 C CA . GLU A 1 408 ? -2.823 -18.300 5.208 1.00 90.25 408 GLU A CA 1
ATOM 3326 C C . GLU A 1 408 ? -2.285 -18.045 3.796 1.00 90.25 408 GLU A C 1
ATOM 3328 O O . GLU A 1 408 ? -1.965 -18.969 3.041 1.00 90.25 408 GLU A O 1
ATOM 3333 N N . VAL A 1 409 ? -2.204 -16.770 3.412 1.00 92.81 409 VAL A N 1
ATOM 3334 C CA . VAL A 1 409 ? -1.703 -16.350 2.097 1.00 92.81 409 VAL A CA 1
ATOM 3335 C C . VAL A 1 409 ? -0.190 -16.185 2.145 1.00 92.81 409 VAL A C 1
ATOM 3337 O O . VAL A 1 409 ? 0.348 -15.219 2.673 1.00 92.81 409 VAL A O 1
ATOM 3340 N N . HIS A 1 410 ? 0.513 -17.156 1.573 1.00 90.88 410 HIS A N 1
ATOM 3341 C CA . HIS A 1 410 ? 1.967 -17.158 1.453 1.00 90.88 410 HIS A CA 1
ATOM 3342 C C . HIS A 1 410 ? 2.389 -18.005 0.248 1.00 90.88 410 HIS A C 1
ATOM 3344 O O . HIS A 1 410 ? 1.580 -18.744 -0.316 1.00 90.88 410 HIS A O 1
ATOM 3350 N N . LEU A 1 411 ? 3.673 -17.960 -0.118 1.00 90.44 411 LEU A N 1
ATOM 3351 C CA . LEU A 1 411 ? 4.186 -18.622 -1.323 1.00 90.44 411 LEU A CA 1
ATOM 3352 C C . LEU A 1 411 ? 3.753 -20.093 -1.441 1.00 90.44 411 LEU A C 1
ATOM 3354 O O . LEU A 1 411 ? 3.328 -20.517 -2.507 1.00 90.44 411 LEU A O 1
ATOM 3358 N N . LYS A 1 412 ? 3.811 -20.870 -0.351 1.00 91.31 412 LYS A N 1
ATOM 3359 C CA . LYS A 1 412 ? 3.472 -22.303 -0.386 1.00 91.31 412 LYS A CA 1
ATOM 3360 C C . LYS A 1 412 ? 1.998 -22.557 -0.716 1.00 91.31 412 LYS A C 1
ATOM 3362 O O . LYS A 1 412 ? 1.713 -23.389 -1.571 1.00 91.31 412 LYS A O 1
ATOM 3367 N N . SER A 1 413 ? 1.079 -21.853 -0.054 1.00 94.06 413 SER A N 1
ATOM 3368 C CA . SER A 1 413 ? -0.369 -22.026 -0.251 1.00 94.06 413 SER A CA 1
ATOM 3369 C C . SER A 1 413 ? -0.800 -21.555 -1.636 1.00 94.06 413 SER A C 1
ATOM 3371 O O . SER A 1 413 ? -1.520 -22.273 -2.328 1.00 94.06 413 SER A O 1
ATOM 3373 N N . VAL A 1 414 ? -0.293 -20.404 -2.083 1.00 94.81 414 VAL A N 1
ATOM 3374 C CA . VAL A 1 414 ? -0.613 -19.861 -3.407 1.00 94.81 414 VAL A CA 1
ATOM 3375 C C . VAL A 1 414 ? -0.020 -20.737 -4.514 1.00 94.81 414 VAL A C 1
ATOM 3377 O O . VAL A 1 414 ? -0.730 -21.079 -5.455 1.00 94.81 414 VAL A O 1
ATOM 3380 N N . SER A 1 415 ? 1.236 -21.182 -4.398 1.00 93.56 415 SER A N 1
ATOM 3381 C CA . SER A 1 415 ? 1.842 -22.087 -5.388 1.00 93.56 415 SER A CA 1
ATOM 3382 C C . SER A 1 415 ? 1.135 -23.443 -5.456 1.00 93.56 415 SER A C 1
ATOM 3384 O O . SER A 1 415 ? 0.964 -23.983 -6.547 1.00 93.56 415 SER A O 1
ATOM 3386 N N . ALA A 1 416 ? 0.681 -23.990 -4.322 1.00 93.75 416 ALA A N 1
ATOM 3387 C CA . ALA A 1 416 ? -0.109 -25.221 -4.306 1.00 93.75 416 ALA A CA 1
ATOM 3388 C C . ALA A 1 416 ? -1.446 -25.049 -5.045 1.00 93.75 416 ALA A C 1
ATOM 3390 O O . ALA A 1 416 ? -1.835 -25.913 -5.829 1.00 93.75 416 ALA A O 1
ATOM 3391 N N . PHE A 1 417 ? -2.117 -23.912 -4.851 1.00 95.81 417 PHE A N 1
ATOM 3392 C CA . PHE A 1 417 ? -3.339 -23.595 -5.582 1.00 95.81 417 PHE A CA 1
ATOM 3393 C C . PHE A 1 417 ? -3.081 -23.417 -7.087 1.00 95.81 417 PHE A C 1
ATOM 3395 O O . PHE A 1 417 ? -3.786 -24.008 -7.903 1.00 95.81 417 PHE A O 1
ATOM 3402 N N . ILE A 1 418 ? -2.031 -22.678 -7.468 1.00 95.88 418 ILE A N 1
ATOM 3403 C CA . ILE A 1 418 ? -1.638 -22.497 -8.876 1.00 95.88 418 ILE A CA 1
ATOM 3404 C C . ILE A 1 418 ? -1.359 -23.847 -9.537 1.00 95.88 418 ILE A C 1
ATOM 3406 O O . ILE A 1 418 ? -1.798 -24.071 -10.658 1.00 95.88 418 ILE A O 1
ATOM 3410 N N . LYS A 1 419 ? -0.690 -24.777 -8.849 1.00 94.69 419 LYS A N 1
ATOM 3411 C CA . LYS A 1 419 ? -0.446 -26.131 -9.364 1.00 94.69 419 LYS A CA 1
ATOM 3412 C C . LYS A 1 419 ? -1.744 -26.855 -9.747 1.00 94.69 419 LYS A C 1
ATOM 3414 O O . LYS A 1 419 ? -1.804 -27.486 -10.804 1.00 94.69 419 LYS A O 1
ATOM 3419 N N . ASN A 1 420 ? -2.781 -26.738 -8.919 1.00 93.19 420 ASN A N 1
ATOM 3420 C CA . ASN A 1 420 ? -4.094 -27.311 -9.214 1.00 93.19 420 ASN A CA 1
ATOM 3421 C C . ASN A 1 420 ? -4.755 -26.593 -10.399 1.00 93.19 420 ASN A C 1
ATOM 3423 O O . ASN A 1 420 ? -5.216 -27.256 -11.322 1.00 93.19 420 ASN A O 1
ATOM 3427 N N . ALA A 1 421 ? -4.702 -25.257 -10.437 1.00 93.88 421 ALA A N 1
ATOM 3428 C CA . ALA A 1 421 ? -5.229 -24.471 -11.555 1.00 93.88 421 ALA A CA 1
ATOM 3429 C C . ALA A 1 421 ? -4.534 -24.803 -12.893 1.00 93.88 421 ALA A C 1
ATOM 3431 O O . ALA A 1 421 ? -5.194 -24.913 -13.920 1.00 93.88 421 ALA A O 1
ATOM 3432 N N . LEU A 1 422 ? -3.217 -25.040 -12.891 1.00 93.75 422 LEU A N 1
ATOM 3433 C CA . LEU A 1 422 ? -2.474 -25.496 -14.075 1.00 93.75 422 LEU A CA 1
ATOM 3434 C C . LEU A 1 422 ? -2.897 -26.900 -14.532 1.00 93.75 422 LEU A C 1
ATOM 3436 O O . LEU A 1 422 ? -2.845 -27.196 -15.722 1.00 93.75 422 LEU A O 1
ATOM 3440 N N . THR A 1 423 ? -3.319 -27.759 -13.603 1.00 90.44 423 THR A N 1
ATOM 3441 C CA . THR A 1 423 ? -3.871 -29.081 -13.937 1.00 90.44 423 THR A CA 1
ATOM 3442 C C . THR A 1 423 ? -5.262 -28.932 -14.555 1.00 90.44 423 THR A C 1
ATOM 3444 O O . THR A 1 423 ? -5.551 -29.547 -15.577 1.00 90.44 423 THR A O 1
ATOM 3447 N N . ASP A 1 424 ? -6.102 -28.051 -14.002 1.00 91.69 424 ASP A N 1
ATOM 3448 C CA . ASP A 1 424 ? -7.419 -27.734 -14.564 1.00 91.69 424 ASP A CA 1
ATOM 3449 C C . ASP A 1 424 ? -7.323 -27.052 -15.947 1.00 91.69 424 ASP A C 1
ATOM 3451 O O . ASP A 1 424 ? -8.193 -27.277 -16.785 1.00 91.69 424 ASP A O 1
ATOM 3455 N N . LEU A 1 425 ? -6.248 -26.304 -16.246 1.00 90.31 425 LEU A N 1
ATOM 3456 C CA . LEU A 1 425 ? -5.973 -25.768 -17.592 1.00 90.31 425 LEU A CA 1
ATOM 3457 C C . LEU A 1 425 ? -5.792 -26.852 -18.664 1.00 90.31 425 LEU A C 1
ATOM 3459 O O . LEU A 1 425 ? -5.994 -26.582 -19.845 1.00 90.31 425 LEU A O 1
ATOM 3463 N N . GLN A 1 426 ? -5.406 -28.069 -18.277 1.00 86.50 426 GLN A N 1
ATOM 3464 C CA . GLN A 1 426 ? -5.292 -29.196 -19.208 1.00 86.50 426 GLN A CA 1
ATOM 3465 C C . GLN A 1 426 ? -6.661 -29.815 -19.542 1.00 86.50 426 GLN A C 1
ATOM 3467 O O . GLN A 1 426 ? -6.765 -30.605 -20.480 1.00 86.50 426 GLN A O 1
ATOM 3472 N N . SER A 1 427 ? -7.716 -29.462 -18.796 1.00 85.62 427 SER A N 1
ATOM 3473 C CA . SER A 1 427 ? -9.087 -29.921 -19.024 1.00 85.62 427 SER A CA 1
ATOM 3474 C C . SER A 1 427 ? -9.845 -28.985 -19.964 1.00 85.62 427 SER A C 1
ATOM 3476 O O . SER A 1 427 ? -9.899 -27.778 -19.741 1.00 85.62 427 SER A O 1
ATOM 3478 N N . GLN A 1 428 ? -10.530 -29.547 -20.965 1.00 77.88 428 GLN A N 1
ATOM 3479 C CA . GLN A 1 428 ? -11.371 -28.775 -21.890 1.00 77.88 428 GLN A CA 1
ATOM 3480 C C . GLN A 1 428 ? -12.537 -28.050 -21.196 1.00 77.88 428 GLN A C 1
ATOM 3482 O O . GLN A 1 428 ? -12.957 -26.997 -21.663 1.00 77.88 428 GLN A O 1
ATOM 3487 N N . GLU A 1 429 ? -13.052 -28.582 -20.086 1.00 86.50 429 GLU A N 1
ATOM 3488 C CA . GLU A 1 429 ? -14.235 -28.036 -19.406 1.00 86.50 429 GLU A CA 1
ATOM 3489 C C . GLU A 1 429 ? -13.890 -26.878 -18.455 1.00 86.50 429 GLU A C 1
ATOM 3491 O O . GLU A 1 429 ? -14.682 -25.956 -18.278 1.00 86.50 429 GLU A O 1
ATOM 3496 N N . LYS A 1 430 ? -12.692 -26.902 -17.853 1.00 89.38 430 LYS A N 1
ATOM 3497 C CA . LYS A 1 430 ? -12.287 -25.953 -16.801 1.00 89.38 430 LYS A CA 1
ATOM 3498 C C . LYS A 1 430 ? -11.238 -24.930 -17.235 1.00 89.38 430 LYS A C 1
ATOM 3500 O O . LYS A 1 430 ? -10.960 -24.007 -16.470 1.00 89.38 430 LYS A O 1
ATOM 3505 N N . ALA A 1 431 ? -10.669 -25.064 -18.435 1.00 86.88 431 ALA A N 1
ATOM 3506 C CA . ALA A 1 431 ? -9.554 -24.231 -18.881 1.00 86.88 431 ALA A CA 1
ATOM 3507 C C . ALA A 1 431 ? -9.849 -22.726 -18.820 1.00 86.88 431 ALA A C 1
ATOM 3509 O O . ALA A 1 431 ? -9.037 -21.967 -18.296 1.00 86.88 431 ALA A O 1
ATOM 3510 N N . GLN A 1 432 ? -11.021 -22.289 -19.290 1.00 87.38 432 GLN A N 1
ATOM 3511 C CA . GLN A 1 432 ? -11.375 -20.867 -19.292 1.00 87.38 432 GLN A CA 1
ATOM 3512 C C . GLN A 1 432 ? -11.434 -20.295 -17.867 1.00 87.38 432 GLN A C 1
ATOM 3514 O O . GLN A 1 432 ? -10.816 -19.274 -17.576 1.00 87.38 432 GLN A O 1
ATOM 3519 N N . THR A 1 433 ? -12.104 -20.999 -16.951 1.00 91.38 433 THR A N 1
ATOM 3520 C CA . THR A 1 433 ? -12.207 -20.593 -15.543 1.00 91.38 433 THR A CA 1
ATOM 3521 C C . THR A 1 433 ? -10.845 -20.598 -14.848 1.00 91.38 433 THR A C 1
ATOM 3523 O O . THR A 1 433 ? -10.530 -19.677 -14.097 1.00 91.38 433 THR A O 1
ATOM 3526 N N . ALA A 1 434 ? -10.006 -21.604 -15.110 1.00 92.19 434 ALA A N 1
ATOM 3527 C CA . ALA A 1 434 ? -8.659 -21.669 -14.551 1.00 92.19 434 ALA A CA 1
ATOM 3528 C C . ALA A 1 434 ? -7.774 -20.513 -15.049 1.00 92.19 434 ALA A C 1
ATOM 3530 O O . ALA A 1 434 ? -7.030 -19.930 -14.258 1.00 92.19 434 ALA A O 1
ATOM 3531 N N . LEU A 1 435 ? -7.887 -20.137 -16.328 1.00 92.25 435 LEU A N 1
ATOM 3532 C CA . LEU A 1 435 ? -7.151 -19.009 -16.896 1.00 92.25 435 LEU A CA 1
ATOM 3533 C C . LEU A 1 435 ? -7.577 -17.680 -16.261 1.00 92.25 435 LEU A C 1
ATOM 3535 O O . LEU A 1 435 ? -6.718 -16.926 -15.814 1.00 92.25 435 LEU A O 1
ATOM 3539 N N . GLU A 1 436 ? -8.882 -17.428 -16.136 1.00 92.75 436 GLU A N 1
ATOM 3540 C CA . GLU A 1 436 ? -9.423 -16.221 -15.489 1.00 92.75 436 GLU A CA 1
ATOM 3541 C C . GLU A 1 436 ? -8.960 -16.089 -14.028 1.00 92.75 436 GLU A C 1
ATOM 3543 O O . GLU A 1 436 ? -8.597 -15.003 -13.561 1.00 92.75 436 GLU A O 1
ATOM 3548 N N . ILE A 1 437 ? -8.912 -17.208 -13.299 1.00 94.31 437 ILE A N 1
ATOM 3549 C CA . ILE A 1 437 ? -8.389 -17.250 -11.931 1.00 94.31 437 ILE A CA 1
ATOM 3550 C C . ILE A 1 437 ? -6.897 -16.898 -11.909 1.00 94.31 437 ILE A C 1
ATOM 3552 O O . ILE A 1 437 ? -6.470 -16.085 -11.086 1.00 94.31 437 ILE A O 1
ATOM 3556 N N . LEU A 1 438 ? -6.095 -17.470 -12.811 1.00 95.44 438 LEU A N 1
ATOM 3557 C CA . LEU A 1 438 ? -4.660 -17.186 -12.897 1.00 95.44 438 LEU A CA 1
ATOM 3558 C C . LEU A 1 438 ? -4.383 -15.733 -13.304 1.00 95.44 438 LEU A C 1
ATOM 3560 O O . LEU A 1 438 ? -3.474 -15.114 -12.752 1.00 95.44 438 LEU A O 1
ATOM 3564 N N . GLU A 1 439 ? -5.180 -15.153 -14.200 1.00 94.56 439 GLU A N 1
ATOM 3565 C CA . GLU A 1 439 ? -5.117 -13.727 -14.543 1.00 94.56 439 GLU A CA 1
ATOM 3566 C C . GLU A 1 439 ? -5.481 -12.835 -13.352 1.00 94.56 439 GLU A C 1
ATOM 3568 O O . GLU A 1 439 ? -4.821 -11.823 -13.098 1.00 94.56 439 GLU A O 1
ATOM 3573 N N . THR A 1 440 ? -6.480 -13.240 -12.567 1.00 93.94 440 THR A N 1
ATOM 3574 C CA . THR A 1 440 ? -6.846 -12.535 -11.337 1.00 93.94 440 THR A CA 1
ATOM 3575 C C . THR A 1 440 ? -5.699 -12.583 -10.326 1.00 93.94 440 THR A C 1
ATOM 3577 O O . THR A 1 440 ? -5.314 -11.539 -9.798 1.00 93.94 440 THR A O 1
ATOM 3580 N N . ILE A 1 441 ? -5.080 -13.751 -10.111 1.00 95.44 441 ILE A N 1
ATOM 3581 C CA . ILE A 1 441 ? -3.894 -13.885 -9.249 1.00 95.44 441 ILE A CA 1
ATOM 3582 C C . ILE A 1 441 ? -2.754 -13.008 -9.771 1.00 95.44 441 ILE A C 1
ATOM 3584 O O . ILE A 1 441 ? -2.161 -12.281 -8.982 1.00 95.44 441 ILE A O 1
ATOM 3588 N N . HIS A 1 442 ? -2.490 -13.003 -11.081 1.00 94.50 442 HIS A N 1
ATOM 3589 C CA . HIS A 1 442 ? -1.477 -12.145 -11.700 1.00 94.50 442 HIS A CA 1
ATOM 3590 C C . HIS A 1 442 ? -1.719 -10.654 -11.416 1.00 94.50 442 HIS A C 1
ATOM 3592 O O . HIS A 1 442 ? -0.770 -9.911 -11.182 1.00 94.50 442 HIS A O 1
ATOM 3598 N N . SER A 1 443 ? -2.979 -10.207 -11.412 1.00 92.50 443 SER A N 1
ATOM 3599 C CA . SER A 1 443 ? -3.317 -8.809 -11.115 1.00 92.50 443 SER A CA 1
ATOM 3600 C C . SER A 1 443 ? -3.044 -8.405 -9.658 1.00 92.50 443 SER A C 1
ATOM 3602 O O . SER A 1 443 ? -2.733 -7.243 -9.403 1.00 92.50 443 SER A O 1
ATOM 3604 N N . LEU A 1 444 ? -3.126 -9.357 -8.720 1.00 92.88 444 LEU A N 1
ATOM 3605 C CA . LEU A 1 444 ? -2.906 -9.148 -7.282 1.00 92.88 444 LEU A CA 1
ATOM 3606 C C . LEU A 1 444 ? -1.436 -9.371 -6.889 1.00 92.88 444 LEU A C 1
ATOM 3608 O O . LEU A 1 444 ? -0.861 -8.622 -6.102 1.00 92.88 444 LEU A O 1
ATOM 3612 N N . LYS A 1 445 ? -0.804 -10.400 -7.461 1.00 92.69 445 LYS A N 1
ATOM 3613 C CA . LYS A 1 445 ? 0.615 -10.731 -7.319 1.00 92.69 445 LYS A CA 1
ATOM 3614 C C . LYS A 1 445 ? 1.196 -11.052 -8.705 1.00 92.69 445 LYS A C 1
ATOM 3616 O O . LYS A 1 445 ? 1.048 -12.181 -9.181 1.00 92.69 445 LYS A O 1
ATOM 3621 N N . PRO A 1 446 ? 1.892 -10.094 -9.343 1.00 90.75 446 PRO A N 1
ATOM 3622 C CA . PRO A 1 446 ? 2.402 -10.263 -10.697 1.00 90.75 446 PRO A CA 1
ATOM 3623 C C . PRO A 1 446 ? 3.306 -11.484 -10.864 1.00 90.75 446 PRO A C 1
ATOM 3625 O O . PRO A 1 446 ? 4.244 -11.714 -10.098 1.00 90.75 446 PRO A O 1
ATOM 3628 N N . PHE A 1 447 ? 3.022 -12.248 -11.913 1.00 92.94 447 PHE A N 1
ATOM 3629 C CA . PHE A 1 447 ? 3.889 -13.310 -12.417 1.00 92.94 447 PHE A CA 1
ATOM 3630 C C . PHE A 1 447 ? 5.001 -12.726 -13.281 1.00 92.94 447 PHE A C 1
ATOM 3632 O O . PHE A 1 447 ? 4.775 -11.749 -13.995 1.00 92.94 447 PHE A O 1
ATOM 3639 N N . LYS A 1 448 ? 6.149 -13.401 -13.305 1.00 89.12 448 LYS A N 1
ATOM 3640 C CA . LYS A 1 448 ? 7.181 -13.188 -14.320 1.00 89.12 448 LYS A CA 1
ATOM 3641 C C . LYS A 1 448 ? 6.627 -13.517 -15.707 1.00 89.12 448 LYS A C 1
ATOM 3643 O O . LYS A 1 448 ? 5.883 -14.485 -15.879 1.00 89.12 448 LYS A O 1
ATOM 3648 N N . SER A 1 449 ? 7.029 -12.745 -16.704 1.00 84.75 449 SER A N 1
ATOM 3649 C CA . SER A 1 449 ? 6.688 -12.879 -18.117 1.00 84.75 449 SER A CA 1
ATOM 3650 C C . SER A 1 449 ? 6.957 -14.281 -18.648 1.00 84.75 449 SER A C 1
ATOM 3652 O O . SER A 1 449 ? 6.130 -14.812 -19.382 1.00 84.75 449 SER A O 1
ATOM 3654 N N . THR A 1 450 ? 8.050 -14.922 -18.225 1.00 86.00 450 THR A N 1
ATOM 3655 C CA . THR A 1 450 ? 8.391 -16.299 -18.610 1.00 86.00 450 THR A CA 1
ATOM 3656 C C . THR A 1 450 ? 7.323 -17.295 -18.166 1.00 86.00 450 THR A C 1
ATOM 3658 O O . THR A 1 450 ? 6.878 -18.119 -18.964 1.00 86.00 450 THR A O 1
ATOM 3661 N N . PHE A 1 451 ? 6.858 -17.184 -16.919 1.00 91.75 451 PHE A N 1
ATOM 3662 C CA . PHE A 1 451 ? 5.767 -18.005 -16.405 1.00 91.75 451 PHE A CA 1
ATOM 3663 C C . PHE A 1 451 ? 4.442 -17.645 -17.086 1.00 91.75 451 PHE A C 1
ATOM 3665 O O . PHE A 1 451 ? 3.732 -18.531 -17.555 1.00 91.75 451 PHE A O 1
ATOM 3672 N N . LYS A 1 452 ? 4.141 -16.351 -17.241 1.00 91.56 452 LYS A N 1
ATOM 3673 C CA . LYS A 1 452 ? 2.916 -15.883 -17.907 1.00 91.56 452 LYS A CA 1
ATOM 3674 C C . LYS A 1 452 ? 2.799 -16.403 -19.344 1.00 91.56 452 LYS A C 1
ATOM 3676 O O . LYS A 1 452 ? 1.740 -16.874 -19.736 1.00 91.56 452 LYS A O 1
ATOM 3681 N N . GLN A 1 453 ? 3.887 -16.370 -20.114 1.00 89.88 453 GLN A N 1
ATOM 3682 C CA . GLN A 1 453 ? 3.941 -16.920 -21.474 1.00 89.88 453 GLN A CA 1
ATOM 3683 C C . GLN A 1 453 ? 3.767 -18.443 -21.486 1.00 89.88 453 GLN A C 1
ATOM 3685 O O . GLN A 1 453 ? 3.150 -18.984 -22.401 1.00 89.88 453 GLN A O 1
ATOM 3690 N N . SER A 1 454 ? 4.282 -19.134 -20.465 1.00 90.81 454 SER A N 1
ATOM 3691 C CA . SER A 1 454 ? 4.147 -20.587 -20.342 1.00 90.81 454 SER A CA 1
ATOM 3692 C C . SER A 1 454 ? 2.734 -21.058 -19.995 1.00 90.81 454 SER A C 1
ATOM 3694 O O . SER A 1 454 ? 2.471 -22.245 -20.128 1.00 90.81 454 SER A O 1
ATOM 3696 N N . LEU A 1 455 ? 1.805 -20.170 -19.612 1.00 91.69 455 LEU A N 1
ATOM 3697 C CA . LEU A 1 455 ? 0.409 -20.551 -19.347 1.00 91.69 455 LEU A CA 1
ATOM 3698 C C . LEU A 1 455 ? -0.293 -21.141 -20.585 1.00 91.69 455 LEU A C 1
ATOM 3700 O O . LEU A 1 455 ? -1.211 -21.940 -20.433 1.00 91.69 455 LEU A O 1
ATOM 3704 N N . ASN A 1 456 ? 0.187 -20.821 -21.794 1.00 89.44 456 ASN A N 1
ATOM 3705 C CA . ASN A 1 456 ? -0.271 -21.437 -23.046 1.00 89.44 456 ASN A CA 1
ATOM 3706 C C . ASN A 1 456 ? 0.185 -22.903 -23.205 1.00 89.44 456 ASN A C 1
ATOM 3708 O O . ASN A 1 456 ? -0.354 -23.636 -24.027 1.00 89.44 456 ASN A O 1
ATOM 3712 N N . GLU A 1 457 ? 1.182 -23.333 -22.427 1.00 92.38 457 GLU A N 1
ATOM 3713 C CA . GLU A 1 457 ? 1.744 -24.685 -22.403 1.00 92.38 457 GLU A CA 1
ATOM 3714 C C . GLU A 1 457 ? 1.764 -25.196 -20.946 1.00 92.38 457 GLU A C 1
ATOM 3716 O O . GLU A 1 457 ? 2.814 -25.166 -20.293 1.00 92.38 457 GLU A O 1
ATOM 3721 N N . PRO A 1 458 ? 0.632 -25.686 -20.397 1.00 88.69 458 PRO A N 1
ATOM 3722 C CA . PRO A 1 458 ? 0.496 -25.954 -18.961 1.00 88.69 458 PRO A CA 1
ATOM 3723 C C . PRO A 1 458 ? 1.579 -26.866 -18.365 1.00 88.69 458 PRO A C 1
ATOM 3725 O O . PRO A 1 458 ? 2.007 -26.656 -17.232 1.00 88.69 458 PRO A O 1
ATOM 3728 N N . SER A 1 459 ? 2.084 -27.841 -19.128 1.00 89.62 459 SER A N 1
ATOM 3729 C CA . SER A 1 459 ? 3.186 -28.717 -18.698 1.00 89.62 459 SER A CA 1
ATOM 3730 C C . SER A 1 459 ? 4.491 -27.952 -18.444 1.00 89.62 459 SER A C 1
ATOM 3732 O O . SER A 1 459 ? 5.200 -28.245 -17.484 1.00 89.62 459 SER A O 1
ATOM 3734 N N . LYS A 1 460 ? 4.794 -26.939 -19.264 1.00 93.06 460 LYS A N 1
ATOM 3735 C CA . LYS A 1 460 ? 5.966 -26.068 -19.107 1.00 93.06 460 LYS A CA 1
ATOM 3736 C C . LYS A 1 460 ? 5.785 -25.093 -17.946 1.00 93.06 460 LYS A C 1
ATOM 3738 O O . LYS A 1 460 ? 6.730 -24.854 -17.199 1.00 93.06 460 LYS A O 1
ATOM 3743 N N . ALA A 1 461 ? 4.575 -24.563 -17.761 1.00 92.69 461 ALA A N 1
ATOM 3744 C CA . ALA A 1 461 ? 4.254 -23.751 -16.588 1.00 92.69 461 ALA A CA 1
ATOM 3745 C C . ALA A 1 461 ? 4.426 -24.547 -15.288 1.00 92.69 461 ALA A C 1
ATOM 3747 O O . ALA A 1 461 ? 4.988 -24.042 -14.318 1.00 92.69 461 ALA A O 1
ATOM 3748 N N . LEU A 1 462 ? 3.990 -25.809 -15.279 1.00 92.62 462 LEU A N 1
ATOM 3749 C CA . LEU A 1 462 ? 4.124 -26.691 -14.124 1.00 92.62 462 LEU A CA 1
ATOM 3750 C C . LEU A 1 462 ? 5.595 -26.974 -13.787 1.00 92.62 462 LEU A C 1
ATOM 3752 O O . LEU A 1 462 ? 5.969 -26.948 -12.616 1.00 92.62 462 LEU A O 1
ATOM 3756 N N . ASP A 1 463 ? 6.427 -27.201 -14.803 1.00 91.44 463 ASP A N 1
ATOM 3757 C CA . ASP A 1 463 ? 7.876 -27.356 -14.643 1.00 91.44 463 ASP A CA 1
ATOM 3758 C C . ASP A 1 463 ? 8.516 -26.094 -14.033 1.00 91.44 463 ASP A C 1
ATOM 3760 O O . ASP A 1 463 ? 9.196 -26.157 -13.005 1.00 91.44 463 ASP A O 1
ATOM 3764 N N . LEU A 1 464 ? 8.195 -24.915 -14.581 1.00 91.69 464 LEU A N 1
ATOM 3765 C CA . LEU A 1 464 ? 8.674 -23.631 -14.059 1.00 91.69 464 LEU A CA 1
ATOM 3766 C C . LEU A 1 464 ? 8.257 -23.392 -12.605 1.00 91.69 464 LEU A C 1
ATOM 3768 O O . LEU A 1 464 ? 9.082 -22.938 -11.808 1.00 91.69 464 LEU A O 1
ATOM 3772 N N . LEU A 1 465 ? 7.010 -23.717 -12.250 1.00 92.12 465 LEU A N 1
ATOM 3773 C CA . LEU A 1 465 ? 6.486 -23.589 -10.889 1.00 92.12 465 LEU A CA 1
ATOM 3774 C C . LEU A 1 465 ? 7.264 -24.449 -9.881 1.00 92.12 465 LEU A C 1
ATOM 3776 O O . LEU A 1 465 ? 7.469 -24.021 -8.747 1.00 92.12 465 LEU A O 1
ATOM 3780 N N . ASN A 1 466 ? 7.698 -25.648 -10.279 1.00 88.25 466 ASN A N 1
ATOM 3781 C CA . ASN A 1 466 ? 8.415 -26.569 -9.394 1.00 88.25 466 ASN A CA 1
ATOM 3782 C C . ASN A 1 466 ? 9.891 -26.184 -9.195 1.00 88.25 466 ASN A C 1
ATOM 3784 O O . ASN A 1 466 ? 10.477 -26.530 -8.169 1.00 88.25 466 ASN A O 1
ATOM 3788 N N . HIS A 1 467 ? 10.495 -25.486 -10.161 1.00 84.75 467 HIS A N 1
ATOM 3789 C CA . HIS A 1 467 ? 11.942 -25.248 -10.189 1.00 84.75 467 HIS A CA 1
ATOM 3790 C C . HIS A 1 467 ? 12.361 -23.786 -9.997 1.00 84.75 467 HIS A C 1
ATOM 3792 O O . HIS A 1 467 ? 13.534 -23.522 -9.723 1.00 84.75 467 HIS A O 1
ATOM 3798 N N . THR A 1 468 ? 11.445 -22.823 -10.126 1.00 83.62 468 THR A N 1
ATOM 3799 C CA . THR A 1 468 ? 11.778 -21.391 -10.088 1.00 83.62 468 THR A CA 1
ATOM 3800 C C . THR A 1 468 ? 10.740 -20.560 -9.331 1.00 83.62 468 THR A C 1
ATOM 3802 O O . THR A 1 468 ? 9.580 -20.945 -9.217 1.00 83.62 468 THR A O 1
ATOM 3805 N N . SER A 1 469 ? 11.144 -19.388 -8.819 1.00 85.25 469 SER A N 1
ATOM 3806 C CA . SER A 1 469 ? 10.172 -18.397 -8.332 1.00 85.25 469 SER A CA 1
ATOM 3807 C C . SER A 1 469 ? 9.476 -17.742 -9.523 1.00 85.25 469 SER A C 1
ATOM 3809 O O . SER A 1 469 ? 10.131 -17.098 -10.350 1.00 85.25 469 SER A O 1
ATOM 3811 N N . ILE A 1 470 ? 8.154 -17.904 -9.577 1.00 91.50 470 ILE A N 1
ATOM 3812 C CA . ILE A 1 470 ? 7.289 -17.448 -10.671 1.00 91.50 470 ILE A CA 1
ATOM 3813 C C . ILE A 1 470 ? 6.739 -16.034 -10.471 1.00 91.50 470 ILE A C 1
ATOM 3815 O O . ILE A 1 470 ? 6.166 -15.470 -11.400 1.00 91.50 470 ILE A O 1
ATOM 3819 N N . PHE A 1 471 ? 6.894 -15.458 -9.279 1.00 90.88 471 PHE A N 1
ATOM 3820 C CA . PHE A 1 471 ? 6.366 -14.141 -8.939 1.00 90.88 471 PHE A CA 1
ATOM 3821 C C . PHE A 1 471 ? 7.433 -13.065 -9.067 1.00 90.88 471 PHE A C 1
ATOM 3823 O O . PHE A 1 471 ? 8.615 -13.313 -8.835 1.00 90.88 471 PHE A O 1
ATOM 3830 N N . ILE A 1 472 ? 7.002 -11.849 -9.381 1.00 80.69 472 ILE A N 1
ATOM 3831 C CA . ILE A 1 472 ? 7.821 -10.654 -9.216 1.00 80.69 472 ILE A CA 1
ATOM 3832 C C . ILE A 1 472 ? 7.867 -10.342 -7.715 1.00 80.69 472 ILE A C 1
ATOM 3834 O O . ILE A 1 472 ? 6.866 -9.956 -7.106 1.00 80.69 472 ILE A O 1
ATOM 3838 N N . GLU A 1 473 ? 9.023 -10.572 -7.093 1.00 76.19 473 GLU A N 1
ATOM 3839 C CA . GLU A 1 473 ? 9.197 -10.404 -5.642 1.00 76.19 473 GLU A CA 1
ATOM 3840 C C . GLU A 1 473 ? 9.771 -9.039 -5.262 1.00 76.19 473 GLU A C 1
ATOM 3842 O O . GLU A 1 473 ? 9.599 -8.572 -4.135 1.00 76.19 473 GLU A O 1
ATOM 3847 N N . ASN A 1 474 ? 10.470 -8.396 -6.191 1.00 65.06 474 ASN A N 1
ATOM 3848 C CA . ASN A 1 474 ? 11.136 -7.127 -5.967 1.00 65.06 474 ASN A CA 1
ATOM 3849 C C . ASN A 1 474 ? 11.237 -6.340 -7.279 1.00 65.06 474 ASN A C 1
ATOM 3851 O O . ASN A 1 474 ? 10.992 -6.853 -8.371 1.00 65.06 474 ASN A O 1
ATOM 3855 N N . LYS A 1 475 ? 11.646 -5.079 -7.159 1.00 56.34 475 LYS A N 1
ATOM 3856 C CA . LYS A 1 475 ? 11.801 -4.181 -8.303 1.00 56.34 475 LYS A CA 1
ATOM 3857 C C . LYS A 1 475 ? 12.852 -4.649 -9.317 1.00 56.34 475 LYS A C 1
ATOM 3859 O O . LYS A 1 475 ? 12.773 -4.319 -10.491 1.00 56.34 475 LYS A O 1
ATOM 3864 N N . HIS A 1 476 ? 13.831 -5.434 -8.879 1.00 56.84 476 HIS A N 1
ATOM 3865 C CA . HIS A 1 476 ? 14.826 -6.017 -9.772 1.00 56.84 476 HIS A CA 1
ATOM 3866 C C . HIS A 1 476 ? 14.202 -7.081 -10.684 1.00 56.84 476 HIS A C 1
ATOM 3868 O O . HIS A 1 476 ? 14.428 -7.054 -11.892 1.00 56.84 476 HIS A O 1
ATOM 3874 N N . ASP A 1 477 ? 13.379 -7.970 -10.127 1.00 61.38 477 ASP A N 1
ATOM 3875 C CA . ASP A 1 477 ? 12.610 -8.939 -10.902 1.00 61.38 477 ASP A CA 1
ATOM 3876 C C . ASP A 1 477 ? 11.701 -8.214 -11.902 1.00 61.38 477 ASP A C 1
ATOM 3878 O O . ASP A 1 477 ? 11.663 -8.610 -13.058 1.00 61.38 477 ASP A O 1
ATOM 3882 N N . GLU A 1 478 ? 11.058 -7.113 -11.501 1.00 62.47 478 GLU A N 1
ATOM 3883 C CA . GLU A 1 478 ? 10.228 -6.276 -12.382 1.00 62.47 478 GLU A CA 1
ATOM 3884 C C . GLU A 1 478 ? 11.025 -5.679 -13.554 1.00 62.47 478 GLU A C 1
ATOM 3886 O O . GLU A 1 478 ? 10.597 -5.774 -14.704 1.00 62.47 478 GLU A O 1
ATOM 3891 N N . ILE A 1 479 ? 12.200 -5.098 -13.286 1.00 58.09 479 ILE A N 1
ATOM 3892 C CA . ILE A 1 479 ? 13.070 -4.505 -14.316 1.00 58.09 479 ILE A CA 1
ATOM 3893 C C . ILE A 1 479 ? 13.557 -5.574 -15.297 1.00 58.09 479 ILE A C 1
ATOM 3895 O O . ILE A 1 479 ? 13.476 -5.374 -16.510 1.00 58.09 479 ILE A O 1
ATOM 3899 N N . ILE A 1 480 ? 14.046 -6.712 -14.792 1.00 63.28 480 ILE A N 1
ATOM 3900 C CA . ILE A 1 480 ? 14.514 -7.819 -15.639 1.00 63.28 480 ILE A CA 1
ATOM 3901 C C . ILE A 1 480 ? 13.374 -8.343 -16.502 1.00 63.28 480 ILE A C 1
ATOM 3903 O O . ILE A 1 480 ? 13.550 -8.563 -17.701 1.00 63.28 480 ILE A O 1
ATOM 3907 N N . ASP A 1 481 ? 12.209 -8.548 -15.900 1.00 66.75 481 ASP A N 1
ATOM 3908 C CA . ASP A 1 481 ? 11.050 -9.085 -16.592 1.00 66.75 481 ASP A CA 1
ATOM 3909 C C . ASP A 1 481 ? 10.552 -8.131 -17.687 1.00 66.75 481 ASP A C 1
ATOM 3911 O O . ASP A 1 481 ? 10.329 -8.550 -18.824 1.00 66.75 481 ASP A O 1
ATOM 3915 N N . THR A 1 482 ? 10.517 -6.830 -17.386 1.00 64.31 482 THR A N 1
ATOM 3916 C CA . THR A 1 482 ? 10.203 -5.765 -18.349 1.00 64.31 482 THR A CA 1
ATOM 3917 C C . THR A 1 482 ? 11.219 -5.725 -19.489 1.00 64.31 482 THR A C 1
ATOM 3919 O O . THR A 1 482 ? 10.842 -5.660 -20.655 1.00 64.31 482 THR A O 1
ATOM 3922 N N . PHE A 1 483 ? 12.518 -5.825 -19.200 1.00 63.84 483 PHE A N 1
ATOM 3923 C CA . PHE A 1 483 ? 13.538 -5.865 -20.248 1.00 63.84 483 PHE A CA 1
ATOM 3924 C C . PHE A 1 483 ? 13.389 -7.111 -21.136 1.00 63.84 483 PHE A C 1
ATOM 3926 O O . PHE A 1 483 ? 13.536 -7.048 -22.360 1.00 63.84 483 PHE A O 1
ATOM 3933 N N . ASN A 1 484 ? 13.051 -8.262 -20.555 1.00 67.31 484 ASN A N 1
ATOM 3934 C CA . ASN A 1 484 ? 12.910 -9.514 -21.296 1.00 67.31 484 ASN A CA 1
ATOM 3935 C C . ASN A 1 484 ? 11.779 -9.484 -22.331 1.00 67.31 484 ASN A C 1
ATOM 3937 O O . ASN A 1 484 ? 11.937 -10.104 -23.383 1.00 67.31 484 ASN A O 1
ATOM 3941 N N . ILE A 1 485 ? 10.717 -8.707 -22.106 1.00 69.25 485 ILE A N 1
ATOM 3942 C CA . ILE A 1 485 ? 9.608 -8.560 -23.063 1.00 69.25 485 ILE A CA 1
ATOM 3943 C C . ILE A 1 485 ? 9.865 -7.531 -24.177 1.00 69.25 485 ILE A C 1
ATOM 3945 O O . ILE A 1 485 ? 9.138 -7.526 -25.171 1.00 69.25 485 ILE A O 1
ATOM 3949 N N . LEU A 1 486 ? 10.894 -6.681 -24.056 1.00 66.00 486 LEU A N 1
ATOM 3950 C CA . LEU A 1 486 ? 11.228 -5.691 -25.086 1.00 66.00 486 LEU A CA 1
ATOM 3951 C C . LEU A 1 486 ? 11.726 -6.346 -26.386 1.00 66.00 486 LEU A C 1
ATOM 3953 O O . LEU A 1 486 ? 12.299 -7.448 -26.381 1.00 66.00 486 LEU A O 1
ATOM 3957 N N . LYS A 1 487 ? 11.544 -5.636 -27.508 1.00 71.62 487 LYS A N 1
ATOM 3958 C CA . LYS A 1 487 ? 11.946 -6.109 -28.841 1.00 71.62 487 LYS A CA 1
ATOM 3959 C C . LYS A 1 487 ? 13.466 -6.025 -29.013 1.00 71.62 487 LYS A C 1
ATOM 3961 O O . LYS A 1 487 ? 14.045 -5.021 -28.614 1.00 71.62 487 LYS A O 1
ATOM 3966 N N . PRO A 1 488 ? 14.132 -7.022 -29.616 1.00 70.25 488 PRO A N 1
ATOM 3967 C CA . PRO A 1 488 ? 15.559 -6.925 -29.917 1.00 70.25 488 PRO A CA 1
ATOM 3968 C C . PRO A 1 488 ? 15.834 -5.812 -30.938 1.00 70.25 488 PRO A C 1
ATOM 3970 O O . PRO A 1 488 ? 15.000 -5.541 -31.803 1.00 70.25 488 PRO A O 1
ATOM 3973 N N . LEU A 1 489 ? 17.012 -5.188 -30.855 1.00 67.31 489 LEU A N 1
ATOM 3974 C CA . LEU A 1 489 ? 17.485 -4.285 -31.907 1.00 67.31 489 LEU A CA 1
ATOM 3975 C C . LEU A 1 489 ? 17.849 -5.077 -33.177 1.00 67.31 489 LEU A C 1
ATOM 3977 O O . LEU A 1 489 ? 18.500 -6.119 -33.099 1.00 67.31 489 LEU A O 1
ATOM 3981 N N . GLU A 1 490 ? 17.494 -4.552 -34.350 1.00 73.00 490 GLU A N 1
ATOM 3982 C CA . GLU A 1 490 ? 17.949 -5.103 -35.632 1.00 73.00 490 GLU A CA 1
ATOM 3983 C C . GLU A 1 490 ? 19.418 -4.730 -35.918 1.00 73.00 490 GLU A C 1
ATOM 3985 O O . GLU A 1 490 ? 19.894 -3.655 -35.549 1.00 73.00 490 GLU A O 1
ATOM 3990 N N . ASN A 1 491 ? 20.153 -5.601 -36.621 1.00 67.44 491 ASN A N 1
ATOM 3991 C CA . ASN A 1 491 ? 21.585 -5.404 -36.906 1.00 67.44 491 ASN A CA 1
ATOM 3992 C C . ASN A 1 491 ? 21.889 -4.164 -37.773 1.00 67.44 491 ASN A C 1
ATOM 3994 O O . ASN A 1 491 ? 23.002 -3.651 -37.747 1.00 67.44 491 ASN A O 1
ATOM 3998 N N . ASN A 1 492 ? 20.917 -3.696 -38.556 1.00 68.12 492 ASN A N 1
ATOM 3999 C CA . ASN A 1 492 ? 20.999 -2.522 -39.437 1.00 68.12 492 ASN A CA 1
ATOM 4000 C C . ASN A 1 492 ? 20.617 -1.206 -38.727 1.00 68.12 492 ASN A C 1
ATOM 4002 O O . ASN A 1 492 ? 20.497 -0.165 -39.378 1.00 68.12 492 ASN A O 1
ATOM 4006 N N . HIS A 1 493 ? 20.367 -1.241 -37.415 1.00 70.12 493 HIS A N 1
ATOM 4007 C CA . HIS A 1 493 ? 19.932 -0.069 -36.672 1.00 70.12 493 HIS A CA 1
ATOM 4008 C C . HIS A 1 493 ? 21.045 1.000 -36.625 1.00 70.12 493 HIS A C 1
ATOM 4010 O O . HIS A 1 493 ? 22.208 0.651 -36.400 1.00 70.12 493 HIS A O 1
ATOM 4016 N N . PRO A 1 494 ? 20.729 2.312 -36.735 1.00 65.75 494 PRO A N 1
ATOM 4017 C CA . PRO A 1 494 ? 21.724 3.393 -36.729 1.00 65.75 494 PRO A CA 1
ATOM 4018 C C . PRO A 1 494 ? 22.716 3.371 -35.562 1.00 65.75 494 PRO A C 1
ATOM 4020 O O . PRO A 1 494 ? 23.849 3.835 -35.700 1.00 65.75 494 PRO A O 1
ATOM 4023 N N . TYR A 1 495 ? 22.296 2.795 -34.435 1.00 63.44 495 TYR A N 1
ATOM 4024 C CA . TYR A 1 495 ? 23.109 2.593 -33.236 1.00 63.44 495 TYR A CA 1
ATOM 4025 C C . TYR A 1 495 ? 24.326 1.674 -33.477 1.00 63.44 495 TYR A C 1
ATOM 4027 O O . TYR A 1 495 ? 25.365 1.854 -32.850 1.00 63.44 495 TYR A O 1
ATOM 4035 N N . PHE A 1 496 ? 24.239 0.741 -34.432 1.00 66.62 496 PHE A N 1
ATOM 4036 C CA . PHE A 1 496 ? 25.286 -0.234 -34.758 1.00 66.62 496 PHE A CA 1
ATOM 4037 C C . PHE A 1 496 ? 26.032 0.043 -36.066 1.00 66.62 496 PHE A C 1
ATOM 4039 O O . PHE A 1 496 ? 27.025 -0.624 -36.336 1.00 66.62 496 PHE A O 1
ATOM 4046 N N . ASN A 1 497 ? 25.634 1.053 -36.850 1.00 67.75 497 ASN A N 1
ATOM 4047 C CA . ASN A 1 497 ? 26.164 1.316 -38.201 1.00 67.75 497 ASN A CA 1
ATOM 4048 C C . ASN A 1 497 ? 27.693 1.461 -38.298 1.00 67.75 497 ASN A C 1
ATOM 4050 O O . ASN A 1 497 ? 28.256 1.385 -39.390 1.00 67.75 497 ASN A O 1
ATOM 4054 N N . ASN A 1 498 ? 28.375 1.718 -37.180 1.00 69.88 498 ASN A N 1
ATOM 4055 C CA . ASN A 1 498 ? 29.824 1.862 -37.149 1.00 69.88 498 ASN A CA 1
ATOM 4056 C C . ASN A 1 498 ? 30.562 0.674 -36.522 1.00 69.88 498 ASN A C 1
ATOM 4058 O O . ASN A 1 498 ? 31.788 0.653 -36.626 1.00 69.88 498 ASN A O 1
ATOM 4062 N N . LEU A 1 499 ? 29.860 -0.300 -35.946 1.00 73.75 499 LEU A N 1
ATOM 4063 C CA . LEU A 1 499 ? 30.471 -1.461 -35.308 1.00 73.75 499 LEU A CA 1
ATOM 4064 C C . LEU A 1 499 ? 30.718 -2.588 -36.316 1.00 73.75 499 LEU A C 1
ATOM 4066 O O . LEU A 1 499 ? 30.038 -2.671 -37.339 1.00 73.75 499 LEU A O 1
ATOM 4070 N N . ASP A 1 500 ? 31.730 -3.421 -36.075 1.00 77.94 500 ASP A N 1
ATOM 4071 C CA . ASP A 1 500 ? 31.914 -4.641 -36.866 1.00 77.94 500 ASP A CA 1
ATOM 4072 C C . ASP A 1 500 ? 30.947 -5.759 -36.435 1.00 77.94 500 ASP A C 1
ATOM 4074 O O . ASP A 1 500 ? 30.334 -5.719 -35.364 1.00 77.94 500 ASP A O 1
ATOM 4078 N N . ALA A 1 501 ? 30.766 -6.742 -37.322 1.00 74.12 501 ALA A N 1
ATOM 4079 C CA . ALA A 1 501 ? 29.802 -7.823 -37.135 1.00 74.12 501 ALA A CA 1
ATOM 4080 C C . ALA A 1 501 ? 30.151 -8.722 -35.936 1.00 74.12 501 ALA A C 1
ATOM 4082 O O . ALA A 1 501 ? 29.248 -9.146 -35.213 1.00 74.12 501 ALA A O 1
ATOM 4083 N N . ASP A 1 502 ? 31.443 -8.955 -35.695 1.00 74.12 502 ASP A N 1
ATOM 4084 C CA . ASP A 1 502 ? 31.929 -9.802 -34.605 1.00 74.12 502 ASP A CA 1
ATOM 4085 C C . ASP A 1 502 ? 31.639 -9.161 -33.241 1.00 74.12 502 ASP A C 1
ATOM 4087 O O . ASP A 1 502 ? 31.122 -9.817 -32.335 1.00 74.12 502 ASP A O 1
ATOM 4091 N N . LEU A 1 503 ? 31.909 -7.862 -33.071 1.00 73.44 503 LEU A N 1
ATOM 4092 C CA . LEU A 1 503 ? 31.579 -7.149 -31.838 1.00 73.44 503 LEU A CA 1
ATOM 4093 C C . LEU A 1 503 ? 30.061 -7.082 -31.630 1.00 73.44 503 LEU A C 1
ATOM 4095 O O . LEU A 1 503 ? 29.577 -7.276 -30.512 1.00 73.44 503 LEU A O 1
ATOM 4099 N N . LEU A 1 504 ? 29.303 -6.871 -32.709 1.00 72.25 504 LEU A N 1
ATOM 4100 C CA . LEU A 1 504 ? 27.847 -6.847 -32.662 1.00 72.25 504 LEU A CA 1
ATOM 4101 C C . LEU A 1 504 ? 27.266 -8.190 -32.198 1.00 72.25 504 LEU A C 1
ATOM 4103 O O . LEU A 1 504 ? 26.366 -8.209 -31.361 1.00 72.25 504 LEU A O 1
ATOM 4107 N N . GLU A 1 505 ? 27.791 -9.318 -32.677 1.00 74.31 505 GLU A N 1
ATOM 4108 C CA . GLU A 1 505 ? 27.326 -10.645 -32.267 1.00 74.31 505 GLU A CA 1
ATOM 4109 C C . GLU A 1 505 ? 27.483 -10.883 -30.758 1.00 74.31 505 GLU A C 1
ATOM 4111 O O . GLU A 1 505 ? 26.596 -11.463 -30.128 1.00 74.31 505 GLU A O 1
ATOM 4116 N N . ASN A 1 506 ? 28.559 -10.361 -30.163 1.00 69.44 506 ASN A N 1
ATOM 4117 C CA . ASN A 1 506 ? 28.842 -10.505 -28.735 1.00 69.44 506 ASN A CA 1
ATOM 4118 C C . ASN A 1 506 ? 27.905 -9.682 -27.833 1.00 69.44 506 ASN A C 1
ATOM 4120 O O . ASN A 1 506 ? 27.667 -10.086 -26.695 1.00 69.44 506 ASN A O 1
ATOM 4124 N N . TYR A 1 507 ? 27.379 -8.547 -28.313 1.00 67.50 507 TYR A N 1
ATOM 4125 C CA . TYR A 1 507 ? 26.690 -7.570 -27.458 1.00 67.50 507 TYR A CA 1
ATOM 4126 C C . TYR A 1 507 ? 25.261 -7.207 -27.885 1.00 67.50 507 TYR A C 1
ATOM 4128 O O . TYR A 1 507 ? 24.546 -6.610 -27.083 1.00 67.50 507 TYR A O 1
ATOM 4136 N N . LYS A 1 508 ? 24.788 -7.599 -29.079 1.00 66.88 508 LYS A N 1
ATOM 4137 C CA . LYS A 1 508 ? 23.442 -7.258 -29.599 1.00 66.88 508 LYS A CA 1
ATOM 4138 C C . LYS A 1 508 ? 22.288 -7.638 -28.666 1.00 66.88 508 LYS A C 1
ATOM 4140 O O . LYS A 1 508 ? 21.297 -6.923 -28.599 1.00 66.88 508 LYS A O 1
ATOM 4145 N N . HIS A 1 509 ? 22.421 -8.732 -27.914 1.00 66.38 509 HIS A N 1
ATOM 4146 C CA . HIS A 1 509 ? 21.393 -9.207 -26.978 1.00 66.38 509 HIS A CA 1
ATOM 4147 C C . HIS A 1 509 ? 21.225 -8.306 -25.749 1.00 66.38 509 HIS A C 1
ATOM 4149 O O . HIS A 1 509 ? 20.209 -8.386 -25.060 1.00 66.38 509 HIS A O 1
ATOM 4155 N N . SER A 1 510 ? 22.201 -7.435 -25.502 1.00 63.47 510 SER A N 1
ATOM 4156 C CA . SER A 1 510 ? 22.161 -6.434 -24.445 1.00 63.47 510 SER A CA 1
ATOM 4157 C C . SER A 1 510 ? 21.390 -5.180 -24.857 1.00 63.47 510 SER A C 1
ATOM 4159 O O . SER A 1 510 ? 21.253 -4.292 -24.028 1.00 63.47 510 SER A O 1
ATOM 4161 N N . PHE A 1 511 ? 20.887 -5.082 -26.094 1.00 65.44 511 PHE A N 1
ATOM 4162 C CA . PHE A 1 511 ? 20.169 -3.910 -26.601 1.00 65.44 511 PHE A CA 1
ATOM 4163 C C . PHE A 1 511 ? 18.768 -4.279 -27.084 1.00 65.44 511 PHE A C 1
ATOM 4165 O O . PHE A 1 511 ? 18.578 -5.245 -27.830 1.00 65.44 511 PHE A O 1
ATOM 4172 N N . LYS A 1 512 ? 17.779 -3.485 -26.681 1.00 62.19 512 LYS A N 1
ATOM 4173 C CA . LYS A 1 512 ? 16.371 -3.676 -27.033 1.00 62.19 512 LYS A CA 1
ATOM 4174 C C . LYS A 1 512 ? 15.669 -2.343 -27.288 1.00 62.19 512 LYS A C 1
ATOM 4176 O O . LYS A 1 512 ? 16.194 -1.304 -26.917 1.00 62.19 512 LYS A O 1
ATOM 4181 N N . LEU A 1 513 ? 14.507 -2.375 -27.934 1.00 57.75 513 LEU A N 1
ATOM 4182 C CA . LEU A 1 513 ? 13.650 -1.213 -28.166 1.00 57.75 513 LEU A CA 1
ATOM 4183 C C . LEU A 1 513 ? 12.469 -1.206 -27.199 1.00 57.75 513 LEU A C 1
ATOM 4185 O O . LEU A 1 513 ? 11.790 -2.230 -27.048 1.00 57.75 513 LEU A O 1
ATOM 4189 N N . ASP A 1 514 ? 12.207 -0.043 -26.607 1.00 57.84 514 ASP A N 1
ATOM 4190 C CA . ASP A 1 514 ? 10.958 0.228 -25.897 1.00 57.84 514 ASP A CA 1
ATOM 4191 C C . ASP A 1 514 ? 9.788 0.514 -26.865 1.00 57.84 514 ASP A C 1
ATOM 4193 O O . ASP A 1 514 ? 9.912 0.453 -28.095 1.00 57.84 514 ASP A O 1
ATOM 4197 N N . GLU A 1 515 ? 8.620 0.823 -26.303 1.00 57.59 515 GLU A N 1
ATOM 4198 C CA . GLU A 1 515 ? 7.419 1.196 -27.058 1.00 57.59 515 GLU A CA 1
ATOM 4199 C C . GLU A 1 515 ? 7.564 2.505 -27.859 1.00 57.59 515 GLU A C 1
ATOM 4201 O O . GLU A 1 515 ? 6.917 2.664 -28.897 1.00 57.59 515 GLU A O 1
ATOM 4206 N N . ASN A 1 516 ? 8.464 3.400 -27.440 1.00 57.62 516 ASN A N 1
ATOM 4207 C CA . ASN A 1 516 ? 8.778 4.666 -28.104 1.00 57.62 516 ASN A CA 1
ATOM 4208 C C . ASN A 1 516 ? 9.884 4.527 -29.164 1.00 57.62 516 ASN A C 1
ATOM 4210 O O . ASN A 1 516 ? 10.225 5.510 -29.824 1.00 57.62 516 ASN A O 1
ATOM 4214 N N . LYS A 1 517 ? 10.404 3.308 -29.380 1.00 59.62 517 LYS A N 1
ATOM 4215 C CA . LYS A 1 517 ? 11.566 3.005 -30.234 1.00 59.62 517 LYS A CA 1
ATOM 4216 C C . LYS A 1 517 ? 12.875 3.618 -29.719 1.00 59.62 517 LYS A C 1
ATOM 4218 O O . LYS A 1 517 ? 13.805 3.828 -30.499 1.00 59.62 517 LYS A O 1
ATOM 4223 N N . GLU A 1 518 ? 12.962 3.880 -28.423 1.00 54.84 518 GLU A N 1
ATOM 4224 C CA . GLU A 1 518 ? 14.199 4.253 -27.747 1.00 54.84 518 GLU A CA 1
ATOM 4225 C C . GLU A 1 518 ? 15.025 2.999 -27.420 1.00 54.84 518 GLU A C 1
ATOM 4227 O O . GLU A 1 518 ? 14.488 1.912 -27.191 1.00 54.84 518 GLU A O 1
ATOM 4232 N N . VAL A 1 519 ? 16.356 3.133 -27.441 1.00 55.97 519 VAL A N 1
ATOM 4233 C CA . VAL A 1 519 ? 17.284 2.018 -27.196 1.00 55.97 519 VAL A CA 1
ATOM 4234 C C . VAL A 1 519 ? 17.460 1.814 -25.693 1.00 55.97 519 VAL A C 1
ATOM 4236 O O . VAL A 1 519 ? 18.043 2.651 -25.008 1.00 55.97 519 VAL A O 1
ATOM 4239 N N . CYS A 1 520 ? 17.020 0.666 -25.193 1.00 51.91 520 CYS A N 1
ATOM 4240 C CA . CYS A 1 520 ? 17.258 0.196 -23.835 1.00 51.91 520 CYS A CA 1
ATOM 4241 C C . CYS A 1 520 ? 18.458 -0.752 -23.790 1.00 51.91 520 CYS A C 1
ATOM 4243 O O . CYS A 1 520 ? 18.619 -1.611 -24.661 1.00 51.91 520 CYS A O 1
ATOM 4245 N N . VAL A 1 521 ? 19.258 -0.652 -22.728 1.00 56.41 521 VAL A N 1
ATOM 4246 C CA . VAL A 1 521 ? 20.429 -1.508 -22.505 1.00 56.41 521 VAL A CA 1
ATOM 4247 C C . VAL A 1 521 ? 20.200 -2.407 -21.293 1.00 56.41 521 VAL A C 1
ATOM 4249 O O . VAL A 1 521 ? 19.698 -1.956 -20.266 1.00 56.41 521 VAL A O 1
ATOM 4252 N N . ALA A 1 522 ? 20.565 -3.681 -21.413 1.00 50.38 522 ALA A N 1
ATOM 4253 C CA . ALA A 1 522 ? 20.471 -4.660 -20.343 1.00 50.38 522 ALA A CA 1
ATOM 4254 C C . ALA A 1 522 ? 21.342 -4.235 -19.153 1.00 50.38 522 ALA A C 1
ATOM 4256 O O . ALA A 1 522 ? 22.554 -4.047 -19.276 1.00 50.38 522 ALA A O 1
ATOM 4257 N N . LEU A 1 523 ? 20.725 -4.135 -17.981 1.00 49.31 523 LEU A N 1
ATOM 4258 C CA . LEU A 1 523 ? 21.426 -4.010 -16.710 1.00 49.31 523 LEU A CA 1
ATOM 4259 C C . LEU A 1 523 ? 21.780 -5.424 -16.238 1.00 49.31 523 LEU A C 1
ATOM 4261 O O . LEU A 1 523 ? 20.909 -6.159 -15.772 1.00 49.31 523 LEU A O 1
ATOM 4265 N N . PHE A 1 524 ? 23.035 -5.850 -16.391 1.00 43.47 524 PHE A N 1
ATOM 4266 C CA . PHE A 1 524 ? 23.459 -7.154 -15.876 1.00 43.47 524 PHE A CA 1
ATOM 4267 C C . PHE A 1 524 ? 23.906 -7.051 -14.415 1.00 43.47 524 PHE A C 1
ATOM 4269 O O . PHE A 1 524 ? 24.878 -6.369 -14.096 1.00 43.47 524 PHE A O 1
ATOM 4276 N N . ASN A 1 525 ? 23.228 -7.802 -13.544 1.00 41.19 525 ASN A N 1
ATOM 4277 C CA . ASN A 1 525 ? 23.696 -8.135 -12.201 1.00 41.19 525 ASN A CA 1
ATOM 4278 C C . ASN A 1 525 ? 24.569 -9.403 -12.259 1.00 41.19 525 ASN A C 1
ATOM 4280 O O . ASN A 1 525 ? 24.213 -10.389 -12.916 1.00 41.19 525 ASN A O 1
ATOM 4284 N N . ALA A 1 526 ? 25.704 -9.390 -11.562 1.00 30.62 526 ALA A N 1
ATOM 4285 C CA . ALA A 1 526 ? 26.478 -10.589 -11.297 1.00 30.62 526 ALA A CA 1
ATOM 4286 C C . ALA A 1 526 ? 25.662 -11.518 -10.382 1.00 30.62 526 ALA A C 1
ATOM 4288 O O . ALA A 1 526 ? 25.296 -11.170 -9.262 1.00 30.62 526 ALA A O 1
ATOM 4289 N N . LYS A 1 527 ? 25.322 -12.717 -10.867 1.00 31.22 527 LYS A N 1
ATOM 4290 C CA . LYS A 1 527 ? 24.700 -13.767 -10.048 1.00 31.22 527 LYS A CA 1
ATOM 4291 C C . LYS A 1 527 ? 25.672 -14.149 -8.925 1.00 31.22 527 LYS A C 1
ATOM 4293 O O . LYS A 1 527 ? 26.536 -14.990 -9.150 1.00 31.22 527 LYS A O 1
ATOM 4298 N N . GLY A 1 528 ? 25.520 -13.545 -7.747 1.00 31.09 528 GLY A N 1
ATOM 4299 C CA . GLY A 1 528 ? 26.453 -13.818 -6.657 1.00 31.09 528 GLY A CA 1
ATOM 4300 C C . GLY A 1 528 ? 26.201 -13.179 -5.297 1.00 31.09 528 GLY A C 1
ATOM 4301 O O . GLY A 1 528 ? 26.793 -13.661 -4.347 1.00 31.09 528 GLY A O 1
ATOM 4302 N N . ASN A 1 529 ? 25.343 -12.165 -5.114 1.00 30.78 529 ASN A N 1
ATOM 4303 C CA . ASN A 1 529 ? 25.139 -11.645 -3.754 1.00 30.78 529 ASN A CA 1
ATOM 4304 C C . ASN A 1 529 ? 23.792 -10.938 -3.555 1.00 30.78 529 ASN A C 1
ATOM 4306 O O . ASN A 1 529 ? 23.521 -9.890 -4.135 1.00 30.78 529 ASN A O 1
ATOM 4310 N N . LYS A 1 530 ? 22.947 -11.504 -2.682 1.00 32.41 530 LYS A N 1
ATOM 4311 C CA . LYS A 1 530 ? 21.650 -10.936 -2.260 1.00 32.41 530 LYS A CA 1
ATOM 4312 C C . LYS A 1 530 ? 21.793 -9.631 -1.455 1.00 32.41 530 LYS A C 1
ATOM 4314 O O . LYS A 1 530 ? 20.794 -8.953 -1.241 1.00 32.41 530 LYS A O 1
ATOM 4319 N N . THR A 1 531 ? 22.999 -9.287 -1.005 1.00 27.98 531 THR A N 1
ATOM 4320 C CA . THR A 1 531 ? 23.197 -8.347 0.109 1.00 27.98 531 THR A CA 1
ATOM 4321 C C . THR A 1 531 ? 23.486 -6.903 -0.319 1.00 27.98 531 THR A C 1
ATOM 4323 O O . THR A 1 531 ? 23.099 -5.985 0.388 1.00 27.98 531 THR A O 1
ATOM 4326 N N . ALA A 1 532 ? 24.079 -6.649 -1.490 1.00 28.94 532 ALA A N 1
ATOM 4327 C CA . ALA A 1 532 ? 24.488 -5.281 -1.861 1.00 28.94 532 ALA A CA 1
ATOM 4328 C C . ALA A 1 532 ? 23.415 -4.431 -2.565 1.00 28.94 532 ALA A C 1
ATOM 4330 O O . ALA A 1 532 ? 23.651 -3.270 -2.877 1.00 28.94 532 ALA A O 1
ATOM 4331 N N . MET A 1 533 ? 22.226 -4.985 -2.811 1.00 36.44 533 MET A N 1
ATOM 4332 C CA . MET A 1 533 ? 21.141 -4.288 -3.520 1.00 36.44 533 MET A CA 1
ATOM 4333 C C . MET A 1 533 ? 20.051 -3.740 -2.588 1.00 36.44 533 MET A C 1
ATOM 4335 O O . MET A 1 533 ? 19.107 -3.114 -3.069 1.00 36.44 533 MET A O 1
ATOM 4339 N N . GLN A 1 534 ? 20.155 -3.936 -1.267 1.00 30.05 534 GLN A N 1
ATOM 4340 C CA . GLN A 1 534 ? 19.202 -3.323 -0.331 1.00 30.05 534 GLN A CA 1
ATOM 4341 C C . GLN A 1 534 ? 19.379 -1.795 -0.241 1.00 30.05 534 GLN A C 1
ATOM 4343 O O . GLN A 1 534 ? 18.386 -1.093 -0.060 1.00 30.05 534 GLN A O 1
ATOM 4348 N N . GLU A 1 535 ? 20.577 -1.257 -0.498 1.00 26.48 535 GLU A N 1
ATOM 4349 C CA . GLU A 1 535 ? 20.853 0.182 -0.340 1.00 26.48 535 GLU A CA 1
ATOM 4350 C C . GLU A 1 535 ? 20.570 1.049 -1.585 1.00 26.48 535 GLU A C 1
ATOM 4352 O O . GLU A 1 535 ? 20.348 2.245 -1.442 1.00 26.48 535 GLU A O 1
ATOM 4357 N N . ILE A 1 536 ? 20.451 0.484 -2.796 1.00 30.03 536 ILE A N 1
ATOM 4358 C CA . ILE A 1 536 ? 20.121 1.266 -4.018 1.00 30.03 536 ILE A CA 1
ATOM 4359 C C . ILE A 1 536 ? 18.592 1.418 -4.211 1.00 30.03 536 ILE A C 1
ATOM 4361 O O . ILE A 1 536 ? 18.105 2.126 -5.090 1.00 30.03 536 ILE A O 1
ATOM 4365 N N . SER A 1 537 ? 17.790 0.804 -3.336 1.00 29.42 537 SER A N 1
ATOM 4366 C CA . SER A 1 537 ? 16.322 0.808 -3.410 1.00 29.42 537 SER A CA 1
ATOM 4367 C C . SER A 1 537 ? 15.641 2.152 -3.077 1.00 29.42 537 SER A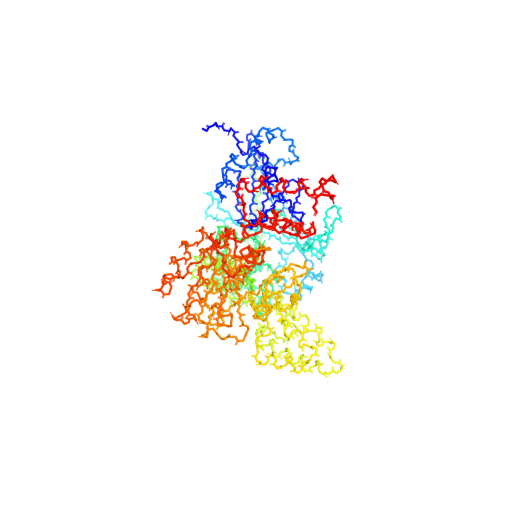 C 1
ATOM 4369 O O . SER A 1 537 ? 14.414 2.234 -3.140 1.00 29.42 537 SER A O 1
ATOM 4371 N N . ALA A 1 538 ? 16.403 3.212 -2.786 1.00 25.11 538 ALA A N 1
ATOM 4372 C CA . ALA A 1 538 ? 15.876 4.524 -2.397 1.00 25.11 538 ALA A CA 1
ATOM 4373 C C . ALA A 1 538 ? 15.631 5.517 -3.552 1.00 25.11 538 ALA A C 1
ATOM 4375 O O . ALA A 1 538 ? 15.002 6.544 -3.322 1.00 25.11 538 ALA A O 1
ATOM 4376 N N . LEU A 1 539 ? 16.059 5.235 -4.785 1.00 28.00 539 LEU A N 1
ATOM 4377 C CA . LEU A 1 539 ? 15.889 6.161 -5.912 1.00 28.00 539 LEU A CA 1
ATOM 4378 C C . LEU A 1 539 ? 14.976 5.542 -6.955 1.00 28.00 539 LEU A C 1
ATOM 4380 O O . LEU A 1 539 ? 15.375 4.630 -7.678 1.00 28.00 539 LEU A O 1
ATOM 4384 N N . ASN A 1 540 ? 13.716 5.978 -6.998 1.00 26.45 540 ASN A N 1
ATOM 4385 C CA . ASN A 1 540 ? 12.815 5.568 -8.064 1.00 26.45 540 ASN A CA 1
ATOM 4386 C C . ASN A 1 540 ? 11.572 6.453 -8.163 1.00 26.45 540 ASN A C 1
ATOM 4388 O O . ASN A 1 540 ? 10.504 6.076 -7.679 1.00 26.45 540 ASN A O 1
ATOM 4392 N N . HIS A 1 541 ? 11.687 7.540 -8.923 1.00 24.92 541 HIS A N 1
ATOM 4393 C CA . HIS A 1 541 ? 10.610 8.071 -9.756 1.00 24.92 541 HIS A CA 1
ATOM 4394 C C . HIS A 1 541 ? 11.172 8.964 -10.871 1.00 24.92 541 HIS A C 1
ATOM 4396 O O . HIS A 1 541 ? 11.069 10.178 -10.790 1.00 24.92 541 HIS A O 1
ATOM 4402 N N . SER A 1 542 ? 11.669 8.392 -11.964 1.00 24.44 542 SER A N 1
ATOM 4403 C CA . SER A 1 542 ? 11.705 9.109 -13.244 1.00 24.44 542 SER A CA 1
ATOM 4404 C C . SER A 1 542 ? 11.971 8.144 -14.395 1.00 24.44 542 SER A C 1
ATOM 4406 O O . SER A 1 542 ? 12.391 7.004 -14.207 1.00 24.44 542 SER A O 1
ATOM 4408 N N . LYS A 1 543 ? 11.747 8.640 -15.609 1.00 28.44 543 LYS A N 1
ATOM 4409 C CA . LYS A 1 543 ? 12.258 8.093 -16.869 1.00 28.44 543 LYS A CA 1
ATOM 4410 C C . LYS A 1 543 ? 13.805 8.085 -16.945 1.00 28.44 543 LYS A C 1
ATOM 4412 O O . LYS A 1 543 ? 14.350 7.969 -18.034 1.00 28.44 543 LYS A O 1
ATOM 4417 N N . ASP A 1 544 ? 14.520 8.179 -15.823 1.00 32.66 544 ASP A N 1
ATOM 4418 C CA . ASP A 1 544 ? 15.969 8.037 -15.743 1.00 32.66 544 ASP A CA 1
ATOM 4419 C C . ASP A 1 544 ? 16.345 6.620 -15.292 1.00 32.66 544 ASP A C 1
ATOM 4421 O O . ASP A 1 544 ? 16.794 6.408 -14.169 1.00 32.66 544 ASP A O 1
ATOM 4425 N N . ILE A 1 545 ? 16.315 5.646 -16.207 1.00 36.06 545 ILE A N 1
ATOM 4426 C CA . ILE A 1 545 ? 17.382 4.629 -16.167 1.00 36.06 545 ILE A CA 1
ATOM 4427 C C . ILE A 1 545 ? 18.618 5.279 -16.806 1.00 36.06 545 ILE A C 1
ATOM 4429 O O . ILE A 1 545 ? 19.092 4.895 -17.870 1.00 36.06 545 ILE A O 1
ATOM 4433 N N . LYS A 1 546 ? 19.099 6.346 -16.168 1.00 43.28 546 LYS A N 1
ATOM 4434 C CA . LYS A 1 546 ? 20.488 6.772 -16.241 1.00 43.28 546 LYS A CA 1
ATOM 4435 C C . LYS A 1 546 ? 21.147 6.134 -15.030 1.00 43.28 546 LYS A C 1
ATOM 4437 O O . LYS A 1 546 ? 20.540 6.087 -13.968 1.00 43.28 546 LYS A O 1
ATOM 4442 N N . ASN A 1 547 ? 22.380 5.684 -15.208 1.00 54.53 547 ASN A N 1
ATOM 4443 C CA . ASN A 1 547 ? 23.293 5.177 -14.181 1.00 54.53 547 ASN A CA 1
ATOM 4444 C C . ASN A 1 547 ? 23.495 3.658 -14.247 1.00 54.53 547 ASN A C 1
ATOM 4446 O O . ASN A 1 547 ? 22.854 2.852 -13.584 1.00 54.53 547 ASN A O 1
ATOM 4450 N N . ILE A 1 548 ? 24.534 3.350 -15.025 1.00 47.22 548 ILE A N 1
ATOM 4451 C CA . ILE A 1 548 ? 25.276 2.103 -15.163 1.00 47.22 548 ILE A CA 1
ATOM 4452 C C . ILE A 1 548 ? 24.694 1.100 -16.148 1.00 47.22 548 ILE A C 1
ATOM 4454 O O . ILE A 1 548 ? 23.731 0.424 -15.840 1.00 47.22 548 ILE A O 1
ATOM 4458 N N . SER A 1 549 ? 25.328 0.921 -17.307 1.00 54.81 549 SER A N 1
ATOM 4459 C CA . SER A 1 549 ? 25.001 -0.184 -18.220 1.00 54.81 549 SER A CA 1
ATOM 4460 C C . SER A 1 549 ? 26.136 -1.188 -18.244 1.00 54.81 549 SER A C 1
ATOM 4462 O O . SER A 1 549 ? 27.295 -0.804 -18.359 1.00 54.81 549 SER A O 1
ATOM 4464 N N . VAL A 1 550 ? 25.821 -2.475 -18.188 1.00 57.56 550 VAL A N 1
ATOM 4465 C CA . VAL A 1 550 ? 26.836 -3.528 -18.231 1.00 57.56 550 VAL A CA 1
ATOM 4466 C C . VAL A 1 550 ? 26.650 -4.301 -19.521 1.00 57.56 550 VAL A C 1
ATOM 4468 O O . VAL A 1 550 ? 25.564 -4.804 -19.773 1.00 57.56 550 VAL A O 1
ATOM 4471 N N . LEU A 1 551 ? 27.687 -4.424 -20.343 1.00 64.19 551 LEU A N 1
ATOM 4472 C CA . LEU A 1 551 ? 27.657 -5.306 -21.504 1.00 64.19 551 LEU A CA 1
ATOM 4473 C C . LEU A 1 551 ? 28.591 -6.481 -21.262 1.00 64.19 551 LEU A C 1
ATOM 4475 O O . LEU A 1 551 ? 29.761 -6.310 -20.921 1.00 64.19 551 LEU A O 1
ATOM 4479 N N . LYS A 1 552 ? 28.078 -7.684 -21.486 1.00 63.19 552 LYS A N 1
ATOM 4480 C CA . LYS A 1 552 ? 28.833 -8.925 -21.366 1.00 63.19 552 LYS A CA 1
ATOM 4481 C C . LYS A 1 552 ? 28.437 -9.863 -22.495 1.00 63.19 552 LYS A C 1
ATOM 4483 O O . LYS A 1 552 ? 27.259 -9.922 -22.844 1.00 63.19 552 LYS A O 1
ATOM 4488 N N . ASN A 1 553 ? 29.387 -10.643 -23.007 1.00 64.62 553 ASN A N 1
ATOM 4489 C CA . ASN A 1 553 ? 29.031 -11.779 -23.847 1.00 64.62 553 ASN A CA 1
ATOM 4490 C C . ASN A 1 553 ? 28.159 -12.768 -23.031 1.00 64.62 553 ASN A C 1
ATOM 4492 O O . ASN A 1 553 ? 28.576 -13.201 -21.948 1.00 64.62 553 ASN A O 1
ATOM 4496 N N . PRO A 1 554 ? 26.967 -13.153 -23.529 1.00 57.41 554 PRO A N 1
ATOM 4497 C CA . PRO A 1 554 ? 26.011 -13.980 -22.786 1.00 57.41 554 PRO A CA 1
ATOM 4498 C C . PRO A 1 554 ? 26.534 -15.382 -22.434 1.00 57.41 554 PRO A C 1
ATOM 4500 O O . PRO A 1 554 ? 26.049 -15.996 -21.487 1.00 57.41 554 PRO A O 1
ATOM 4503 N N . THR A 1 555 ? 27.524 -15.889 -23.170 1.00 60.12 555 THR A N 1
ATOM 4504 C CA . THR A 1 555 ? 28.100 -17.232 -22.983 1.00 60.12 555 THR A CA 1
ATOM 4505 C C . THR A 1 555 ? 29.296 -17.265 -22.030 1.00 60.12 555 THR A C 1
ATOM 4507 O O . THR A 1 555 ? 29.677 -18.332 -21.545 1.00 60.12 555 THR A O 1
ATOM 4510 N N . THR A 1 556 ? 29.880 -16.109 -21.715 1.00 62.94 556 THR A N 1
ATOM 4511 C CA . THR A 1 556 ? 31.078 -16.022 -20.873 1.00 62.94 556 THR A CA 1
ATOM 4512 C C . THR A 1 556 ? 30.697 -16.098 -19.395 1.00 62.94 556 THR A C 1
ATOM 4514 O O . THR A 1 556 ? 29.724 -15.484 -18.960 1.00 62.94 556 THR A O 1
ATOM 4517 N N . LYS A 1 557 ? 31.450 -16.829 -18.569 1.00 63.72 557 LYS A N 1
ATOM 4518 C CA . LYS A 1 557 ? 31.268 -16.827 -17.104 1.00 63.72 557 LYS A CA 1
ATOM 4519 C C . LYS A 1 557 ? 32.033 -15.659 -16.457 1.00 63.72 557 LYS A C 1
ATOM 4521 O O . LYS A 1 557 ? 32.937 -15.111 -17.071 1.00 63.72 557 LYS A O 1
ATOM 4526 N N . LEU A 1 558 ? 31.627 -15.207 -15.265 1.00 62.09 558 LEU A N 1
ATOM 4527 C CA . LEU A 1 558 ? 32.241 -14.029 -14.612 1.00 62.09 558 LEU A CA 1
ATOM 4528 C C . LEU A 1 558 ? 33.703 -14.260 -14.206 1.00 62.09 558 LEU A C 1
ATOM 4530 O O . LEU A 1 558 ? 34.538 -13.387 -14.400 1.00 62.09 558 LEU A O 1
ATOM 4534 N N . ASP A 1 559 ? 34.016 -15.459 -13.731 1.00 63.88 559 ASP A N 1
ATOM 4535 C CA . ASP A 1 559 ? 35.362 -15.931 -13.392 1.00 63.88 559 ASP A CA 1
ATOM 4536 C C . ASP A 1 559 ? 36.299 -16.039 -14.608 1.00 63.88 559 ASP A C 1
ATOM 4538 O O . ASP A 1 559 ? 37.519 -16.052 -14.456 1.00 63.88 559 ASP A O 1
ATOM 4542 N N . HIS A 1 560 ? 35.744 -16.082 -15.821 1.00 70.62 560 HIS A N 1
ATOM 4543 C CA . HIS A 1 560 ? 36.495 -16.087 -17.078 1.00 70.62 560 HIS A CA 1
ATOM 4544 C C . HIS A 1 560 ? 36.723 -14.682 -17.660 1.00 70.62 560 HIS A C 1
ATOM 4546 O O . HIS A 1 560 ? 37.396 -14.547 -18.686 1.00 70.62 560 HIS A O 1
ATOM 4552 N N . ILE A 1 561 ? 36.182 -13.632 -17.031 1.00 73.00 561 ILE A N 1
ATOM 4553 C CA . ILE A 1 561 ? 36.443 -12.250 -17.438 1.00 73.00 561 ILE A CA 1
ATOM 4554 C C . ILE A 1 561 ? 37.908 -11.920 -17.151 1.00 73.00 561 ILE A C 1
ATOM 4556 O O . ILE A 1 561 ? 38.388 -12.069 -16.032 1.00 73.00 561 ILE A O 1
ATOM 4560 N N . LYS A 1 562 ? 38.620 -11.463 -18.184 1.00 79.50 562 LYS A N 1
ATOM 4561 C CA . LYS A 1 562 ? 40.044 -11.094 -18.105 1.00 79.50 562 LYS A CA 1
ATOM 4562 C C . LYS A 1 562 ? 40.255 -9.586 -18.068 1.00 79.50 562 LYS A C 1
ATOM 4564 O O . LYS A 1 562 ? 41.314 -9.124 -17.642 1.00 79.50 562 LYS A O 1
ATOM 4569 N N . GLN A 1 563 ? 39.258 -8.816 -18.500 1.00 83.81 563 GLN A N 1
ATOM 4570 C CA . GLN A 1 563 ? 39.332 -7.362 -18.527 1.00 83.81 563 GLN A CA 1
ATOM 4571 C C . GLN A 1 563 ? 37.971 -6.695 -18.323 1.00 83.81 563 GLN A C 1
ATOM 4573 O O . GLN A 1 563 ? 36.949 -7.170 -18.821 1.00 83.81 563 GLN A O 1
ATOM 4578 N N . ILE A 1 564 ? 37.980 -5.572 -17.606 1.00 77.81 564 ILE A N 1
ATOM 4579 C CA . ILE A 1 564 ? 36.820 -4.706 -17.396 1.00 77.81 564 ILE A CA 1
ATOM 4580 C C . ILE A 1 564 ? 37.104 -3.360 -18.047 1.00 77.81 564 ILE A C 1
ATOM 4582 O O . ILE A 1 564 ? 38.102 -2.716 -17.730 1.00 77.81 564 ILE A O 1
ATOM 4586 N N . ILE A 1 565 ? 36.212 -2.931 -18.931 1.00 79.12 565 ILE A N 1
ATOM 4587 C CA . ILE A 1 565 ? 36.285 -1.656 -19.637 1.00 79.12 565 ILE A CA 1
ATOM 4588 C C . ILE A 1 565 ? 35.233 -0.736 -19.042 1.00 79.12 565 ILE A C 1
ATOM 4590 O O . ILE A 1 565 ? 34.041 -0.980 -19.201 1.00 79.12 565 ILE A O 1
ATOM 4594 N N . ILE A 1 566 ? 35.670 0.324 -18.370 1.00 76.00 566 ILE A N 1
ATOM 4595 C CA . ILE A 1 566 ? 34.778 1.331 -17.801 1.00 76.00 566 ILE A CA 1
ATOM 4596 C C . ILE A 1 566 ? 34.751 2.543 -18.730 1.00 76.00 566 ILE A C 1
ATOM 4598 O O . ILE A 1 566 ? 35.802 3.120 -19.014 1.00 76.00 566 ILE A O 1
ATOM 4602 N N . ALA A 1 567 ? 33.569 2.937 -19.198 1.00 72.81 567 ALA A N 1
ATOM 4603 C CA . ALA A 1 567 ? 33.386 4.089 -20.083 1.00 72.81 567 ALA A CA 1
ATOM 4604 C C . ALA A 1 567 ? 32.209 4.962 -19.646 1.00 72.81 567 ALA A C 1
ATOM 4606 O O . ALA A 1 567 ? 31.421 4.573 -18.797 1.00 72.81 567 ALA A O 1
ATOM 4607 N N . ASN A 1 568 ? 32.059 6.139 -20.244 1.00 67.50 568 ASN A N 1
ATOM 4608 C CA . ASN A 1 568 ? 30.929 7.035 -19.981 1.00 67.50 568 ASN A CA 1
ATOM 4609 C C . ASN A 1 568 ? 29.613 6.594 -20.655 1.00 67.50 568 ASN A C 1
ATOM 4611 O O . ASN A 1 568 ? 28.540 6.887 -20.150 1.00 67.50 568 ASN A O 1
ATOM 4615 N N . ASP A 1 569 ? 29.686 5.867 -21.771 1.00 66.94 569 ASP A N 1
ATOM 4616 C CA . ASP A 1 569 ? 28.533 5.395 -22.552 1.00 66.94 569 ASP A CA 1
ATOM 4617 C C . ASP A 1 569 ? 28.853 4.035 -23.215 1.00 66.94 569 ASP A C 1
ATOM 4619 O O . ASP A 1 569 ? 30.014 3.810 -23.592 1.00 66.94 569 ASP A O 1
ATOM 4623 N N . PRO A 1 570 ? 27.873 3.124 -23.397 1.00 67.62 570 PRO A N 1
ATOM 4624 C CA . PRO A 1 570 ? 28.102 1.809 -24.001 1.00 67.62 570 PRO A CA 1
ATOM 4625 C C . PRO A 1 570 ? 28.642 1.879 -25.436 1.00 67.62 570 PRO A C 1
ATOM 4627 O O . PRO A 1 570 ? 29.519 1.101 -25.807 1.00 67.62 570 PRO A O 1
ATOM 4630 N N . THR A 1 571 ? 28.184 2.841 -26.238 1.00 71.00 571 THR A N 1
ATOM 4631 C CA . THR A 1 571 ? 28.645 3.051 -27.621 1.00 71.00 571 THR A CA 1
ATOM 4632 C C . THR A 1 571 ? 30.111 3.458 -27.652 1.00 71.00 571 THR A C 1
ATOM 4634 O O . THR A 1 571 ? 30.876 3.011 -28.510 1.00 71.00 571 THR A O 1
ATOM 4637 N N . ASN A 1 572 ? 30.513 4.299 -26.697 1.00 73.88 572 ASN A N 1
ATOM 4638 C CA . ASN A 1 572 ? 31.884 4.770 -26.587 1.00 73.88 572 ASN A CA 1
ATOM 4639 C C . ASN A 1 572 ? 32.831 3.622 -26.203 1.00 73.88 572 ASN A C 1
ATOM 4641 O O . ASN A 1 572 ? 33.900 3.486 -26.794 1.00 73.88 572 ASN A O 1
ATOM 4645 N N . ALA A 1 573 ? 32.405 2.745 -25.287 1.00 74.69 573 ALA A N 1
ATOM 4646 C CA . ALA A 1 573 ? 33.157 1.545 -24.923 1.00 74.69 573 ALA A CA 1
ATOM 4647 C C . ALA A 1 573 ? 33.308 0.555 -26.085 1.00 74.69 573 ALA A C 1
ATOM 4649 O O . ALA A 1 573 ? 34.403 0.053 -26.326 1.00 74.69 573 ALA A O 1
ATOM 4650 N N . LEU A 1 574 ? 32.226 0.283 -26.822 1.00 76.81 574 LEU A N 1
ATOM 4651 C CA . LEU A 1 574 ? 32.277 -0.609 -27.984 1.00 76.81 574 LEU A CA 1
ATOM 4652 C C . LEU A 1 574 ? 33.172 -0.031 -29.090 1.00 76.81 574 LEU A C 1
ATOM 4654 O O . LEU A 1 574 ? 33.969 -0.752 -29.687 1.00 76.81 574 LEU A O 1
ATOM 4658 N N . SER A 1 575 ? 33.115 1.284 -29.308 1.00 80.19 575 SER A N 1
ATOM 4659 C CA . SER A 1 575 ? 33.994 1.962 -30.267 1.00 80.19 575 SER A CA 1
ATOM 4660 C C . SER A 1 575 ? 35.465 1.904 -29.844 1.00 80.19 575 SER A C 1
ATOM 4662 O O . SER A 1 575 ? 36.333 1.649 -30.678 1.00 80.19 575 SER A O 1
ATOM 4664 N N . PHE A 1 576 ? 35.746 2.074 -28.548 1.00 82.12 576 PHE A N 1
ATOM 4665 C CA . PHE A 1 576 ? 37.075 1.878 -27.968 1.00 82.12 576 PHE A CA 1
ATOM 4666 C C . PHE A 1 576 ? 37.585 0.448 -28.198 1.00 82.12 576 PHE A C 1
ATOM 4668 O O . PHE A 1 576 ? 38.692 0.268 -28.700 1.00 82.12 576 PHE A O 1
ATOM 4675 N N . MET A 1 577 ? 36.760 -0.567 -27.923 1.00 79.88 577 MET A N 1
ATOM 4676 C CA . MET A 1 577 ? 37.117 -1.969 -28.164 1.00 79.88 577 MET A CA 1
ATOM 4677 C C . MET A 1 577 ? 37.479 -2.245 -29.621 1.00 79.88 577 MET A C 1
ATOM 4679 O O . MET A 1 577 ? 38.442 -2.952 -29.894 1.00 79.88 577 MET A O 1
ATOM 4683 N N . GLN A 1 578 ? 36.740 -1.668 -30.566 1.00 82.69 578 GLN A N 1
ATOM 4684 C CA . GLN A 1 578 ? 37.009 -1.871 -31.987 1.00 82.69 578 GLN A CA 1
ATOM 4685 C C . GLN A 1 578 ? 38.290 -1.175 -32.470 1.00 82.69 578 GLN A C 1
ATOM 4687 O O . GLN A 1 578 ? 38.975 -1.679 -33.366 1.00 82.69 578 GLN A O 1
ATOM 4692 N N . LEU A 1 579 ? 38.620 -0.015 -31.895 1.00 79.50 579 LEU A N 1
ATOM 4693 C CA . LEU A 1 579 ? 39.880 0.684 -32.163 1.00 79.50 579 LEU A CA 1
ATOM 4694 C C . LEU A 1 579 ? 41.086 -0.082 -31.597 1.00 79.50 579 LEU A C 1
ATOM 4696 O O . LEU A 1 579 ? 42.149 -0.090 -32.215 1.00 79.50 579 LEU A O 1
ATOM 4700 N N . HIS A 1 580 ? 40.895 -0.769 -30.471 1.00 77.69 580 HIS A N 1
ATOM 4701 C CA . HIS A 1 580 ? 41.909 -1.538 -29.753 1.00 77.69 580 HIS A CA 1
ATOM 4702 C C . HIS A 1 580 ? 41.724 -3.043 -29.962 1.00 77.69 580 HIS A C 1
ATOM 4704 O O . HIS A 1 580 ? 41.300 -3.771 -29.066 1.00 77.69 580 HIS A O 1
ATOM 4710 N N . ARG A 1 581 ? 42.052 -3.520 -31.170 1.00 71.06 581 ARG A N 1
ATOM 4711 C CA . ARG A 1 581 ? 41.859 -4.921 -31.602 1.00 71.06 581 ARG A CA 1
ATOM 4712 C C . ARG A 1 581 ? 42.582 -5.962 -30.742 1.00 71.06 581 ARG A C 1
ATOM 4714 O O . ARG A 1 581 ? 42.286 -7.147 -30.852 1.00 71.06 581 ARG A O 1
ATOM 4721 N N . GLU A 1 582 ? 43.536 -5.543 -29.919 1.00 70.88 582 GLU A N 1
ATOM 4722 C CA . GLU A 1 582 ? 44.174 -6.373 -28.898 1.00 70.88 582 GLU A CA 1
ATOM 4723 C C . GLU A 1 582 ? 43.226 -6.790 -27.756 1.00 70.88 582 GLU A C 1
ATOM 4725 O O . GLU A 1 582 ? 43.538 -7.718 -27.008 1.00 70.88 582 GLU A O 1
ATOM 4730 N N . LEU A 1 583 ? 42.075 -6.127 -27.606 1.00 78.00 583 LEU A N 1
ATOM 4731 C CA . LEU A 1 583 ? 41.076 -6.445 -26.593 1.00 78.00 583 LEU A CA 1
ATOM 4732 C C . LEU A 1 583 ? 40.171 -7.578 -27.077 1.00 78.00 583 LEU A C 1
ATOM 4734 O O . LEU A 1 583 ? 39.459 -7.432 -28.062 1.00 78.00 583 LEU A O 1
ATOM 4738 N N . ASP A 1 584 ? 40.149 -8.687 -26.338 1.00 79.25 584 ASP A N 1
ATOM 4739 C CA . ASP A 1 584 ? 39.257 -9.819 -26.599 1.00 79.25 584 ASP A CA 1
ATOM 4740 C C . ASP A 1 584 ? 37.807 -9.508 -26.176 1.00 79.25 584 ASP A C 1
ATOM 4742 O O . ASP A 1 584 ? 37.526 -9.456 -24.973 1.00 79.25 584 ASP A O 1
ATOM 4746 N N . PRO A 1 585 ? 36.852 -9.364 -27.115 1.00 74.25 585 PRO A N 1
ATOM 4747 C CA . PRO A 1 585 ? 35.472 -9.052 -26.776 1.00 74.25 585 PRO A CA 1
ATOM 4748 C C . PRO A 1 585 ? 34.741 -10.155 -26.019 1.00 74.25 585 PRO A C 1
ATOM 4750 O O . PRO A 1 585 ? 33.780 -9.849 -25.315 1.00 74.25 585 PRO A O 1
ATOM 4753 N N . LYS A 1 586 ? 35.169 -11.419 -26.143 1.00 75.50 586 LYS A N 1
ATOM 4754 C CA . LYS A 1 586 ? 34.513 -12.557 -25.486 1.00 75.50 586 LYS A CA 1
ATOM 4755 C C . LYS A 1 586 ? 34.800 -12.589 -23.991 1.00 75.50 586 LYS A C 1
ATOM 4757 O O . LYS A 1 586 ? 33.927 -12.979 -23.224 1.00 75.50 586 LYS A O 1
ATOM 4762 N N . ASN A 1 587 ? 35.987 -12.153 -23.576 1.00 77.25 587 ASN A N 1
ATOM 4763 C CA . ASN A 1 587 ? 36.431 -12.153 -22.176 1.00 77.25 587 ASN A CA 1
ATOM 4764 C C . ASN A 1 587 ? 36.447 -10.747 -21.548 1.00 77.25 587 ASN A C 1
ATOM 4766 O O . ASN A 1 587 ? 37.053 -10.545 -20.490 1.00 77.25 587 ASN A O 1
ATOM 4770 N N . SER A 1 588 ? 35.784 -9.788 -22.199 1.00 75.69 588 SER A N 1
ATOM 4771 C CA . SER A 1 588 ? 35.573 -8.428 -21.708 1.00 75.69 588 SER A CA 1
ATOM 4772 C C . SER A 1 588 ? 34.238 -8.284 -20.996 1.00 75.69 588 SER A C 1
ATOM 4774 O O . SER A 1 588 ? 33.215 -8.823 -21.422 1.00 75.69 588 SER A O 1
ATOM 4776 N N . LEU A 1 589 ? 34.247 -7.464 -19.954 1.00 73.44 589 LEU A N 1
ATOM 4777 C CA . LEU A 1 589 ? 33.053 -6.880 -19.369 1.00 73.44 589 LEU A CA 1
ATOM 4778 C C . LEU A 1 589 ? 33.098 -5.368 -19.584 1.00 73.44 589 LEU A C 1
ATOM 4780 O O . LEU A 1 589 ? 34.057 -4.715 -19.184 1.00 73.44 589 LEU A O 1
ATOM 4784 N N . VAL A 1 590 ? 32.071 -4.803 -20.205 1.00 71.81 590 VAL A N 1
ATOM 4785 C CA . VAL A 1 590 ? 31.941 -3.355 -20.373 1.00 71.81 590 VAL A CA 1
ATOM 4786 C C . VAL A 1 590 ? 31.025 -2.818 -19.289 1.00 71.81 590 VAL A C 1
ATOM 4788 O O . VAL A 1 590 ? 29.945 -3.359 -19.082 1.00 71.81 590 VAL A O 1
ATOM 4791 N N . VAL A 1 591 ? 31.426 -1.736 -18.632 1.00 68.50 591 VAL A N 1
ATOM 4792 C CA . VAL A 1 591 ? 30.620 -1.009 -17.654 1.00 68.50 591 VAL A CA 1
ATOM 4793 C C . VAL A 1 591 ? 30.575 0.456 -18.077 1.00 68.50 591 VAL A C 1
ATOM 4795 O O . VAL A 1 591 ? 31.561 1.180 -17.990 1.00 68.50 591 VAL A O 1
ATOM 4798 N N . SER A 1 592 ? 29.432 0.906 -18.568 1.00 65.69 592 SER A N 1
ATOM 4799 C CA . SER A 1 592 ? 29.167 2.323 -18.780 1.00 65.69 592 SER A CA 1
ATOM 4800 C C . SER A 1 592 ? 28.771 2.964 -17.455 1.00 65.69 592 SER A C 1
ATOM 4802 O O . SER A 1 592 ? 28.026 2.354 -16.705 1.00 65.69 592 SER A O 1
ATOM 4804 N N . VAL A 1 593 ? 29.255 4.167 -17.163 1.00 62.62 593 VAL A N 1
ATOM 4805 C CA . VAL A 1 593 ? 29.015 4.939 -15.940 1.00 62.62 593 VAL A CA 1
ATOM 4806 C C . VAL A 1 593 ? 28.612 6.356 -16.343 1.00 62.62 593 VAL A C 1
ATOM 4808 O O . VAL A 1 593 ? 29.362 7.027 -17.047 1.00 62.62 593 VAL A O 1
ATOM 4811 N N . PHE A 1 594 ? 27.452 6.831 -15.888 1.00 54.69 594 PHE A N 1
ATOM 4812 C CA . PHE A 1 594 ? 26.945 8.167 -16.224 1.00 54.69 594 PHE A CA 1
ATOM 4813 C C . PHE A 1 594 ? 27.372 9.226 -15.190 1.00 54.69 594 PHE A C 1
ATOM 4815 O O . PHE A 1 594 ? 27.637 8.913 -14.031 1.00 54.69 594 PHE A O 1
ATOM 4822 N N . GLN A 1 595 ? 27.489 10.484 -15.640 1.00 55.69 595 GLN A N 1
ATOM 4823 C CA . GLN A 1 595 ? 28.266 11.540 -14.974 1.00 55.69 595 GLN A CA 1
ATOM 4824 C C . GLN A 1 595 ? 27.738 12.032 -13.613 1.00 55.69 595 GLN A C 1
ATOM 4826 O O . GLN A 1 595 ? 28.535 12.573 -12.849 1.00 55.69 595 GLN A O 1
ATOM 4831 N N . SER A 1 596 ? 26.445 11.894 -13.302 1.00 49.69 596 SER A N 1
ATOM 4832 C CA . SER A 1 596 ? 25.836 12.634 -12.185 1.00 49.69 596 SER A CA 1
ATOM 4833 C C . SER A 1 596 ? 26.073 12.032 -10.795 1.00 49.69 596 SER A C 1
ATOM 4835 O O . SER A 1 596 ? 26.167 12.802 -9.847 1.00 49.69 596 SER A O 1
ATOM 4837 N N . ASP A 1 597 ? 26.260 10.709 -10.648 1.00 52.78 597 ASP A N 1
ATOM 4838 C CA . ASP A 1 597 ? 26.051 10.048 -9.339 1.00 52.78 597 ASP A CA 1
ATOM 4839 C C . ASP A 1 597 ? 27.114 8.991 -8.959 1.00 52.78 597 ASP A C 1
ATOM 4841 O O . ASP A 1 597 ? 26.795 7.916 -8.438 1.00 52.78 597 ASP A O 1
ATOM 4845 N N . PHE A 1 598 ? 28.406 9.262 -9.208 1.00 55.69 598 PHE A N 1
ATOM 4846 C CA . PHE A 1 598 ? 29.485 8.276 -8.993 1.00 55.69 598 PHE A CA 1
ATOM 4847 C C . PHE A 1 598 ? 29.526 7.691 -7.566 1.00 55.69 598 PHE A C 1
ATOM 4849 O O . PHE A 1 598 ? 29.723 6.487 -7.400 1.00 55.69 598 PHE A O 1
ATOM 4856 N N . LEU A 1 599 ? 29.348 8.522 -6.533 1.00 55.31 599 LEU A N 1
ATOM 4857 C CA . LEU A 1 599 ? 29.458 8.093 -5.132 1.00 55.31 599 LEU A CA 1
ATOM 4858 C C . LEU A 1 599 ? 28.221 7.344 -4.627 1.00 55.31 599 LEU A C 1
ATOM 4860 O O . LEU A 1 599 ? 28.378 6.397 -3.861 1.00 55.31 599 LEU A O 1
ATOM 4864 N N . GLU A 1 600 ? 27.026 7.748 -5.058 1.00 49.72 600 GLU A N 1
ATOM 4865 C CA . GLU A 1 600 ? 25.760 7.206 -4.549 1.00 49.72 600 GLU A CA 1
ATOM 4866 C C . GLU A 1 600 ? 25.324 5.933 -5.281 1.00 49.72 600 GLU A C 1
ATOM 4868 O O . GLU A 1 600 ? 24.800 5.017 -4.654 1.00 49.72 600 GLU A O 1
ATOM 4873 N N . THR A 1 601 ? 25.578 5.832 -6.592 1.00 52.38 601 THR A N 1
ATOM 4874 C CA . THR A 1 601 ? 25.081 4.707 -7.410 1.00 52.38 601 THR A CA 1
ATOM 4875 C C . THR A 1 601 ? 26.199 3.849 -7.994 1.00 52.38 601 THR A C 1
ATOM 4877 O O . THR A 1 601 ? 26.137 2.621 -7.953 1.00 52.38 601 THR A O 1
ATOM 4880 N N . THR A 1 602 ? 27.263 4.473 -8.506 1.00 55.50 602 THR A N 1
ATOM 4881 C CA . THR A 1 602 ? 28.297 3.752 -9.266 1.00 55.50 602 THR A CA 1
ATOM 4882 C C . THR A 1 602 ? 29.272 3.000 -8.384 1.00 55.50 602 THR A C 1
ATOM 4884 O O . THR A 1 602 ? 29.589 1.841 -8.652 1.00 55.50 602 THR A O 1
ATOM 4887 N N . LYS A 1 603 ? 29.752 3.642 -7.324 1.00 60.12 603 LYS A N 1
ATOM 4888 C CA . LYS A 1 603 ? 30.727 3.050 -6.418 1.00 60.12 603 LYS A CA 1
ATOM 4889 C C . LYS A 1 603 ? 30.191 1.778 -5.732 1.00 60.12 603 LYS A C 1
ATOM 4891 O O . LYS A 1 603 ? 30.893 0.773 -5.814 1.00 60.12 603 LYS A O 1
ATOM 4896 N N . PRO A 1 604 ? 28.984 1.753 -5.123 1.00 55.00 604 PRO A N 1
ATOM 4897 C CA . PRO A 1 604 ? 28.454 0.532 -4.505 1.00 55.00 604 PRO A CA 1
ATOM 4898 C C . PRO A 1 604 ? 28.293 -0.625 -5.500 1.00 55.00 604 PRO A C 1
ATOM 4900 O O . PRO A 1 604 ? 28.601 -1.771 -5.181 1.00 55.00 604 PRO A O 1
ATOM 4903 N N . PHE A 1 605 ? 27.871 -0.322 -6.733 1.00 58.59 605 PHE A N 1
ATOM 4904 C CA . PHE A 1 605 ? 27.751 -1.316 -7.797 1.00 58.59 605 PHE A CA 1
ATOM 4905 C C . PHE A 1 605 ? 29.111 -1.904 -8.201 1.00 58.59 605 PHE A C 1
ATOM 4907 O O . PHE A 1 605 ? 29.260 -3.124 -8.276 1.00 58.59 605 PHE A O 1
ATOM 4914 N N . LEU A 1 606 ? 30.113 -1.053 -8.445 1.00 61.16 606 LEU A N 1
ATOM 4915 C CA . LEU A 1 606 ? 31.460 -1.512 -8.784 1.00 61.16 606 LEU A CA 1
ATOM 4916 C C . LEU A 1 606 ? 32.102 -2.289 -7.621 1.00 61.16 606 LEU A C 1
ATOM 4918 O O . LEU A 1 606 ? 32.798 -3.271 -7.877 1.00 61.16 606 LEU A O 1
ATOM 4922 N N . ASP A 1 607 ? 31.825 -1.900 -6.368 1.00 61.41 607 ASP A N 1
ATOM 4923 C CA . ASP A 1 607 ? 32.340 -2.567 -5.163 1.00 61.41 607 ASP A CA 1
ATOM 4924 C C . ASP A 1 607 ? 31.811 -4.002 -5.079 1.00 61.41 607 ASP A C 1
ATOM 4926 O O . ASP A 1 607 ? 32.538 -4.898 -4.654 1.00 61.41 607 ASP A O 1
ATOM 4930 N N . LEU A 1 608 ? 30.572 -4.234 -5.522 1.00 56.19 608 LEU A N 1
ATOM 4931 C CA . LEU A 1 608 ? 29.995 -5.568 -5.639 1.00 56.19 608 LEU A CA 1
ATOM 4932 C C . LEU A 1 608 ? 30.563 -6.335 -6.836 1.00 56.19 608 LEU A C 1
ATOM 4934 O O . LEU A 1 608 ? 30.985 -7.479 -6.699 1.00 56.19 608 LEU A O 1
ATOM 4938 N N . LEU A 1 609 ? 30.584 -5.708 -8.014 1.00 61.44 609 LEU A N 1
ATOM 4939 C CA . LEU A 1 609 ? 31.005 -6.356 -9.254 1.00 61.44 609 LEU A CA 1
ATOM 4940 C C . LEU A 1 609 ? 32.445 -6.874 -9.169 1.00 61.44 609 LEU A C 1
ATOM 4942 O O . LEU A 1 609 ? 32.748 -7.959 -9.657 1.00 61.44 609 LEU A O 1
ATOM 4946 N N . LEU A 1 610 ? 33.331 -6.100 -8.544 1.00 63.59 610 LEU A N 1
ATOM 4947 C CA . LEU A 1 610 ? 34.748 -6.429 -8.422 1.00 63.59 610 LEU A CA 1
ATOM 4948 C C . LEU A 1 610 ? 35.047 -7.461 -7.318 1.00 63.59 610 LEU A C 1
ATOM 4950 O O . LEU A 1 610 ? 36.183 -7.927 -7.247 1.00 63.59 610 LEU A O 1
ATOM 4954 N N . GLN A 1 611 ? 34.068 -7.858 -6.493 1.00 63.47 611 GLN A N 1
ATOM 4955 C CA . GLN A 1 611 ? 34.232 -8.975 -5.547 1.00 63.47 611 GLN A CA 1
ATOM 4956 C C . GLN A 1 611 ? 34.283 -10.331 -6.258 1.00 63.47 611 GLN A C 1
ATOM 4958 O O . GLN A 1 611 ? 35.056 -11.200 -5.857 1.00 63.47 611 GLN A O 1
ATOM 4963 N N . ASP A 1 612 ? 33.496 -10.488 -7.325 1.00 56.00 612 ASP A N 1
ATOM 4964 C CA . ASP A 1 612 ? 33.286 -11.766 -8.024 1.00 56.00 612 ASP A CA 1
ATOM 4965 C C . ASP A 1 612 ? 34.212 -11.957 -9.238 1.00 56.00 612 ASP A C 1
ATOM 4967 O O . ASP A 1 612 ? 34.099 -12.927 -9.992 1.00 56.00 612 ASP A O 1
ATOM 4971 N N . VAL A 1 613 ? 35.127 -11.015 -9.454 1.00 62.28 613 VAL A N 1
ATOM 4972 C CA . VAL A 1 613 ? 36.023 -10.975 -10.607 1.00 62.28 613 VAL A CA 1
ATOM 4973 C C . VAL A 1 613 ? 37.443 -11.332 -10.166 1.00 62.28 613 VAL A C 1
ATOM 4975 O O . VAL A 1 613 ? 37.900 -10.942 -9.092 1.00 62.28 613 VAL A O 1
ATOM 4978 N N . SER A 1 614 ? 38.170 -12.087 -10.998 1.00 66.94 614 SER A N 1
ATOM 4979 C CA . SER A 1 614 ? 39.544 -12.507 -10.691 1.00 66.94 614 SER A CA 1
ATOM 4980 C C . SER A 1 614 ? 40.446 -11.308 -10.366 1.00 66.94 614 SER A C 1
ATOM 4982 O O . SER A 1 614 ? 40.411 -10.295 -11.066 1.00 66.94 614 SER A O 1
ATOM 4984 N N . LYS A 1 615 ? 41.328 -11.438 -9.363 1.00 66.69 615 LYS A N 1
ATOM 4985 C CA . LYS A 1 615 ? 42.318 -10.403 -8.984 1.00 66.69 615 LYS A CA 1
ATOM 4986 C C . LYS A 1 615 ? 43.332 -10.081 -10.093 1.00 66.69 615 LYS A C 1
ATOM 4988 O O . LYS A 1 615 ? 44.030 -9.067 -10.026 1.00 66.69 615 LYS A O 1
ATOM 4993 N N . ASP A 1 616 ? 43.419 -10.930 -11.112 1.00 73.25 616 ASP A N 1
ATOM 4994 C CA . ASP A 1 616 ? 44.257 -10.708 -12.292 1.00 73.25 616 ASP A CA 1
ATOM 4995 C C . ASP A 1 616 ? 43.535 -9.985 -13.431 1.00 73.25 616 ASP A C 1
ATOM 4997 O O . ASP A 1 616 ? 44.138 -9.710 -14.468 1.00 73.25 616 ASP A O 1
ATOM 5001 N N . THR A 1 617 ? 42.273 -9.613 -13.222 1.00 74.75 617 THR A N 1
ATOM 5002 C CA . THR A 1 617 ? 41.484 -8.870 -14.201 1.00 74.75 617 THR A CA 1
ATOM 5003 C C . THR A 1 617 ? 42.043 -7.472 -14.405 1.00 74.75 617 THR A C 1
ATOM 5005 O O . THR A 1 617 ? 42.232 -6.701 -13.462 1.00 74.75 617 THR A O 1
ATOM 5008 N N . LYS A 1 618 ? 42.283 -7.122 -15.667 1.00 81.44 618 LYS A N 1
ATOM 5009 C CA . LYS A 1 618 ? 42.779 -5.802 -16.051 1.00 81.44 618 LYS A CA 1
ATOM 5010 C C . LYS A 1 618 ? 41.630 -4.793 -16.072 1.00 81.44 618 LYS A C 1
ATOM 5012 O O . LYS A 1 618 ? 40.666 -4.982 -16.809 1.00 81.44 618 LYS A O 1
ATOM 5017 N N . ILE A 1 619 ? 41.744 -3.701 -15.314 1.00 78.50 619 ILE A N 1
ATOM 5018 C CA . ILE A 1 619 ? 40.811 -2.570 -15.422 1.00 78.50 619 ILE A CA 1
ATOM 5019 C C . ILE A 1 619 ? 41.331 -1.580 -16.461 1.00 78.50 619 ILE A C 1
ATOM 5021 O O . ILE A 1 619 ? 42.472 -1.114 -16.388 1.00 78.50 619 ILE A O 1
ATOM 5025 N N . ILE A 1 620 ? 40.470 -1.255 -17.419 1.00 82.56 620 ILE A N 1
ATOM 5026 C CA . ILE A 1 620 ? 40.714 -0.305 -18.495 1.00 82.56 620 ILE A CA 1
ATOM 5027 C C . ILE A 1 620 ? 39.694 0.825 -18.365 1.00 82.56 620 ILE A C 1
ATOM 5029 O O . ILE A 1 620 ? 38.489 0.587 -18.358 1.00 82.56 620 ILE A O 1
ATOM 5033 N N . LEU A 1 621 ? 40.178 2.057 -18.251 1.00 76.50 621 LEU A N 1
ATOM 5034 C CA . LEU A 1 621 ? 39.358 3.259 -18.174 1.00 76.50 621 LEU A CA 1
ATOM 5035 C C . LEU A 1 621 ? 39.376 3.954 -19.537 1.00 76.50 621 LEU A C 1
ATOM 5037 O O . LEU A 1 621 ? 40.414 4.438 -19.980 1.00 76.50 621 LEU A O 1
ATOM 5041 N N . SER A 1 622 ? 38.218 3.994 -20.189 1.00 73.50 622 SER A N 1
ATOM 5042 C CA . SER A 1 622 ? 37.967 4.661 -21.467 1.00 73.50 622 SER A CA 1
ATOM 5043 C C . SER A 1 622 ? 37.153 5.931 -21.195 1.00 73.50 622 SER A C 1
ATOM 5045 O O . SER A 1 622 ? 35.929 5.949 -21.363 1.00 73.50 622 SER A O 1
ATOM 5047 N N . THR A 1 623 ? 37.808 6.989 -20.709 1.00 67.06 623 THR A N 1
ATOM 5048 C CA . THR A 1 623 ? 37.123 8.191 -20.194 1.00 67.06 623 THR A CA 1
ATOM 5049 C C . THR A 1 623 ? 37.632 9.471 -20.850 1.00 67.06 623 THR A C 1
ATOM 5051 O O . THR A 1 623 ? 38.743 9.538 -21.370 1.00 67.06 623 THR A O 1
ATOM 5054 N N . ASN A 1 624 ? 36.815 10.523 -20.789 1.00 65.00 624 ASN A N 1
ATOM 5055 C CA . ASN A 1 624 ? 37.297 11.893 -20.942 1.00 65.00 624 ASN A CA 1
ATOM 5056 C C . ASN A 1 624 ? 38.016 12.347 -19.649 1.00 65.00 624 ASN A C 1
ATOM 5058 O O . ASN A 1 624 ? 37.894 11.705 -18.598 1.00 65.00 624 ASN A O 1
ATOM 5062 N N . ASN A 1 625 ? 38.795 13.432 -19.722 1.00 56.75 625 ASN A N 1
ATOM 5063 C CA . ASN A 1 625 ? 39.694 13.861 -18.639 1.00 56.75 625 ASN A CA 1
ATOM 5064 C C . ASN A 1 625 ? 38.987 14.092 -17.288 1.00 56.75 625 ASN A C 1
ATOM 5066 O O . ASN A 1 625 ? 39.582 13.818 -16.246 1.00 56.75 625 ASN A O 1
ATOM 5070 N N . GLU A 1 626 ? 37.724 14.525 -17.288 1.00 57.00 626 GLU A N 1
ATOM 5071 C CA . GLU A 1 626 ? 36.983 14.923 -16.080 1.00 57.00 626 GLU A CA 1
ATOM 5072 C C . GLU A 1 626 ? 36.638 13.750 -15.139 1.00 57.00 626 GLU A C 1
ATOM 5074 O O . GLU A 1 626 ? 36.592 13.939 -13.926 1.00 57.00 626 GLU A O 1
ATOM 5079 N N . PHE A 1 627 ? 36.473 12.524 -15.658 1.00 56.22 627 PHE A N 1
ATOM 5080 C CA . PHE A 1 627 ? 36.143 11.322 -14.862 1.00 56.22 627 PHE A CA 1
ATOM 5081 C C . PHE A 1 627 ? 37.349 10.438 -14.521 1.00 56.22 627 PHE A C 1
ATOM 5083 O O . PHE A 1 627 ? 37.231 9.483 -13.746 1.00 56.22 627 PHE A O 1
ATOM 5090 N N . SER A 1 628 ? 38.516 10.747 -15.092 1.00 62.94 628 SER A N 1
ATOM 5091 C CA . SER A 1 628 ? 39.708 9.907 -14.972 1.00 62.94 628 SER A CA 1
ATOM 5092 C C . SER A 1 628 ? 40.173 9.785 -13.517 1.00 62.94 628 SER A C 1
ATOM 5094 O O . SER A 1 628 ? 40.515 8.692 -13.077 1.00 62.94 628 SER A O 1
ATOM 5096 N N . ILE A 1 629 ? 40.111 10.860 -12.725 1.00 64.69 629 ILE A N 1
ATOM 5097 C CA . ILE A 1 629 ? 40.684 10.901 -11.372 1.00 64.69 629 ILE A CA 1
ATOM 5098 C C . ILE A 1 629 ? 39.872 10.075 -10.349 1.00 64.69 629 ILE A C 1
ATOM 5100 O O . ILE A 1 629 ? 40.478 9.219 -9.692 1.00 64.69 629 ILE A O 1
ATOM 5104 N N . PRO A 1 630 ? 38.537 10.247 -10.197 1.00 65.31 630 PRO A N 1
ATOM 5105 C CA . PRO A 1 630 ? 37.754 9.459 -9.237 1.00 65.31 630 PRO A CA 1
ATOM 5106 C C . PRO A 1 630 ? 37.765 7.959 -9.550 1.00 65.31 630 PRO A C 1
ATOM 5108 O O . PRO A 1 630 ? 37.989 7.148 -8.649 1.00 65.31 630 PRO A O 1
ATOM 5111 N N . LEU A 1 631 ? 37.605 7.588 -10.827 1.00 67.31 631 LEU A N 1
ATOM 5112 C CA . LEU A 1 631 ? 37.630 6.192 -11.272 1.00 67.31 631 LEU A CA 1
ATOM 5113 C C . LEU A 1 631 ? 39.014 5.560 -11.126 1.00 67.31 631 LEU A C 1
ATOM 5115 O O . LEU A 1 631 ? 39.112 4.407 -10.713 1.00 67.31 631 LEU A O 1
ATOM 5119 N N . THR A 1 632 ? 40.085 6.307 -11.406 1.00 69.31 632 THR A N 1
ATOM 5120 C CA . THR A 1 632 ? 41.458 5.812 -11.231 1.00 69.31 632 THR A CA 1
ATOM 5121 C C . THR A 1 632 ? 41.757 5.538 -9.767 1.00 69.31 632 THR A C 1
ATOM 5123 O O . THR A 1 632 ? 42.240 4.456 -9.434 1.00 69.31 632 THR A O 1
ATOM 5126 N N . LYS A 1 633 ? 41.410 6.479 -8.877 1.00 69.50 633 LYS A N 1
ATOM 5127 C CA . LYS A 1 633 ? 41.585 6.322 -7.427 1.00 69.50 633 LYS A CA 1
ATOM 5128 C C . LYS A 1 633 ? 40.791 5.130 -6.894 1.00 69.50 633 LYS A C 1
ATOM 5130 O O . LYS A 1 633 ? 41.290 4.370 -6.069 1.00 69.50 633 LYS A O 1
ATOM 5135 N N . TYR A 1 634 ? 39.573 4.951 -7.392 1.00 70.31 634 TYR A N 1
ATOM 5136 C CA . TYR A 1 634 ? 38.720 3.827 -7.043 1.00 70.31 634 TYR A CA 1
ATOM 5137 C C . TYR A 1 634 ? 39.292 2.480 -7.533 1.00 70.31 634 TYR A C 1
ATOM 5139 O O . TYR A 1 634 ? 39.497 1.572 -6.730 1.00 70.31 634 TYR A O 1
ATOM 5147 N N . ALA A 1 635 ? 39.649 2.365 -8.816 1.00 67.19 635 ALA A N 1
ATOM 5148 C CA . ALA A 1 635 ? 40.211 1.143 -9.399 1.00 67.19 635 ALA A CA 1
ATOM 5149 C C . ALA A 1 635 ? 41.540 0.717 -8.743 1.00 67.19 635 ALA A C 1
ATOM 5151 O O . ALA A 1 635 ? 41.747 -0.477 -8.501 1.00 67.19 635 ALA A O 1
ATOM 5152 N N . LEU A 1 636 ? 42.405 1.685 -8.407 1.00 69.00 636 LEU A N 1
ATOM 5153 C CA . LEU A 1 636 ? 43.638 1.474 -7.637 1.00 69.00 636 LEU A CA 1
ATOM 5154 C C . LEU A 1 636 ? 43.357 0.871 -6.257 1.00 69.00 636 LEU A C 1
ATOM 5156 O O . LEU A 1 636 ? 44.041 -0.068 -5.848 1.00 69.00 636 LEU A O 1
ATOM 5160 N N . ASN A 1 637 ? 42.342 1.380 -5.554 1.00 67.81 637 ASN A N 1
ATOM 5161 C CA . ASN A 1 637 ? 41.978 0.894 -4.223 1.00 67.81 637 ASN A CA 1
ATOM 5162 C C . ASN A 1 637 ? 41.445 -0.544 -4.255 1.00 67.81 637 ASN A C 1
ATOM 5164 O O . ASN A 1 637 ? 41.752 -1.324 -3.354 1.00 67.81 637 ASN A O 1
ATOM 5168 N N . VAL A 1 638 ? 40.678 -0.906 -5.288 1.00 64.81 638 VAL A N 1
ATOM 5169 C CA . VAL A 1 638 ? 40.042 -2.229 -5.375 1.00 64.81 638 VAL A CA 1
ATOM 5170 C C . VAL A 1 638 ? 41.001 -3.302 -5.892 1.00 64.81 638 VAL A C 1
ATOM 5172 O O . VAL A 1 638 ? 41.101 -4.378 -5.306 1.00 64.81 638 VAL A O 1
ATOM 5175 N N . THR A 1 639 ? 41.750 -3.026 -6.962 1.00 66.00 639 THR A N 1
ATOM 5176 C CA . THR A 1 639 ? 42.593 -4.052 -7.610 1.00 66.00 639 THR A CA 1
ATOM 5177 C C . THR A 1 639 ? 44.036 -4.069 -7.125 1.00 66.00 639 THR A C 1
ATOM 5179 O O . THR A 1 639 ? 44.777 -4.999 -7.445 1.00 66.00 639 THR A O 1
ATOM 5182 N N . ARG A 1 640 ? 44.464 -3.047 -6.366 1.00 66.00 640 ARG A N 1
ATOM 5183 C CA . ARG A 1 640 ? 45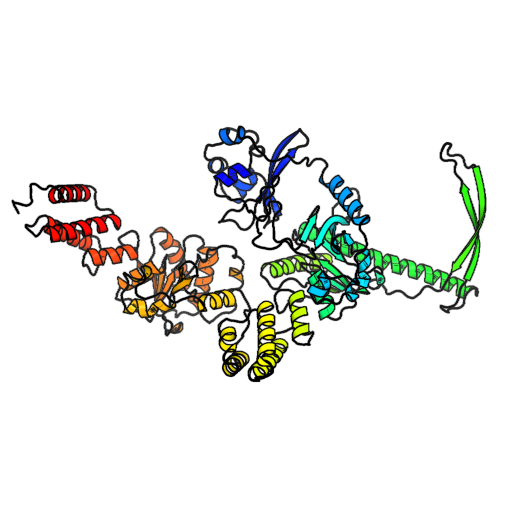.869 -2.813 -5.982 1.00 66.00 640 ARG A CA 1
ATOM 5184 C C . ARG A 1 640 ? 46.830 -2.714 -7.179 1.00 66.00 640 ARG A C 1
ATOM 5186 O O . ARG A 1 640 ? 48.044 -2.761 -6.991 1.00 66.00 640 ARG A O 1
ATOM 5193 N N . LYS A 1 641 ? 46.304 -2.573 -8.401 1.00 69.75 641 LYS A N 1
ATOM 5194 C CA . LYS A 1 641 ? 47.045 -2.372 -9.650 1.00 69.75 641 LYS A CA 1
ATOM 5195 C C . LYS A 1 641 ? 46.554 -1.070 -10.300 1.00 69.75 641 LYS A C 1
ATOM 5197 O O . LYS A 1 641 ? 45.367 -0.756 -10.213 1.00 69.75 641 LYS A O 1
ATOM 5202 N N . PRO A 1 642 ? 47.437 -0.282 -10.932 1.00 72.06 642 PRO A N 1
ATOM 5203 C CA . PRO A 1 642 ? 47.007 0.909 -11.652 1.00 72.06 642 PRO A CA 1
ATOM 5204 C C . PRO A 1 642 ? 46.152 0.511 -12.868 1.00 72.06 642 PRO A C 1
ATOM 5206 O O . PRO A 1 642 ? 46.545 -0.397 -13.609 1.00 72.06 642 PRO A O 1
ATOM 5209 N N . PRO A 1 643 ? 44.996 1.161 -13.099 1.00 78.56 643 PRO A N 1
ATOM 5210 C CA . PRO A 1 643 ? 44.216 0.921 -14.304 1.00 78.56 643 PRO A CA 1
ATOM 5211 C C . PRO A 1 643 ? 44.957 1.435 -15.540 1.00 78.56 643 PRO A C 1
ATOM 5213 O O . PRO A 1 643 ? 45.746 2.378 -15.472 1.00 78.56 643 PRO A O 1
ATOM 5216 N N . THR A 1 644 ? 44.673 0.839 -16.697 1.00 82.88 644 THR A N 1
ATOM 5217 C CA . THR A 1 644 ? 45.129 1.391 -17.980 1.00 82.88 644 THR A CA 1
ATOM 5218 C C . THR A 1 644 ? 44.151 2.472 -18.423 1.00 82.88 644 THR A C 1
ATOM 5220 O O . THR A 1 644 ? 42.966 2.187 -18.569 1.00 82.88 644 THR A O 1
ATOM 5223 N N . ILE A 1 645 ? 44.626 3.699 -18.624 1.00 79.38 645 ILE A N 1
ATOM 5224 C CA . ILE A 1 645 ? 43.779 4.837 -19.002 1.00 79.38 645 ILE A CA 1
ATOM 5225 C C . ILE A 1 645 ? 43.979 5.132 -20.484 1.00 79.38 645 ILE A C 1
ATOM 5227 O O . ILE A 1 645 ? 45.109 5.312 -20.934 1.00 79.38 645 ILE A O 1
ATOM 5231 N N . HIS A 1 646 ? 42.876 5.211 -21.221 1.00 81.12 646 HIS A N 1
ATOM 5232 C CA . HIS A 1 646 ? 42.848 5.653 -22.605 1.00 81.12 646 HIS A CA 1
ATOM 5233 C C . HIS A 1 646 ? 41.942 6.872 -22.727 1.00 81.12 646 HIS A C 1
ATOM 5235 O O . HIS A 1 646 ? 40.775 6.839 -22.328 1.00 81.12 646 HIS A O 1
ATOM 5241 N N . THR A 1 647 ? 42.482 7.933 -23.319 1.00 79.75 647 THR A N 1
ATOM 5242 C CA . THR A 1 647 ? 41.738 9.141 -23.670 1.00 79.75 647 THR A CA 1
ATOM 5243 C C . THR A 1 647 ? 41.499 9.172 -25.177 1.00 79.75 647 THR A C 1
ATOM 5245 O O . THR A 1 647 ? 42.410 8.832 -25.939 1.00 79.75 647 THR A O 1
ATOM 5248 N N . PRO A 1 648 ? 40.295 9.560 -25.629 1.00 80.81 648 PRO A N 1
ATOM 5249 C CA . PRO A 1 648 ? 40.035 9.706 -27.052 1.00 80.81 648 PRO A CA 1
ATOM 5250 C C . PRO A 1 648 ? 40.887 10.839 -27.642 1.00 80.81 648 PRO A C 1
ATOM 5252 O O . PRO A 1 648 ? 41.209 11.817 -26.963 1.00 80.81 648 PRO A O 1
ATOM 5255 N N . PHE A 1 649 ? 41.251 10.700 -28.914 1.00 81.94 649 PHE A N 1
ATOM 5256 C CA . PHE A 1 649 ? 41.946 11.728 -29.690 1.00 81.94 649 PHE A CA 1
ATOM 5257 C C . PHE A 1 649 ? 41.013 12.906 -30.025 1.00 81.94 649 PHE A C 1
ATOM 5259 O O . PHE A 1 649 ? 41.453 14.052 -30.105 1.00 81.94 649 PHE A O 1
ATOM 5266 N N . SER A 1 650 ? 39.719 12.630 -30.206 1.00 81.06 650 SER A N 1
ATOM 5267 C CA . SER A 1 650 ? 38.647 13.619 -30.361 1.00 81.06 650 SER A CA 1
ATOM 5268 C C . SER A 1 650 ? 37.772 13.710 -29.098 1.00 81.06 650 SER A C 1
ATOM 5270 O O . SER A 1 650 ? 38.184 13.350 -28.000 1.00 81.06 650 SER A O 1
ATOM 5272 N N . GLN A 1 651 ? 36.533 14.200 -29.230 1.00 77.19 651 GLN A N 1
ATOM 5273 C CA . GLN A 1 651 ? 35.586 14.304 -28.112 1.00 77.19 651 GLN A CA 1
ATOM 5274 C C . GLN A 1 651 ? 35.105 12.936 -27.577 1.00 77.19 651 GLN A C 1
ATOM 5276 O O . GLN A 1 651 ? 34.594 12.871 -26.461 1.00 77.19 651 GLN A O 1
ATOM 5281 N N . SER A 1 652 ? 35.227 11.848 -28.354 1.00 78.75 652 SER A N 1
ATOM 5282 C CA . SER A 1 652 ? 34.834 10.485 -27.947 1.00 78.75 652 SER A CA 1
ATOM 5283 C C . SER A 1 652 ? 35.501 9.406 -28.814 1.00 78.75 652 SER A C 1
ATOM 5285 O O . SER A 1 652 ? 35.840 9.662 -29.967 1.00 78.75 652 SER A O 1
ATOM 5287 N N . PHE A 1 653 ? 35.614 8.170 -28.318 1.00 81.94 653 PHE A N 1
ATOM 5288 C CA . PHE A 1 653 ? 36.068 7.020 -29.113 1.00 81.94 653 PHE A CA 1
ATOM 5289 C C . PHE A 1 653 ? 35.093 6.671 -30.242 1.00 81.94 653 PHE A C 1
ATOM 5291 O O . PHE A 1 653 ? 35.514 6.196 -31.294 1.00 81.94 653 PHE A O 1
ATOM 5298 N N . SER A 1 654 ? 33.799 6.962 -30.079 1.00 79.19 654 SER A N 1
ATOM 5299 C CA . SER A 1 654 ? 32.822 6.887 -31.176 1.00 79.19 654 SER A CA 1
ATOM 5300 C C . SER A 1 654 ? 33.192 7.815 -32.338 1.00 79.19 654 SER A C 1
ATOM 5302 O O . SER A 1 654 ? 33.099 7.429 -33.506 1.00 79.19 654 SER A O 1
ATOM 5304 N N . ASN A 1 655 ? 33.639 9.037 -32.035 1.00 83.75 655 ASN A N 1
ATOM 5305 C CA . ASN A 1 655 ? 34.139 9.965 -33.046 1.00 83.75 655 ASN A CA 1
ATOM 5306 C C . ASN A 1 655 ? 35.493 9.508 -33.601 1.00 83.75 655 ASN A C 1
ATOM 5308 O O . ASN A 1 655 ? 35.684 9.576 -34.813 1.00 83.75 655 ASN A O 1
ATOM 5312 N N . ASP A 1 656 ? 36.385 8.969 -32.769 1.00 85.44 656 ASP A N 1
ATOM 5313 C CA . ASP A 1 656 ? 37.677 8.432 -33.217 1.00 85.44 656 ASP A CA 1
ATOM 5314 C C . ASP A 1 656 ? 37.519 7.254 -34.184 1.00 85.44 656 ASP A C 1
ATOM 5316 O O . ASP A 1 656 ? 38.225 7.179 -35.187 1.00 85.44 656 ASP A O 1
ATOM 5320 N N . LEU A 1 657 ? 36.552 6.365 -33.946 1.00 84.75 657 LEU A N 1
ATOM 5321 C CA . LEU A 1 657 ? 36.240 5.254 -34.845 1.00 84.75 657 LEU A CA 1
ATOM 5322 C C . LEU A 1 657 ? 35.677 5.746 -36.184 1.00 84.75 657 LEU A C 1
ATOM 5324 O O . LEU A 1 657 ? 35.981 5.192 -37.241 1.00 84.75 657 LEU A O 1
ATOM 5328 N N . ARG A 1 658 ? 34.872 6.813 -36.174 1.00 84.69 658 ARG A N 1
ATOM 5329 C CA . ARG A 1 658 ? 34.424 7.465 -37.414 1.00 84.69 658 ARG A CA 1
ATOM 5330 C C . ARG A 1 658 ? 35.592 8.137 -38.135 1.00 84.69 658 ARG A C 1
ATOM 5332 O O . ARG A 1 658 ? 35.702 8.014 -39.353 1.00 84.69 658 ARG A O 1
ATOM 5339 N N . LEU A 1 659 ? 36.476 8.809 -37.398 1.00 85.62 659 LEU A N 1
ATOM 5340 C CA . LEU A 1 659 ? 37.668 9.459 -37.939 1.00 85.62 659 LEU A CA 1
ATOM 5341 C C . LEU A 1 659 ? 38.625 8.448 -38.567 1.00 85.62 659 LEU A C 1
ATOM 5343 O O . LEU A 1 659 ? 39.057 8.668 -39.694 1.00 85.62 659 LEU A O 1
ATOM 5347 N N . SER A 1 660 ? 38.908 7.325 -37.907 1.00 86.44 660 SER A N 1
ATOM 5348 C CA . SER A 1 660 ? 39.801 6.288 -38.436 1.00 86.44 660 SER A CA 1
ATOM 5349 C C . SER A 1 660 ? 39.284 5.713 -39.757 1.00 86.44 660 SER A C 1
ATOM 5351 O O . SER A 1 660 ? 40.054 5.564 -40.708 1.00 86.44 660 SER A O 1
ATOM 5353 N N . LYS A 1 661 ? 37.963 5.512 -39.881 1.00 84.69 661 LYS A N 1
ATOM 5354 C CA . LYS A 1 661 ? 37.312 5.124 -41.143 1.00 84.69 661 LYS A CA 1
ATOM 5355 C C . LYS A 1 661 ? 37.415 6.206 -42.214 1.00 84.69 661 LYS A C 1
ATOM 5357 O O . LYS A 1 661 ? 37.793 5.906 -43.339 1.00 84.69 661 LYS A O 1
ATOM 5362 N N . LEU A 1 662 ? 37.117 7.466 -41.889 1.00 85.94 662 LEU A N 1
ATOM 5363 C CA . LEU A 1 662 ? 37.205 8.570 -42.856 1.00 85.94 662 LEU A CA 1
ATOM 5364 C C . LEU A 1 662 ? 38.642 8.797 -43.340 1.00 85.94 662 LEU A C 1
ATOM 5366 O O . LEU A 1 662 ? 38.865 9.139 -44.504 1.00 85.94 662 LEU A O 1
ATOM 5370 N N . LEU A 1 663 ? 39.620 8.608 -42.457 1.00 84.06 663 LEU A N 1
ATOM 5371 C CA . LEU A 1 663 ? 41.043 8.788 -42.729 1.00 84.06 663 LEU A CA 1
ATOM 5372 C C . LEU A 1 663 ? 41.705 7.535 -43.320 1.00 84.06 663 LEU A C 1
ATOM 5374 O O . LEU A 1 663 ? 42.831 7.637 -43.799 1.00 84.06 663 LEU A O 1
ATOM 5378 N N . ASN A 1 664 ? 41.006 6.394 -43.353 1.00 82.56 664 ASN A N 1
ATOM 5379 C CA . ASN A 1 664 ? 41.543 5.082 -43.722 1.00 82.56 664 ASN A CA 1
ATOM 5380 C C . ASN A 1 664 ? 42.800 4.703 -42.913 1.00 82.56 664 ASN A C 1
ATOM 5382 O O . ASN A 1 664 ? 43.770 4.185 -43.469 1.00 82.56 664 ASN A O 1
ATOM 5386 N N . THR A 1 665 ? 42.800 4.961 -41.602 1.00 78.12 665 THR A N 1
ATOM 5387 C CA . THR A 1 665 ? 43.925 4.635 -40.708 1.00 78.12 665 THR A CA 1
ATOM 5388 C C . THR A 1 665 ? 43.537 3.547 -39.714 1.00 78.12 665 THR A C 1
ATOM 5390 O O . THR A 1 665 ? 42.379 3.418 -39.322 1.00 78.12 665 THR A O 1
ATOM 5393 N N . LYS A 1 666 ? 44.521 2.738 -39.301 1.00 68.00 666 LYS A N 1
ATOM 5394 C CA . LYS A 1 666 ? 44.344 1.739 -38.232 1.00 68.00 666 LYS A CA 1
ATOM 5395 C C . LYS A 1 666 ? 44.616 2.311 -36.839 1.00 68.00 666 LYS A C 1
ATOM 5397 O O . LYS A 1 666 ? 44.096 1.786 -35.867 1.00 68.00 666 LYS A O 1
ATOM 5402 N N . THR A 1 667 ? 45.421 3.367 -36.753 1.00 67.56 667 THR A N 1
ATOM 5403 C CA . THR A 1 667 ? 45.767 4.076 -35.517 1.00 67.56 667 THR A CA 1
ATOM 5404 C C . THR A 1 667 ? 45.427 5.553 -35.676 1.00 67.56 667 THR A C 1
ATOM 5406 O O . THR A 1 667 ? 45.557 6.107 -36.772 1.00 67.56 667 THR A O 1
ATOM 5409 N N . LEU A 1 668 ? 44.950 6.178 -34.599 1.00 77.44 668 LEU A N 1
ATOM 5410 C CA . LEU A 1 668 ? 44.571 7.587 -34.583 1.00 77.44 668 LEU A CA 1
ATOM 5411 C C . LEU A 1 668 ? 45.424 8.317 -33.541 1.00 77.44 668 LEU A C 1
ATOM 5413 O O . LEU A 1 668 ? 45.235 8.169 -32.339 1.00 77.44 668 LEU A O 1
ATOM 5417 N N . ASN A 1 669 ? 46.412 9.059 -34.025 1.00 81.44 669 ASN A N 1
ATOM 5418 C CA . ASN A 1 669 ? 47.281 9.931 -33.241 1.00 81.44 669 ASN A CA 1
ATOM 5419 C C . ASN A 1 669 ? 47.612 11.182 -34.067 1.00 81.44 669 ASN A C 1
ATOM 5421 O O . ASN A 1 669 ? 47.279 11.258 -35.250 1.00 81.44 669 ASN A O 1
ATOM 5425 N N . GLU A 1 670 ? 48.276 12.166 -33.465 1.00 80.12 670 GLU A N 1
ATOM 5426 C CA . GLU A 1 670 ? 48.517 13.455 -34.121 1.00 80.12 670 GLU A CA 1
ATOM 5427 C C . GLU A 1 670 ? 49.295 13.324 -35.444 1.00 80.12 670 GLU A C 1
ATOM 5429 O O . GLU A 1 670 ? 48.976 13.992 -36.429 1.00 80.12 670 GLU A O 1
ATOM 5434 N N . GLU A 1 671 ? 50.280 12.429 -35.498 1.00 81.88 671 GLU A N 1
ATOM 5435 C CA . GLU A 1 671 ? 51.122 12.204 -36.675 1.00 81.88 671 GLU A CA 1
ATOM 5436 C C . GLU A 1 671 ? 50.364 11.508 -37.816 1.00 81.88 671 GLU A C 1
ATOM 5438 O O . GLU A 1 671 ? 50.374 11.978 -38.958 1.00 81.88 671 GLU A O 1
ATOM 5443 N N . SER A 1 672 ? 49.649 10.421 -37.513 1.00 81.75 672 SER A N 1
ATOM 5444 C CA . SER A 1 672 ? 48.810 9.701 -38.482 1.00 81.75 672 SER A CA 1
ATOM 5445 C C . SER A 1 672 ? 47.655 10.568 -38.984 1.00 81.75 672 SER A C 1
ATOM 5447 O O . SER A 1 672 ? 47.361 10.558 -40.180 1.00 81.75 672 SER A O 1
ATOM 5449 N N . PHE A 1 673 ? 47.058 11.385 -38.110 1.00 83.69 673 PHE A N 1
ATOM 5450 C CA . PHE A 1 673 ? 46.028 12.354 -38.469 1.00 83.69 673 PHE A CA 1
ATOM 5451 C C . PHE A 1 673 ? 46.573 13.402 -39.443 1.00 83.69 673 PHE A C 1
ATOM 5453 O O . PHE A 1 673 ? 46.030 13.563 -40.536 1.00 83.69 673 PHE A O 1
ATOM 5460 N N . LYS A 1 674 ? 47.691 14.064 -39.105 1.00 82.69 674 LYS A N 1
ATOM 5461 C CA . LYS A 1 674 ? 48.348 15.043 -39.989 1.00 82.69 674 LYS A CA 1
ATOM 5462 C C . LYS A 1 674 ? 48.698 14.429 -41.342 1.00 82.69 674 LYS A C 1
ATOM 5464 O O . LYS A 1 674 ? 48.407 15.024 -42.377 1.00 82.69 674 LYS A O 1
ATOM 5469 N N . THR A 1 675 ? 49.268 13.227 -41.342 1.00 84.62 675 THR A N 1
ATOM 5470 C CA . THR A 1 675 ? 49.658 12.513 -42.565 1.00 84.62 675 THR A CA 1
ATOM 5471 C C . THR A 1 675 ? 48.451 12.214 -43.455 1.00 84.62 675 THR A C 1
ATOM 5473 O O . THR A 1 675 ? 48.471 12.515 -44.649 1.00 84.62 675 THR A O 1
ATOM 5476 N N . ALA A 1 676 ? 47.367 11.687 -42.883 1.00 83.94 676 ALA A N 1
ATOM 5477 C CA . ALA A 1 676 ? 46.155 11.353 -43.626 1.00 83.94 676 ALA A CA 1
ATOM 5478 C C . ALA A 1 676 ? 45.415 12.599 -44.148 1.00 83.94 676 ALA A C 1
ATOM 5480 O O . ALA A 1 676 ? 44.921 12.598 -45.279 1.00 83.94 676 ALA A O 1
ATOM 5481 N N . ILE A 1 677 ? 45.375 13.682 -43.365 1.00 84.06 677 ILE A N 1
ATOM 5482 C CA . ILE A 1 677 ? 44.813 14.970 -43.795 1.00 84.06 677 ILE A CA 1
ATOM 5483 C C . ILE A 1 677 ? 45.627 15.556 -44.946 1.00 84.06 677 ILE A C 1
ATOM 5485 O O . ILE A 1 677 ? 45.056 15.910 -45.978 1.00 84.06 677 ILE A O 1
ATOM 5489 N N . ASN A 1 678 ? 46.955 15.588 -44.821 1.00 82.88 678 ASN A N 1
ATOM 5490 C CA . ASN A 1 678 ? 47.838 16.083 -45.874 1.00 82.88 678 ASN A CA 1
ATOM 5491 C C . ASN A 1 678 ? 47.709 15.255 -47.159 1.00 82.88 678 ASN A C 1
ATOM 5493 O O . ASN A 1 678 ? 47.673 15.824 -48.248 1.00 82.88 678 ASN A O 1
ATOM 5497 N N . ALA A 1 679 ? 47.550 13.932 -47.055 1.00 84.94 679 ALA A N 1
ATOM 5498 C CA . ALA A 1 679 ? 47.292 13.074 -48.209 1.00 84.94 679 ALA A CA 1
ATOM 5499 C C . ALA A 1 679 ? 45.968 13.430 -48.914 1.00 84.94 679 ALA A C 1
ATOM 5501 O O . ALA A 1 679 ? 45.935 13.548 -50.140 1.00 84.94 679 ALA A O 1
ATOM 5502 N N . LYS A 1 680 ? 44.885 13.665 -48.158 1.00 84.69 680 LYS A N 1
ATOM 5503 C CA . LYS A 1 680 ? 43.584 14.089 -48.713 1.00 84.69 680 LYS A CA 1
ATOM 5504 C C . LYS A 1 680 ? 43.631 15.489 -49.331 1.00 84.69 680 LYS A C 1
ATOM 5506 O O . LYS A 1 680 ? 43.020 15.714 -50.372 1.00 84.69 680 LYS A O 1
ATOM 5511 N N . ILE A 1 681 ? 44.384 16.417 -48.745 1.00 79.31 681 ILE A N 1
ATOM 5512 C CA . ILE A 1 681 ? 44.608 17.751 -49.324 1.00 79.31 681 ILE A CA 1
ATOM 5513 C C . ILE A 1 681 ? 45.421 17.644 -50.618 1.00 79.31 681 ILE A C 1
ATOM 5515 O O . ILE A 1 681 ? 45.063 18.258 -51.623 1.00 79.31 681 ILE A O 1
ATOM 5519 N N . GLY A 1 682 ? 46.454 16.800 -50.634 1.00 80.94 682 GLY A N 1
ATOM 5520 C CA . GLY A 1 682 ? 47.229 16.509 -51.837 1.00 80.94 682 GLY A CA 1
ATOM 5521 C C . GLY A 1 682 ? 46.367 15.952 -52.976 1.00 80.94 682 GLY A C 1
ATOM 5522 O O . GLY A 1 682 ? 46.632 16.241 -54.139 1.00 80.94 682 GLY A O 1
ATOM 5523 N N . ILE A 1 683 ? 45.294 15.212 -52.669 1.00 81.31 683 ILE A N 1
ATOM 5524 C CA . ILE A 1 683 ? 44.306 14.769 -53.667 1.00 81.31 683 ILE A CA 1
ATOM 5525 C C . ILE A 1 683 ? 43.534 15.959 -54.258 1.00 81.31 683 ILE A C 1
ATOM 5527 O O . ILE A 1 683 ? 43.389 16.033 -55.477 1.00 81.31 683 ILE A O 1
ATOM 5531 N N . LEU A 1 684 ? 43.080 16.912 -53.435 1.00 77.44 684 LEU A N 1
ATOM 5532 C CA . LEU A 1 684 ? 42.367 18.107 -53.919 1.00 77.44 684 LEU A CA 1
ATOM 5533 C C . LEU A 1 684 ? 43.237 18.984 -54.836 1.00 77.44 684 LEU A C 1
ATOM 5535 O O . LEU A 1 684 ? 42.723 19.589 -55.781 1.00 77.44 684 LEU A O 1
ATOM 5539 N N . GLN A 1 685 ? 44.547 19.009 -54.581 1.00 77.06 685 GLN A N 1
ATOM 5540 C CA . GLN A 1 685 ? 45.536 19.768 -55.350 1.00 77.06 685 GLN A CA 1
ATOM 5541 C C . GLN A 1 685 ? 45.949 19.089 -56.668 1.00 77.06 685 GLN A C 1
ATOM 5543 O O . GLN A 1 685 ? 46.416 19.768 -57.579 1.00 77.06 685 GLN A O 1
ATOM 5548 N N . LYS A 1 686 ? 45.761 17.770 -56.809 1.00 78.38 686 LYS A N 1
ATOM 5549 C CA . LYS A 1 686 ? 46.103 17.033 -58.037 1.00 78.38 686 LYS A CA 1
ATOM 5550 C C . LYS A 1 686 ? 45.050 17.225 -59.144 1.00 78.38 686 LYS A C 1
ATOM 5552 O O . LYS A 1 686 ? 43.861 17.408 -58.848 1.00 78.38 686 LYS A O 1
ATOM 5557 N N . PRO A 1 687 ? 45.440 17.138 -60.430 1.00 68.56 687 PRO A N 1
ATOM 5558 C CA . PRO A 1 687 ? 44.490 17.037 -61.534 1.00 68.56 687 PRO A CA 1
ATOM 5559 C C . PRO A 1 687 ? 43.791 15.668 -61.463 1.00 68.56 687 PRO A C 1
ATOM 5561 O O . PRO A 1 687 ? 44.362 14.637 -61.801 1.00 68.56 687 PRO A O 1
ATOM 5564 N N . CYS A 1 688 ? 42.571 15.642 -60.924 1.00 69.12 688 CYS A N 1
ATOM 5565 C CA . CYS A 1 688 ? 41.739 14.446 -60.799 1.00 69.12 688 CYS A CA 1
ATOM 5566 C C . CYS A 1 688 ? 40.253 14.797 -60.989 1.00 69.12 688 CYS A C 1
ATOM 5568 O O . CYS A 1 688 ? 39.871 15.963 -60.864 1.00 69.12 688 CYS A O 1
ATOM 5570 N N . ASN A 1 689 ? 39.428 13.787 -61.294 1.00 76.75 689 ASN A N 1
ATOM 5571 C CA . ASN A 1 689 ? 38.000 13.933 -61.605 1.00 76.75 689 ASN A CA 1
ATOM 5572 C C . ASN A 1 689 ? 37.246 14.730 -60.518 1.00 76.75 689 ASN A C 1
ATOM 5574 O O . ASN A 1 689 ? 37.394 14.470 -59.320 1.00 76.75 689 ASN A O 1
ATOM 5578 N N . SER A 1 690 ? 36.386 15.664 -60.939 1.00 74.38 690 SER A N 1
ATOM 5579 C CA . SER A 1 690 ? 35.552 16.499 -60.067 1.00 74.38 690 SER A CA 1
ATOM 5580 C C . SER A 1 690 ? 34.693 15.700 -59.080 1.00 74.38 690 SER A C 1
ATOM 5582 O O . SER A 1 690 ? 34.512 16.141 -57.949 1.00 74.38 690 SER A O 1
ATOM 5584 N N . ALA A 1 691 ? 34.209 14.511 -59.454 1.00 75.94 691 ALA A N 1
ATOM 5585 C CA . ALA A 1 691 ? 33.455 13.637 -58.550 1.00 75.94 691 ALA A CA 1
ATOM 5586 C C . ALA A 1 691 ? 34.318 13.133 -57.376 1.00 75.94 691 ALA A C 1
ATOM 5588 O O . ALA A 1 691 ? 33.873 13.121 -56.228 1.00 75.94 691 ALA A O 1
ATOM 5589 N N . PHE A 1 692 ? 35.582 12.793 -57.645 1.00 77.62 692 PHE A N 1
ATOM 5590 C CA . PHE A 1 692 ? 36.537 12.336 -56.633 1.00 77.62 692 PHE A CA 1
ATOM 5591 C C . PHE A 1 692 ? 36.978 13.482 -55.711 1.00 77.62 692 PHE A C 1
ATOM 5593 O O . PHE A 1 692 ? 37.093 13.306 -54.494 1.00 77.62 692 PHE A O 1
ATOM 5600 N N . LYS A 1 693 ? 37.138 14.692 -56.268 1.00 78.25 693 LYS A N 1
ATOM 5601 C CA . LYS A 1 693 ? 37.362 15.916 -55.483 1.00 78.25 693 LYS A CA 1
ATOM 5602 C C . LYS A 1 693 ? 36.175 16.226 -54.573 1.00 78.25 693 LYS A C 1
ATOM 5604 O O . LYS A 1 693 ? 36.381 16.477 -53.389 1.00 78.25 693 LYS A O 1
ATOM 5609 N N . GLN A 1 694 ? 34.945 16.119 -55.078 1.00 80.75 694 GLN A N 1
ATOM 5610 C CA . GLN A 1 694 ? 33.735 16.337 -54.283 1.00 80.75 694 GLN A CA 1
ATOM 5611 C C . GLN A 1 694 ? 33.603 15.319 -53.139 1.00 80.75 694 GLN A C 1
ATOM 5613 O O . GLN A 1 694 ? 33.292 15.691 -52.009 1.00 80.75 694 GLN A O 1
ATOM 5618 N N . GLN A 1 695 ? 33.889 14.040 -53.396 1.00 82.88 695 GLN A N 1
ATOM 5619 C CA . GLN A 1 695 ? 33.882 12.998 -52.365 1.00 82.88 695 GLN A CA 1
ATOM 5620 C C . GLN A 1 695 ? 34.946 13.253 -51.285 1.00 82.88 695 GLN A C 1
ATOM 5622 O O . GLN A 1 695 ? 34.671 13.128 -50.088 1.00 82.88 695 GLN A O 1
ATOM 5627 N N . THR A 1 696 ? 36.148 13.661 -51.697 1.00 83.12 696 THR A N 1
ATOM 5628 C CA . THR A 1 696 ? 37.247 14.016 -50.787 1.00 83.12 696 THR A CA 1
ATOM 5629 C C . THR A 1 696 ? 36.886 15.234 -49.933 1.00 83.12 696 THR A C 1
ATOM 5631 O O . THR A 1 696 ? 37.128 15.241 -48.728 1.00 83.12 696 THR A O 1
ATOM 5634 N N . LEU A 1 697 ? 36.227 16.230 -50.524 1.00 81.88 697 LEU A N 1
ATOM 5635 C CA . LEU A 1 697 ? 35.777 17.439 -49.839 1.00 81.88 697 LEU A CA 1
ATOM 5636 C C . LEU A 1 697 ? 34.655 17.160 -48.834 1.00 81.88 697 LEU A C 1
ATOM 5638 O O . LEU A 1 697 ? 34.719 17.619 -47.696 1.00 81.88 697 LEU A O 1
ATOM 5642 N N . ASN A 1 698 ? 33.678 16.329 -49.203 1.00 82.94 698 ASN A N 1
ATOM 5643 C CA . ASN A 1 698 ? 32.644 15.857 -48.281 1.00 82.94 698 ASN A CA 1
ATOM 5644 C C . ASN A 1 698 ? 33.260 15.110 -47.087 1.00 82.94 698 ASN A C 1
ATOM 5646 O O . ASN A 1 698 ? 32.839 15.316 -45.951 1.00 82.94 698 ASN A O 1
ATOM 5650 N N . THR A 1 699 ? 34.292 14.298 -47.334 1.00 84.44 699 THR A N 1
ATOM 5651 C CA . THR A 1 699 ? 35.039 13.583 -46.286 1.00 84.44 699 THR A CA 1
ATOM 5652 C C . THR A 1 699 ? 35.737 14.559 -45.332 1.00 84.44 699 THR A C 1
ATOM 5654 O O . THR A 1 699 ? 35.642 14.403 -44.119 1.00 84.44 699 THR A O 1
ATOM 5657 N N . LEU A 1 700 ? 36.396 15.599 -45.854 1.00 83.31 700 LEU A N 1
ATOM 5658 C CA . LEU A 1 700 ? 37.077 16.620 -45.043 1.00 83.31 700 LEU A CA 1
ATOM 5659 C C . LEU A 1 700 ? 36.096 17.471 -44.222 1.00 83.31 700 LEU A C 1
ATOM 5661 O O . LEU A 1 700 ? 36.362 17.748 -43.055 1.00 83.31 700 LEU A O 1
ATOM 5665 N N . ASN A 1 701 ? 34.928 17.801 -44.780 1.00 80.50 701 ASN A N 1
ATOM 5666 C CA . ASN A 1 701 ? 33.859 18.486 -44.047 1.00 80.50 701 ASN A CA 1
ATOM 5667 C C . ASN A 1 701 ? 33.280 17.620 -42.916 1.00 80.50 701 ASN A C 1
ATOM 5669 O O . ASN A 1 701 ? 32.903 18.140 -41.869 1.00 80.50 701 ASN A O 1
ATOM 5673 N N . GLN A 1 702 ? 33.195 16.300 -43.109 1.00 83.75 702 GLN A N 1
ATOM 5674 C CA . GLN A 1 702 ? 32.791 15.377 -42.045 1.00 83.75 702 GLN A CA 1
ATOM 5675 C C . GLN A 1 702 ? 33.854 15.278 -40.947 1.00 83.75 702 GLN A C 1
ATOM 5677 O O . GLN A 1 702 ? 33.497 15.259 -39.773 1.00 83.75 702 GLN A O 1
ATOM 5682 N N . ILE A 1 703 ? 35.141 15.275 -41.309 1.00 84.62 703 ILE A N 1
ATOM 5683 C CA . ILE A 1 703 ? 36.242 15.288 -40.338 1.00 84.62 703 ILE A CA 1
ATOM 5684 C C . ILE A 1 703 ? 36.195 16.554 -39.470 1.00 84.62 703 ILE A C 1
ATOM 5686 O O . ILE A 1 703 ? 36.264 16.431 -38.252 1.00 84.62 703 ILE A O 1
ATOM 5690 N N . ASP A 1 704 ? 35.990 17.738 -40.061 1.00 81.56 704 ASP A N 1
ATOM 5691 C CA . ASP A 1 704 ? 35.924 19.011 -39.316 1.00 81.56 704 ASP A CA 1
ATOM 5692 C C . ASP A 1 704 ? 34.792 19.059 -38.274 1.00 81.56 704 ASP A C 1
ATOM 5694 O O . ASP A 1 704 ? 34.910 19.710 -37.236 1.00 81.56 704 ASP A O 1
ATOM 5698 N N . ARG A 1 705 ? 33.695 18.333 -38.523 1.00 82.44 705 ARG A N 1
ATOM 5699 C CA . ARG A 1 705 ? 32.588 18.190 -37.562 1.00 82.44 705 ARG A CA 1
ATOM 5700 C C . ARG A 1 705 ? 32.932 17.284 -36.380 1.00 82.44 705 ARG A C 1
ATOM 5702 O O . ARG A 1 705 ? 32.322 17.425 -35.327 1.00 82.44 705 ARG A O 1
ATOM 5709 N N . LEU A 1 706 ? 33.849 16.334 -36.564 1.00 81.31 706 LEU A N 1
ATOM 5710 C CA . LEU A 1 706 ? 34.247 15.363 -35.539 1.00 81.31 706 LEU A CA 1
ATOM 5711 C C . LEU A 1 706 ? 35.441 15.857 -34.713 1.00 81.31 706 LEU A C 1
ATOM 5713 O O . LEU A 1 706 ? 35.530 15.563 -33.521 1.00 81.31 706 LEU A O 1
ATOM 5717 N N . ILE A 1 707 ? 36.344 16.610 -35.342 1.00 80.75 707 ILE A N 1
ATOM 5718 C CA . ILE A 1 707 ? 37.485 17.264 -34.708 1.00 80.75 707 ILE A CA 1
ATOM 5719 C C . ILE A 1 707 ? 37.755 18.589 -35.423 1.00 80.75 707 ILE A C 1
ATOM 5721 O O . ILE A 1 707 ? 37.981 18.620 -36.632 1.00 80.75 707 ILE A O 1
ATOM 5725 N N . ALA A 1 708 ? 37.709 19.693 -34.676 1.00 78.88 708 ALA A N 1
ATOM 5726 C CA . ALA A 1 708 ? 37.836 21.023 -35.257 1.00 78.88 708 ALA A CA 1
ATOM 5727 C C . ALA A 1 708 ? 39.200 21.187 -35.943 1.00 78.88 708 ALA A C 1
ATOM 5729 O O . ALA A 1 708 ? 40.248 21.127 -35.297 1.00 78.88 708 ALA A O 1
ATOM 5730 N N . LEU A 1 709 ? 39.186 21.427 -37.254 1.00 77.31 709 LEU A N 1
ATOM 5731 C CA . LEU A 1 709 ? 40.403 21.674 -38.011 1.00 77.31 709 LEU A CA 1
ATOM 5732 C C . LEU A 1 709 ? 40.952 23.079 -37.709 1.00 77.31 709 LEU A C 1
ATOM 5734 O O . LEU A 1 709 ? 40.178 24.016 -37.473 1.00 77.31 709 LEU A O 1
ATOM 5738 N N . PRO A 1 710 ? 42.282 23.274 -37.758 1.00 74.69 710 PRO A N 1
ATOM 5739 C CA . PRO A 1 710 ? 42.876 24.593 -37.582 1.00 74.69 710 PRO A CA 1
ATOM 5740 C C . PRO A 1 710 ? 42.322 25.614 -38.585 1.00 74.69 710 PRO A C 1
ATOM 5742 O O . PRO A 1 710 ? 42.046 25.292 -39.742 1.00 74.69 710 PRO A O 1
ATOM 5745 N N . PHE A 1 711 ? 42.213 26.873 -38.158 1.00 66.94 711 PHE A N 1
ATOM 5746 C CA . PHE A 1 711 ? 41.610 27.966 -38.934 1.00 66.94 711 PHE A CA 1
ATOM 5747 C C . PHE A 1 711 ? 42.158 28.088 -40.370 1.00 66.94 711 PHE A C 1
ATOM 5749 O O . PHE A 1 711 ? 41.397 28.240 -41.326 1.00 66.94 711 PHE A O 1
ATOM 5756 N N . ASN A 1 712 ? 43.474 27.935 -40.540 1.00 67.12 712 ASN A N 1
ATOM 5757 C CA . ASN A 1 712 ? 44.123 27.999 -41.852 1.00 67.12 712 ASN A CA 1
ATOM 5758 C C . ASN A 1 712 ? 43.651 26.887 -42.807 1.00 67.12 712 ASN A C 1
ATOM 5760 O O . ASN A 1 712 ? 43.511 27.133 -44.005 1.00 67.12 712 ASN A O 1
ATOM 5764 N N . PHE A 1 713 ? 43.337 25.695 -42.291 1.00 68.69 713 PHE A N 1
ATOM 5765 C CA . PHE A 1 713 ? 42.781 24.599 -43.090 1.00 68.69 713 PHE A CA 1
ATOM 5766 C C . PHE A 1 713 ? 41.327 24.854 -43.478 1.00 68.69 713 PHE A C 1
ATOM 5768 O O . PHE A 1 713 ? 40.945 24.602 -44.620 1.00 68.69 713 PHE A O 1
ATOM 5775 N N . LYS A 1 714 ? 40.527 25.428 -42.573 1.00 69.56 714 LYS A N 1
ATOM 5776 C CA . LYS A 1 714 ? 39.143 25.823 -42.879 1.00 69.56 714 LYS A CA 1
ATOM 5777 C C . LYS A 1 714 ? 39.089 26.815 -44.039 1.00 69.56 714 LYS A C 1
ATOM 5779 O O . LYS A 1 714 ? 38.291 26.645 -44.956 1.00 69.56 714 LYS A O 1
ATOM 5784 N N . LYS A 1 715 ? 40.003 27.790 -44.054 1.00 71.69 715 LYS A N 1
ATOM 5785 C CA . LYS A 1 715 ? 40.129 28.766 -45.147 1.00 71.69 715 LYS A CA 1
ATOM 5786 C C . LYS A 1 715 ? 40.450 28.102 -46.494 1.00 71.69 715 LYS A C 1
ATOM 5788 O O . LYS A 1 715 ? 39.863 28.465 -47.508 1.00 71.69 715 LYS A O 1
ATOM 5793 N N . GLN A 1 716 ? 41.337 27.104 -46.505 1.00 70.62 716 GLN A N 1
ATOM 5794 C CA . GLN A 1 716 ? 41.654 26.336 -47.715 1.00 70.62 716 GLN A CA 1
ATOM 5795 C C . GLN A 1 716 ? 40.460 25.501 -48.203 1.00 70.62 716 GLN A C 1
ATOM 5797 O O . GLN A 1 716 ? 40.186 25.477 -49.400 1.00 70.62 716 GLN A O 1
ATOM 5802 N N . LEU A 1 717 ? 39.713 24.858 -47.299 1.00 71.38 717 LEU A N 1
ATOM 5803 C CA . LEU A 1 717 ? 38.516 24.077 -47.646 1.00 71.38 717 LEU A CA 1
ATOM 5804 C C . LEU A 1 717 ? 37.412 24.935 -48.276 1.00 71.38 717 LEU A C 1
ATOM 5806 O O . LEU A 1 717 ? 36.786 24.506 -49.246 1.00 71.38 717 LEU A O 1
ATOM 5810 N N . VAL A 1 718 ? 37.198 26.152 -47.765 1.00 73.25 718 VAL A N 1
ATOM 5811 C CA . VAL A 1 718 ? 36.261 27.125 -48.355 1.00 73.25 718 VAL A CA 1
ATOM 5812 C C . VAL A 1 718 ? 36.691 27.493 -49.778 1.00 73.25 718 VAL A C 1
ATOM 5814 O O . VAL A 1 718 ? 35.884 27.387 -50.699 1.00 73.25 718 VAL A O 1
ATOM 5817 N N . ALA A 1 719 ? 37.976 27.789 -49.992 1.00 71.69 719 ALA A N 1
ATOM 5818 C CA . ALA A 1 719 ? 38.506 28.096 -51.322 1.00 71.69 719 ALA A CA 1
ATOM 5819 C C . ALA A 1 719 ? 38.374 26.918 -52.315 1.00 71.69 719 ALA A C 1
ATOM 5821 O O . ALA A 1 719 ? 38.113 27.125 -53.501 1.00 71.69 719 ALA A O 1
ATOM 5822 N N . PHE A 1 720 ? 38.519 25.666 -51.861 1.00 72.88 720 PHE A N 1
ATOM 5823 C CA . PHE A 1 720 ? 38.270 24.489 -52.705 1.00 72.88 720 PHE A CA 1
ATOM 5824 C C . PHE A 1 720 ? 36.781 24.314 -53.051 1.00 72.88 720 PHE A C 1
ATOM 5826 O O . PHE A 1 720 ? 36.466 24.000 -54.199 1.00 72.88 720 PHE A O 1
ATOM 5833 N N . ASN A 1 721 ? 35.872 24.547 -52.095 1.00 71.38 721 ASN A N 1
ATOM 5834 C CA . ASN A 1 721 ? 34.419 24.529 -52.322 1.00 71.38 721 ASN A CA 1
ATOM 5835 C C . ASN A 1 721 ? 33.992 25.574 -53.368 1.00 71.38 721 ASN A C 1
ATOM 5837 O O . ASN A 1 721 ? 33.220 25.261 -54.274 1.00 71.38 721 ASN A O 1
ATOM 5841 N N . GLU A 1 722 ? 34.505 26.801 -53.271 1.00 71.75 722 GLU A N 1
ATOM 5842 C CA . GLU A 1 722 ? 34.198 27.888 -54.212 1.00 71.75 722 GLU A CA 1
ATOM 5843 C C . GLU A 1 722 ? 34.700 27.575 -55.630 1.00 71.75 722 GLU A C 1
ATOM 5845 O O . GLU A 1 722 ? 33.969 27.746 -56.608 1.00 71.75 722 GLU A O 1
ATOM 5850 N N . ASN A 1 723 ? 35.910 27.018 -55.750 1.00 68.25 723 ASN A N 1
ATOM 5851 C CA . ASN A 1 723 ? 36.492 26.639 -57.040 1.00 68.25 723 ASN A CA 1
ATOM 5852 C C . ASN A 1 723 ? 35.765 25.476 -57.737 1.00 68.25 723 ASN A C 1
ATOM 5854 O O . ASN A 1 723 ? 35.700 25.457 -58.964 1.00 68.25 723 ASN A O 1
ATOM 5858 N N . LEU A 1 724 ? 35.201 24.521 -56.987 1.00 66.50 724 LEU A N 1
ATOM 5859 C CA . LEU A 1 724 ? 34.420 23.403 -57.543 1.00 66.50 724 LEU A CA 1
ATOM 5860 C C . LEU A 1 724 ? 32.995 23.813 -57.959 1.00 66.50 724 LEU A C 1
ATOM 5862 O O . LEU A 1 724 ? 32.430 23.221 -58.883 1.00 66.50 724 LEU A O 1
ATOM 5866 N N . ASN A 1 725 ? 32.429 24.835 -57.308 1.00 60.38 725 ASN A N 1
ATOM 5867 C CA . ASN A 1 725 ? 31.086 25.350 -57.591 1.00 60.38 725 ASN A CA 1
ATOM 5868 C C . ASN A 1 725 ? 31.052 26.403 -58.715 1.00 60.38 725 ASN A C 1
ATOM 5870 O O . ASN A 1 725 ? 29.989 26.647 -59.294 1.00 60.38 725 ASN A O 1
ATOM 5874 N N . ASN A 1 726 ? 32.194 26.994 -59.081 1.00 58.03 726 ASN A N 1
ATOM 5875 C CA . ASN A 1 726 ? 32.285 27.940 -60.193 1.00 58.03 726 ASN A CA 1
ATOM 5876 C C . ASN A 1 726 ? 32.171 27.234 -61.559 1.00 58.03 726 ASN A C 1
ATOM 5878 O O . ASN A 1 726 ? 33.077 26.530 -62.007 1.00 58.03 726 ASN A O 1
ATOM 5882 N N . LYS A 1 727 ? 31.055 27.471 -62.268 1.00 50.78 727 LYS A N 1
ATOM 5883 C CA . LYS A 1 727 ? 30.746 26.893 -63.596 1.00 50.78 727 LYS A CA 1
ATOM 5884 C C . LYS A 1 727 ? 31.815 27.150 -64.674 1.00 50.78 727 LYS A C 1
ATOM 5886 O O . LYS A 1 727 ? 31.876 26.379 -65.626 1.00 50.78 727 LYS A O 1
ATOM 5891 N N . GLN A 1 728 ? 32.650 28.183 -64.541 1.00 47.22 728 GLN A N 1
ATOM 5892 C CA . GLN A 1 728 ? 33.641 28.565 -65.559 1.00 47.22 728 GLN A CA 1
ATOM 5893 C C . GLN A 1 728 ? 34.903 27.678 -65.604 1.00 47.22 728 GLN A C 1
ATOM 5895 O O . GLN A 1 728 ? 35.583 27.675 -66.623 1.00 47.22 728 GLN A O 1
ATOM 5900 N N . ASN A 1 729 ? 35.186 26.857 -64.581 1.00 47.59 729 ASN A N 1
ATOM 5901 C CA . ASN A 1 729 ? 36.405 26.026 -64.530 1.00 47.59 729 ASN A CA 1
ATOM 5902 C C . ASN A 1 729 ? 36.218 24.558 -64.965 1.00 47.59 729 ASN A C 1
ATOM 5904 O O . ASN A 1 729 ? 37.151 23.766 -64.862 1.00 47.59 729 ASN A O 1
ATOM 5908 N N . ARG A 1 730 ? 35.046 24.164 -65.487 1.00 46.22 730 ARG A N 1
ATOM 5909 C CA . ARG A 1 730 ? 34.811 22.783 -65.969 1.00 46.22 730 ARG A CA 1
ATOM 5910 C C . ARG A 1 730 ? 35.447 22.455 -67.329 1.00 46.22 730 ARG A C 1
ATOM 5912 O O . ARG A 1 730 ? 35.375 21.305 -67.742 1.00 46.22 730 ARG A O 1
ATOM 5919 N N . HIS A 1 731 ? 36.057 23.427 -68.011 1.00 38.81 731 HIS A N 1
ATOM 5920 C CA . HIS A 1 731 ? 36.689 23.231 -69.325 1.00 38.81 731 HIS A CA 1
ATOM 5921 C C . HIS A 1 731 ? 38.226 23.336 -69.326 1.00 38.81 731 HIS A C 1
ATOM 5923 O O . HIS A 1 731 ? 38.821 23.233 -70.393 1.00 38.81 731 HIS A O 1
ATOM 5929 N N . ALA A 1 732 ? 38.875 23.516 -68.169 1.00 39.09 732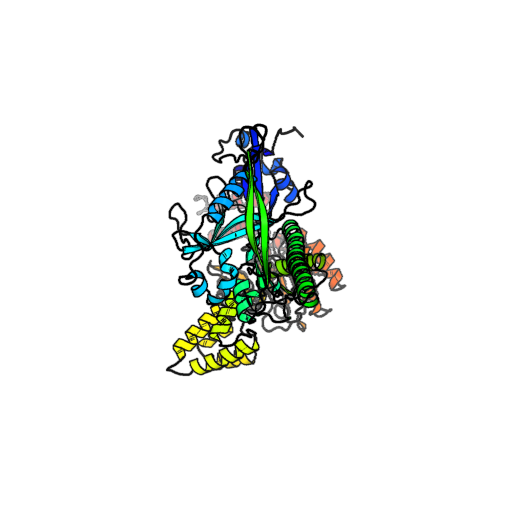 ALA A N 1
ATOM 5930 C CA . ALA A 1 732 ? 40.336 23.671 -68.075 1.00 39.09 732 ALA A CA 1
ATOM 5931 C C . ALA A 1 732 ? 41.016 22.741 -67.040 1.00 39.09 732 ALA A C 1
ATOM 5933 O O . ALA A 1 732 ? 42.112 23.037 -66.567 1.00 39.09 732 ALA A O 1
ATOM 5934 N N . ILE A 1 733 ? 40.377 21.618 -66.695 1.00 35.66 733 ILE A N 1
ATOM 5935 C CA . ILE A 1 733 ? 40.966 20.448 -66.011 1.00 35.66 733 ILE A CA 1
ATOM 5936 C C . ILE A 1 733 ? 40.615 19.236 -66.864 1.00 35.66 733 ILE A C 1
ATOM 5938 O O . ILE A 1 733 ? 41.488 18.354 -67.008 1.00 35.66 733 ILE A O 1
#

Foldseek 3Di:
DPDDPDQQLFQVVVLVVVVAWDFPVQPQDQQWTWIDHQPDDFTWTKAWAQDPVRGIGIWTQGLVVRDIGGLVVVCVVVVHDSCVSCVPVPVVRVPDDDRHDHDYPPPCQPVQQVVQVVVQVPFDFQDLVPPLVCVVLVFDSVLCVQQRVQWGADPQSWTKGFFWWWDDDPVDPATDIDGFWMKTFHSDFAQADPVRHGDPDTHGMDIGGDQHKTKGAGPDLLLAFEEEEEQDQSLQRLVCVLVVPRSNHYMYMHSVSPQDLVRLLSCVLRVVVVSLVVNQVVQVVLVVLQVVVVVCVVVVNWDPDQPTKHKDKDWDWDFDADPPPRDTDDTDTDIDIDIRGNDDDTHHRDLAHQYEYFYFLAPVRVVSSVSNQVSCCVNGVDGHHYDYAQFGGSSLLSVLCVLLVHSPDHLVSSLVSLLVLLVLCVDPVRVVVSVVSVVSVCVRWNFQPCLVVCSVPSVVNNVCSVPHDGTDNDVVSVVQSVLVPFAFDDCPDPLNVLADPVLCLQFSSQWGADPVRDIHGDADDQPDDPPLPPQLSPDDDHPDPAFKGKTARPPDHQQQQQEEEEEQDPSLSSLVCQLVVVDDRHNYMYMHGHDDACPRGVLSRVLNSLVSHDLNRAYEYQYAPVCCVVVQVSCCVRSVDGHHYDYDPFPTSSLVSVLCVLLVHSDDDPVSSVVSVVVLVVVLVDPDDLVSNVVSLVSVVSNCVGHPDDPVVVVVSVVSVVQSPDPPCPPPD